Protein AF-0000000066237682 (afdb_homodimer)

Organism: Staphylococcus epidermidis (strain ATCC 12228 / FDA PCI 1200) (NCBI:txid176280)

pLDDT: mean 92.74, std 10.35, range [29.67, 98.88]

Foldseek 3Di:
DEEEEEEQAAQLVQAPPDPGRQQQDDFPRGRLLVLQLVQVVVQPPHQAYEYEYAPVCQVVVCVSCVVVVNNDPRYYYDHADPADLRRLVVVLVVVVVVDDADQQYKYWYAYSQQSPFHPVQVVVQSVVCNVQFKAWEWAQDPDFDFDDPVVPDTPDTDDRRPDIDTHDTIMGRSVVLVVLQVVDDPVRCVVCRDSVVSCVVVVGDYHYDYTDPSSDGDSYPVNSVSVNVVVVVVVVVD/DEEEEEEQAAQQVQAPPDPGRQQQDDFPRGRLLVLQLVQVVVQPPHQAYEYEYAPVCQVVVCVSCVVVVNNDPRYYYDHADPADLRRLVVVLVVVVVVDDADQQYKYWYAYSQQSPFHPVQVVVQSVVCNVQFKEWEWAQDPDFDFDDPVVPDTPDTDDRRPDIDTHDTIMGRSVVLVVLQVPDDPVRCVVCRDSVVSCVVVVGDYHYDYTDPSSDGDSYPVNSVSVNVVVVVVVVVD

Secondary structure (DSSP, 8-state):
-EEEEEE-----GGG-S-SS-GGGSEETTEEHHHHHHHHHHHSTT-SEEEEEE-GGGHHHHHHHHHHTT---TTEEEEE--SSHHHHHHHHHHHHHTTS---TT-EEEEEETT-TT--HHHHHHHHHHHHHHSEEEEEEE--SPEEE-SSSSB--B---GGGEEEEEEEEEEEHHHHHHHHHTS-HHHHHH--SHHHHHHHTT---EEEE--TT-----SHHHHHHHHHHHHHHHH--/-EEEEEE-----GGG-S-SS-GGGSEETTEEHHHHHHHHHHHSTT-SEEEEEE-GGGHHHHHHHHHHTT---TTEEEEE--SSHHHHHHHHHHHHHTTS---TT-EEEEEETT-TT--HHHHHHHHHHHHHHSEEEEEEE--SPEEE-SSSSB--B---GGGEEEEEEEEEEEHHHHHHHHHTS-HHHHHH--SHHHHHHHTT---EEEE--TT-----SHHHHHHHHHHHHHHHH--

Radius of gyration: 24.63 Å; Cα contacts (8 Å, |Δi|>4): 953; chains: 2; bounding box: 45×71×56 Å

Solvent-accessible surface area (backbone atoms only — not comparable to full-atom values): 25093 Å² total; per-residue (Å²): 94,36,34,36,37,35,46,45,58,62,69,33,74,69,53,45,96,56,92,59,36,49,40,62,38,71,50,91,87,36,36,27,31,57,47,24,51,51,48,53,64,68,47,73,75,51,65,35,37,35,35,24,22,44,68,91,44,46,65,60,50,53,49,49,29,50,76,69,72,55,68,46,89,44,52,44,79,44,59,33,46,96,45,67,53,44,23,52,50,42,52,52,51,59,51,50,74,79,39,85,84,49,81,73,24,32,35,41,31,32,56,23,35,30,47,53,62,50,68,66,49,53,52,50,34,55,55,43,12,74,74,57,40,19,23,39,20,26,40,74,44,84,48,53,42,34,30,23,90,75,78,44,41,63,69,43,67,64,64,45,94,33,30,26,34,45,52,61,44,38,20,28,18,46,52,61,50,51,54,56,57,68,69,48,51,72,72,50,54,72,70,48,61,45,69,66,54,50,40,49,74,71,72,43,69,31,34,58,39,75,55,54,88,75,41,46,70,48,57,34,64,65,36,46,47,38,48,48,39,50,59,54,51,56,54,68,74,99,95,36,34,34,36,36,47,44,58,62,71,33,76,67,53,47,96,55,93,59,38,49,40,65,37,72,50,91,86,36,36,29,33,56,47,27,51,51,48,54,64,68,48,74,76,53,65,35,38,36,36,22,22,45,68,92,44,46,65,58,51,54,49,50,29,48,74,68,71,55,68,46,90,44,53,43,81,45,59,35,47,94,46,68,52,45,24,52,51,42,51,51,50,59,50,49,74,79,39,85,83,50,82,73,22,33,37,40,31,32,55,24,36,30,48,54,62,52,69,66,49,52,51,51,35,55,54,44,12,73,75,57,40,18,24,38,21,24,39,74,45,84,48,52,42,33,30,24,89,75,78,44,40,64,70,44,68,64,64,45,94,31,31,26,34,45,54,61,44,38,22,29,18,44,51,62,49,50,53,55,58,69,70,48,52,72,72,50,53,70,69,48,61,44,70,68,53,50,41,49,75,69,71,43,69,32,35,57,40,76,55,54,87,73,39,45,69,48,56,34,63,66,37,47,47,38,48,47,41,51,59,53,51,55,55,68,75,100

InterPro domains:
  IPR018294 4-diphosphocytidyl-2C-methyl-D-erythritol synthase, conserved site [PS01295] (107-114)
  IPR029044 Nucleotide-diphospho-sugar transferases [G3DSA:3.90.550.10] (1-237)
  IPR029044 Nucleotide-diphospho-sugar transferases [SSF53448] (1-231)
  IPR034683 Cytidylyltransferase IspD/TarI [PF01128] (6-232)
  IPR034683 Cytidylyltransferase IspD/TarI [cd02516] (2-227)
  IPR034709 Ribitol-5-phosphate cytidylyltransferase [MF_02068] (1-234)
  IPR050088 IspD/TarI cytidylyltransferase, baterial-type [PTHR32125] (3-232)

Sequence (476 aa):
MIYAGILAGGIGSRMGNVPLPKQFLSLQGKPIIIHTVEKFLMYKDFDEIIIATPQKWINYMLDLLNNYQLDDKKIKVIQGGDDRNHSIMNIIESIEQHKKLNDEDIIVTHDAVRPFLTNRIIRENVEYASQYGAVDTVVNAVDTIISSNDAQFISGIPIRSEMYQGQTPQTFKIKELKDSYLSLTQSQKEILTDACKILVELGKPVKLVKGELFNIKITTPYDLKVANSIITGAVDNDMIYAGILAGGIGSRMGNVPLPKQFLSLQGKPIIIHTVEKFLMYKDFDEIIIATPQKWINYMLDLLNNYQLDDKKIKVIQGGDDRNHSIMNIIESIEQHKKLNDEDIIVTHDAVRPFLTNRIIRENVEYASQYGAVDTVVNAVDTIISSNDAQFISGIPIRSEMYQGQTPQTFKIKELKDSYLSLTQSQKEILTDACKILVELGKPVKLVKGELFNIKITTPYDLKVANSIITGAVDND

Structure (mmCIF, N/CA/C/O backbone):
data_AF-0000000066237682-model_v1
#
loop_
_entity.id
_entity.type
_entity.pdbx_description
1 polymer 'Ribitol-5-phosphate cytidylyltransferase'
#
loop_
_atom_site.group_PDB
_atom_site.id
_atom_site.type_symbol
_atom_site.label_atom_id
_atom_site.label_alt_id
_atom_site.label_comp_id
_atom_site.label_asym_id
_atom_site.label_entity_id
_atom_site.label_seq_id
_atom_site.pdbx_PDB_ins_code
_atom_site.Cartn_x
_atom_site.Cartn_y
_atom_site.Cartn_z
_atom_site.occupancy
_atom_site.B_iso_or_equiv
_atom_site.auth_seq_id
_atom_site.auth_comp_id
_atom_site.auth_asym_id
_atom_site.auth_atom_id
_atom_site.pdbx_PDB_model_num
ATOM 1 N N . MET A 1 1 ? -1.84 -33.531 -7.637 1 96.94 1 MET A N 1
ATOM 2 C CA . MET A 1 1 ? -0.542 -32.969 -7.977 1 96.94 1 MET A CA 1
ATOM 3 C C . MET A 1 1 ? -0.529 -31.469 -7.727 1 96.94 1 MET A C 1
ATOM 5 O O . MET A 1 1 ? -1.586 -30.844 -7.633 1 96.94 1 MET A O 1
ATOM 9 N N . ILE A 1 2 ? 0.63 -30.984 -7.473 1 98.31 2 ILE A N 1
ATOM 10 C CA . ILE A 1 2 ? 0.796 -29.578 -7.18 1 98.31 2 ILE A CA 1
ATOM 11 C C . ILE A 1 2 ? 1.669 -28.922 -8.25 1 98.31 2 ILE A C 1
ATOM 13 O O . ILE A 1 2 ? 2.807 -29.344 -8.469 1 98.31 2 ILE A O 1
ATOM 17 N N . TYR A 1 3 ? 1.1 -27.922 -8.914 1 98.62 3 TYR A N 1
ATOM 18 C CA . TYR A 1 3 ? 1.795 -27.203 -9.977 1 98.62 3 TYR A CA 1
ATOM 19 C C . TYR A 1 3 ? 2.059 -25.75 -9.57 1 98.62 3 TYR A C 1
ATOM 21 O O . TYR A 1 3 ? 1.354 -25.203 -8.727 1 98.62 3 TYR A O 1
ATOM 29 N N . ALA A 1 4 ? 3.064 -25.203 -10.141 1 98.62 4 ALA A N 1
ATOM 30 C CA . ALA A 1 4 ? 3.328 -23.766 -10.023 1 98.62 4 ALA A CA 1
ATOM 31 C C . ALA A 1 4 ? 3.217 -23.078 -11.375 1 98.62 4 ALA A C 1
ATOM 33 O O . ALA A 1 4 ? 3.646 -23.609 -12.398 1 98.62 4 ALA A O 1
ATOM 34 N N . GLY A 1 5 ? 2.525 -22 -11.398 1 98.62 5 GLY A N 1
ATOM 35 C CA . GLY A 1 5 ? 2.492 -21.109 -12.547 1 98.62 5 GLY A CA 1
ATOM 36 C C . GLY A 1 5 ? 3.1 -19.75 -12.266 1 98.62 5 GLY A C 1
ATOM 37 O O . GLY A 1 5 ? 2.492 -18.922 -11.578 1 98.62 5 GLY A O 1
ATOM 38 N N . ILE A 1 6 ? 4.27 -19.484 -12.797 1 98.62 6 ILE A N 1
ATOM 39 C CA . ILE A 1 6 ? 4.93 -18.188 -12.664 1 98.62 6 ILE A CA 1
ATOM 40 C C . ILE A 1 6 ? 4.578 -17.297 -13.859 1 98.62 6 ILE A C 1
ATOM 42 O O . ILE A 1 6 ? 4.895 -17.641 -15 1 98.62 6 ILE A O 1
ATOM 46 N N . LEU A 1 7 ? 3.934 -16.219 -13.555 1 97.75 7 LEU A N 1
ATOM 47 C CA . LEU A 1 7 ? 3.426 -15.32 -14.594 1 97.75 7 LEU A CA 1
ATOM 48 C C . LEU A 1 7 ? 4.441 -14.227 -14.914 1 97.75 7 LEU A C 1
ATOM 50 O O . LEU A 1 7 ? 4.617 -13.297 -14.133 1 97.75 7 LEU A O 1
ATOM 54 N N . ALA A 1 8 ? 5.039 -14.289 -16.078 1 96.31 8 ALA A N 1
ATOM 55 C CA . ALA A 1 8 ? 6.102 -13.383 -16.516 1 96.31 8 ALA A CA 1
ATOM 56 C C . ALA A 1 8 ? 5.738 -12.695 -17.828 1 96.31 8 ALA A C 1
ATOM 58 O O . ALA A 1 8 ? 6.57 -12.586 -18.719 1 96.31 8 ALA A O 1
ATOM 59 N N . GLY A 1 9 ? 4.516 -12.305 -17.875 1 87.56 9 GLY A N 1
ATOM 60 C CA . GLY A 1 9 ? 4.027 -11.75 -19.125 1 87.56 9 GLY A CA 1
ATOM 61 C C . GLY A 1 9 ? 4.184 -10.242 -19.219 1 87.56 9 GLY A C 1
ATOM 62 O O . GLY A 1 9 ? 3.939 -9.648 -20.266 1 87.56 9 GLY A O 1
ATOM 63 N N . GLY A 1 10 ? 4.602 -9.625 -18.156 1 75 10 GLY A N 1
ATOM 64 C CA . GLY A 1 10 ? 4.621 -8.172 -18.109 1 75 10 GLY A CA 1
ATOM 65 C C . GLY A 1 10 ? 5.699 -7.566 -18.984 1 75 10 GLY A C 1
ATOM 66 O O . GLY A 1 10 ? 6.812 -8.086 -19.062 1 75 10 GLY A O 1
ATOM 67 N N . ILE A 1 11 ? 5.258 -6.551 -19.766 1 69.69 11 ILE A N 1
ATOM 68 C CA . ILE A 1 11 ? 6.195 -5.914 -20.688 1 69.69 11 ILE A CA 1
ATOM 69 C C . ILE A 1 11 ? 6.898 -4.754 -19.984 1 69.69 11 ILE A C 1
ATOM 71 O O . ILE A 1 11 ? 7.906 -4.242 -20.469 1 69.69 11 ILE A O 1
ATOM 75 N N . GLY A 1 12 ? 6.453 -4.375 -18.766 1 68.94 12 GLY A N 1
ATOM 76 C CA . GLY A 1 12 ? 7.137 -3.404 -17.922 1 68.94 12 GLY A CA 1
ATOM 77 C C . GLY A 1 12 ? 6.898 -1.971 -18.344 1 68.94 12 GLY A C 1
ATOM 78 O O . GLY A 1 12 ? 7.824 -1.157 -18.359 1 68.94 12 GLY A O 1
ATOM 79 N N . SER A 1 13 ? 5.652 -1.661 -18.75 1 68.56 13 SER A N 1
ATOM 80 C CA . SER A 1 13 ? 5.359 -0.33 -19.281 1 68.56 13 SER A CA 1
ATOM 81 C C . SER A 1 13 ? 5.59 0.741 -18.219 1 68.56 13 SER A C 1
ATOM 83 O O . SER A 1 13 ? 6.043 1.845 -18.531 1 68.56 13 SER A O 1
ATOM 85 N N . ARG A 1 14 ? 5.535 0.581 -16.953 1 68.06 14 ARG A N 1
ATOM 86 C CA . ARG A 1 14 ? 5.668 1.547 -15.875 1 68.06 14 ARG A CA 1
ATOM 87 C C . ARG A 1 14 ? 7.133 1.769 -15.516 1 68.06 14 ARG A C 1
ATOM 89 O O . ARG A 1 14 ? 7.457 2.672 -14.742 1 68.06 14 ARG A O 1
ATOM 96 N N . MET A 1 15 ? 8.023 0.979 -15.945 1 74.62 15 MET A N 1
ATOM 97 C CA . MET A 1 15 ? 9.453 1.09 -15.664 1 74.62 15 MET A CA 1
ATOM 98 C C . MET A 1 15 ? 10.109 2.125 -16.562 1 74.62 15 MET A C 1
ATOM 100 O O . MET A 1 15 ? 11.281 2.459 -16.391 1 74.62 15 MET A O 1
ATOM 104 N N . GLY A 1 16 ? 9.25 2.73 -17.391 1 65.25 16 GLY A N 1
ATOM 105 C CA . GLY A 1 16 ? 9.82 3.643 -18.375 1 65.25 16 GLY A CA 1
ATOM 106 C C . GLY A 1 16 ? 10.359 2.938 -19.594 1 65.25 16 GLY A C 1
ATOM 107 O O . GLY A 1 16 ? 9.859 1.88 -19.984 1 65.25 16 GLY A O 1
ATOM 108 N N . ASN A 1 17 ? 11.148 3.637 -20.266 1 64.25 17 ASN A N 1
ATOM 109 C CA . ASN A 1 17 ? 11.695 3.137 -21.516 1 64.25 17 ASN A CA 1
ATOM 110 C C . ASN A 1 17 ? 12.836 2.152 -21.281 1 64.25 17 ASN A C 1
ATOM 112 O O . ASN A 1 17 ? 14.008 2.535 -21.297 1 64.25 17 ASN A O 1
ATOM 116 N N . VAL A 1 18 ? 12.453 0.995 -20.828 1 65.94 18 VAL A N 1
ATOM 117 C CA . VAL A 1 18 ? 13.484 -0.011 -20.609 1 65.94 18 VAL A CA 1
ATOM 118 C C . VAL A 1 18 ? 13.453 -1.034 -21.734 1 65.94 18 VAL A C 1
ATOM 120 O O . VAL A 1 18 ? 12.383 -1.4 -22.234 1 65.94 18 VAL A O 1
ATOM 123 N N . PRO A 1 19 ? 14.555 -1.331 -22.172 1 70.94 19 PRO A N 1
ATOM 124 C CA . PRO A 1 19 ? 14.664 -2.299 -23.266 1 70.94 19 PRO A CA 1
ATOM 125 C C . PRO A 1 19 ? 14.266 -3.713 -22.844 1 70.94 19 PRO A C 1
ATOM 127 O O . PRO A 1 19 ? 13.891 -4.531 -23.688 1 70.94 19 PRO A O 1
ATOM 130 N N . LEU A 1 20 ? 14.375 -4.051 -21.688 1 83.81 20 LEU A N 1
ATOM 131 C CA . LEU A 1 20 ? 14.148 -5.391 -21.141 1 83.81 20 LEU A CA 1
ATOM 132 C C . LEU A 1 20 ? 12.914 -5.414 -20.25 1 83.81 20 LEU A C 1
ATOM 134 O O . LEU A 1 20 ? 12.688 -4.488 -19.469 1 83.81 20 LEU A O 1
ATOM 138 N N . PRO A 1 21 ? 12.062 -6.445 -20.5 1 89.56 21 PRO A N 1
ATOM 139 C CA . PRO A 1 21 ? 10.945 -6.594 -19.562 1 89.56 21 PRO A CA 1
ATOM 140 C C . PRO A 1 21 ? 11.383 -6.562 -18.109 1 89.56 21 PRO A C 1
ATOM 142 O O . PRO A 1 21 ? 12.492 -6.996 -17.781 1 89.56 21 PRO A O 1
ATOM 145 N N . LYS A 1 22 ? 10.531 -6.164 -17.219 1 91.06 22 LYS A N 1
ATOM 146 C CA . LYS A 1 22 ? 10.875 -5.883 -15.836 1 91.06 22 LYS A CA 1
ATOM 147 C C . LYS A 1 22 ? 11.312 -7.156 -15.109 1 91.06 22 LYS A C 1
ATOM 149 O O . LYS A 1 22 ? 12.148 -7.105 -14.211 1 91.06 22 LYS A O 1
ATOM 154 N N . GLN A 1 23 ? 10.773 -8.297 -15.492 1 94.81 23 GLN A N 1
ATOM 155 C CA . GLN A 1 23 ? 11.094 -9.539 -14.797 1 94.81 23 GLN A CA 1
ATOM 156 C C . GLN A 1 23 ? 12.547 -9.938 -15.023 1 94.81 23 GLN A C 1
ATOM 158 O O . GLN A 1 23 ? 13.094 -10.766 -14.289 1 94.81 23 GLN A O 1
ATOM 163 N N . PHE A 1 24 ? 13.188 -9.297 -16.016 1 95 24 PHE A N 1
ATOM 164 C CA . PHE A 1 24 ? 14.562 -9.648 -16.359 1 95 24 PHE A CA 1
ATOM 165 C C . PHE A 1 24 ? 15.539 -8.609 -15.82 1 95 24 PHE A C 1
ATOM 167 O O . PHE A 1 24 ? 16.75 -8.758 -15.969 1 95 24 PHE A O 1
ATOM 174 N N . LEU A 1 25 ? 15.016 -7.605 -15.18 1 93.12 25 LEU A N 1
ATOM 175 C CA . LEU A 1 25 ? 15.883 -6.598 -14.578 1 93.12 25 LEU A CA 1
ATOM 176 C C . LEU A 1 25 ? 16.672 -7.188 -13.414 1 93.12 25 LEU A C 1
ATOM 178 O O . LEU A 1 25 ? 16.25 -8.172 -12.797 1 93.12 25 LEU A O 1
ATOM 182 N N . SER A 1 26 ? 17.75 -6.492 -13.172 1 93.94 26 SER A N 1
ATOM 183 C CA . SER A 1 26 ? 18.688 -7.008 -12.18 1 93.94 26 SER A CA 1
ATOM 184 C C . SER A 1 26 ? 18.312 -6.551 -10.773 1 93.94 26 SER A C 1
ATOM 186 O O . SER A 1 26 ? 17.969 -5.387 -10.562 1 93.94 26 SER A O 1
ATOM 188 N N . LEU A 1 27 ? 18.312 -7.484 -9.898 1 94.44 27 LEU A N 1
ATOM 189 C CA . LEU A 1 27 ? 18.234 -7.285 -8.461 1 94.44 27 LEU A CA 1
ATOM 190 C C . LEU A 1 27 ? 19.406 -7.941 -7.75 1 94.44 27 LEU A C 1
ATOM 192 O O . LEU A 1 27 ? 19.453 -9.164 -7.621 1 94.44 27 LEU A O 1
ATOM 196 N N . GLN A 1 28 ? 20.297 -7.141 -7.266 1 92.75 28 GLN A N 1
ATOM 197 C CA . GLN A 1 28 ? 21.547 -7.598 -6.656 1 92.75 28 GLN A CA 1
ATOM 198 C C . GLN A 1 28 ? 22.328 -8.492 -7.613 1 92.75 28 GLN A C 1
ATOM 200 O O . GLN A 1 28 ? 22.766 -9.578 -7.23 1 92.75 28 GLN A O 1
ATOM 205 N N . GLY A 1 29 ? 22.344 -8.164 -8.805 1 93.38 29 GLY A N 1
ATOM 206 C CA . GLY A 1 29 ? 23.188 -8.836 -9.789 1 93.38 29 GLY A CA 1
ATOM 207 C C . GLY A 1 29 ? 22.5 -10.047 -10.406 1 93.38 29 GLY A C 1
ATOM 208 O O . GLY A 1 29 ? 23.094 -10.742 -11.242 1 93.38 29 GLY A O 1
ATOM 209 N N . LYS A 1 30 ? 21.359 -10.336 -10.062 1 96.56 30 LYS A N 1
ATOM 210 C CA . LYS A 1 30 ? 20.594 -11.484 -10.555 1 96.56 30 LYS A CA 1
ATOM 211 C C . LYS A 1 30 ? 19.219 -11.055 -11.023 1 96.56 30 LYS A C 1
ATOM 213 O O . LYS A 1 30 ? 18.547 -10.242 -10.375 1 96.56 30 LYS A O 1
ATOM 218 N N . PRO A 1 31 ? 18.797 -11.547 -12.211 1 97 31 PRO A N 1
ATOM 219 C CA . PRO A 1 31 ? 17.484 -11.148 -12.688 1 97 31 PRO A CA 1
ATOM 220 C C . PRO A 1 31 ? 16.375 -11.438 -11.672 1 97 31 PRO A C 1
ATOM 222 O O . PRO A 1 31 ? 16.406 -12.469 -11 1 97 31 PRO A O 1
ATOM 225 N N . ILE A 1 32 ? 15.375 -10.578 -11.609 1 97.12 32 ILE A N 1
ATOM 226 C CA . ILE A 1 32 ? 14.281 -10.656 -10.641 1 97.12 32 ILE A CA 1
ATOM 227 C C . ILE A 1 32 ? 13.609 -12.023 -10.742 1 97.12 32 ILE A C 1
ATOM 229 O O . ILE A 1 32 ? 13.367 -12.68 -9.719 1 97.12 32 ILE A O 1
ATOM 233 N N . ILE A 1 33 ? 13.383 -12.516 -11.945 1 97.88 33 ILE A N 1
ATOM 234 C CA . ILE A 1 33 ? 12.625 -13.742 -12.148 1 97.88 33 ILE A CA 1
ATOM 235 C C . ILE A 1 33 ? 13.422 -14.938 -11.633 1 97.88 33 ILE A C 1
ATOM 237 O O . ILE A 1 33 ? 12.852 -15.922 -11.18 1 97.88 33 ILE A O 1
ATOM 241 N N . ILE A 1 34 ? 14.727 -14.844 -11.633 1 98.06 34 ILE A N 1
ATOM 242 C CA . ILE A 1 34 ? 15.562 -15.938 -11.148 1 98.06 34 ILE A CA 1
ATOM 243 C C . ILE A 1 34 ? 15.43 -16.047 -9.633 1 98.06 34 ILE A C 1
ATOM 245 O O . ILE A 1 34 ? 15.336 -17.156 -9.086 1 98.06 34 ILE A O 1
ATOM 249 N N . HIS A 1 35 ? 15.375 -14.883 -8.953 1 97.88 35 HIS A N 1
ATOM 250 C CA . HIS A 1 35 ? 15.102 -14.906 -7.523 1 97.88 35 HIS A CA 1
ATOM 251 C C . HIS A 1 35 ? 13.781 -15.617 -7.223 1 97.88 35 HIS A C 1
ATOM 253 O O . HIS A 1 35 ? 13.703 -16.406 -6.277 1 97.88 35 HIS A O 1
ATOM 259 N N . THR A 1 36 ? 12.82 -15.344 -8.055 1 98.19 36 THR A N 1
ATOM 260 C CA . THR A 1 36 ? 11.492 -15.922 -7.863 1 98.19 36 THR A CA 1
ATOM 261 C C . THR A 1 36 ? 11.516 -17.422 -8.094 1 98.19 36 THR A C 1
ATOM 263 O O . THR A 1 36 ? 11.016 -18.188 -7.27 1 98.19 36 THR A O 1
ATOM 266 N N . VAL A 1 37 ? 12.125 -17.844 -9.172 1 98.06 37 VAL A N 1
ATOM 267 C CA . VAL A 1 37 ? 12.195 -19.266 -9.523 1 98.06 37 VAL A CA 1
ATOM 268 C C . VAL A 1 37 ? 12.914 -20.031 -8.414 1 98.06 37 VAL A C 1
ATOM 270 O O . VAL A 1 37 ? 12.492 -21.125 -8.039 1 98.06 37 VAL A O 1
ATOM 273 N N . GLU A 1 38 ? 13.93 -19.438 -7.883 1 96.88 38 GLU A N 1
ATOM 274 C CA . GLU A 1 38 ? 14.688 -20.078 -6.816 1 96.88 38 GLU A CA 1
ATOM 275 C C . GLU A 1 38 ? 13.82 -20.344 -5.59 1 96.88 38 GLU A C 1
ATOM 277 O O . GLU A 1 38 ? 13.953 -21.375 -4.934 1 96.88 38 GLU A O 1
ATOM 282 N N . LYS A 1 39 ? 12.961 -19.406 -5.27 1 96.5 39 LYS A N 1
ATOM 283 C CA . LYS A 1 39 ? 12.055 -19.594 -4.141 1 96.5 39 LYS A CA 1
ATOM 284 C C . LYS A 1 39 ? 11.125 -20.781 -4.371 1 96.5 39 LYS A C 1
ATOM 286 O O . LYS A 1 39 ? 10.844 -21.547 -3.445 1 96.5 39 LYS A O 1
ATOM 291 N N . PHE A 1 40 ? 10.664 -20.938 -5.582 1 97.19 40 PHE A N 1
ATOM 292 C CA . PHE A 1 40 ? 9.758 -22.031 -5.898 1 97.19 40 PHE A CA 1
ATOM 293 C C . PHE A 1 40 ? 10.484 -23.359 -5.863 1 97.19 40 PHE A C 1
ATOM 295 O O . PHE A 1 40 ? 9.914 -24.375 -5.445 1 97.19 40 PHE A O 1
ATOM 302 N N . LEU A 1 41 ? 11.703 -23.359 -6.254 1 95.69 41 LEU A N 1
ATOM 303 C CA . LEU A 1 41 ? 12.477 -24.594 -6.266 1 95.69 41 LEU A CA 1
ATOM 304 C C . LEU A 1 41 ? 12.781 -25.062 -4.848 1 95.69 41 LEU A C 1
ATOM 306 O O . LEU A 1 41 ? 13.047 -26.25 -4.621 1 95.69 41 LEU A O 1
ATOM 310 N N . MET A 1 42 ? 12.711 -24.141 -3.938 1 93.38 42 MET A N 1
ATOM 311 C CA . MET A 1 42 ? 12.961 -24.484 -2.543 1 93.38 42 MET A CA 1
ATOM 312 C C . MET A 1 42 ? 11.797 -25.297 -1.97 1 93.38 42 MET A C 1
ATOM 314 O O . MET A 1 42 ? 11.977 -26.047 -1.01 1 93.38 42 MET A O 1
ATOM 318 N N . TYR A 1 43 ? 10.664 -25.078 -2.473 1 94 43 TYR A N 1
ATOM 319 C CA . TYR A 1 43 ? 9.523 -25.906 -2.115 1 94 43 TYR A CA 1
ATOM 320 C C . TYR A 1 43 ? 9.508 -27.203 -2.934 1 94 43 TYR A C 1
ATOM 322 O O . TYR A 1 43 ? 8.992 -27.219 -4.051 1 94 43 TYR A O 1
ATOM 330 N N . LYS A 1 44 ? 9.805 -28.297 -2.396 1 93.12 44 LYS A N 1
ATOM 331 C CA . LYS A 1 44 ? 10.156 -29.516 -3.119 1 93.12 44 LYS A CA 1
ATOM 332 C C . LYS A 1 44 ? 8.906 -30.25 -3.592 1 93.12 44 LYS A C 1
ATOM 334 O O . LYS A 1 44 ? 8.984 -31.125 -4.453 1 93.12 44 LYS A O 1
ATOM 339 N N . ASP A 1 45 ? 7.793 -29.875 -3.17 1 96.19 45 ASP A N 1
ATOM 340 C CA . ASP A 1 45 ? 6.59 -30.672 -3.391 1 96.19 45 ASP A CA 1
ATOM 341 C C . ASP A 1 45 ? 5.938 -30.328 -4.727 1 96.19 45 ASP A C 1
ATOM 343 O O . ASP A 1 45 ? 4.965 -30.953 -5.137 1 96.19 45 ASP A O 1
ATOM 347 N N . PHE A 1 46 ? 6.488 -29.375 -5.484 1 97.69 46 PHE A N 1
ATOM 348 C CA . PHE A 1 46 ? 5.938 -29.094 -6.805 1 97.69 46 PHE A CA 1
ATOM 349 C C . PHE A 1 46 ? 6.258 -30.219 -7.781 1 97.69 46 PHE A C 1
ATOM 351 O O . PHE A 1 46 ? 7.402 -30.672 -7.863 1 97.69 46 PHE A O 1
ATOM 358 N N . ASP A 1 47 ? 5.266 -30.641 -8.492 1 97.25 47 ASP A N 1
ATOM 359 C CA . ASP A 1 47 ? 5.469 -31.609 -9.562 1 97.25 47 ASP A CA 1
ATOM 360 C C . ASP A 1 47 ? 6.051 -30.938 -10.805 1 97.25 47 ASP A C 1
ATOM 362 O O . ASP A 1 47 ? 6.891 -31.516 -11.5 1 97.25 47 ASP A O 1
ATOM 366 N N . GLU A 1 48 ? 5.559 -29.797 -11.109 1 97.62 48 GLU A N 1
ATOM 367 C CA . GLU A 1 48 ? 6.023 -28.984 -12.234 1 97.62 48 GLU A CA 1
ATOM 368 C C . GLU A 1 48 ? 5.957 -27.5 -11.914 1 97.62 48 GLU A C 1
ATOM 370 O O . GLU A 1 48 ? 5.078 -27.062 -11.172 1 97.62 48 GLU A O 1
ATOM 375 N N . ILE A 1 49 ? 6.918 -26.797 -12.422 1 98.44 49 ILE A N 1
ATOM 376 C CA . ILE A 1 49 ? 6.953 -25.328 -12.383 1 98.44 49 ILE A CA 1
ATOM 377 C C . ILE A 1 49 ? 6.91 -24.781 -13.805 1 98.44 49 ILE A C 1
ATOM 379 O O . ILE A 1 49 ? 7.824 -25.016 -14.602 1 98.44 49 ILE A O 1
ATOM 383 N N . ILE A 1 50 ? 5.855 -24.078 -14.109 1 98.62 50 ILE A N 1
ATOM 384 C CA . ILE A 1 50 ? 5.652 -23.594 -15.469 1 98.62 50 ILE A CA 1
ATOM 385 C C . ILE A 1 50 ? 5.754 -22.078 -15.492 1 98.62 50 ILE A C 1
ATOM 387 O O . ILE A 1 50 ? 5.031 -21.391 -14.766 1 98.62 50 ILE A O 1
ATOM 391 N N . ILE A 1 51 ? 6.637 -21.547 -16.312 1 98.56 51 ILE A N 1
ATOM 392 C CA . ILE A 1 51 ? 6.84 -20.109 -16.484 1 98.56 51 ILE A CA 1
ATOM 393 C C . ILE A 1 51 ? 6.188 -19.656 -17.781 1 98.56 51 ILE A C 1
ATOM 395 O O . ILE A 1 51 ? 6.488 -20.172 -18.859 1 98.56 51 ILE A O 1
ATOM 399 N N . ALA A 1 52 ? 5.266 -18.719 -17.688 1 98.31 52 ALA A N 1
ATOM 400 C CA . ALA A 1 52 ? 4.621 -18.156 -18.859 1 98.31 52 ALA A CA 1
ATOM 401 C C . ALA A 1 52 ? 5.242 -16.812 -19.234 1 98.31 52 ALA A C 1
ATOM 403 O O . ALA A 1 52 ? 5.176 -15.852 -18.453 1 98.31 52 ALA A O 1
ATOM 404 N N . THR A 1 53 ? 5.844 -16.719 -20.359 1 97 53 THR A N 1
ATOM 405 C CA . THR A 1 53 ? 6.469 -15.492 -20.844 1 97 53 THR A CA 1
ATOM 406 C C . THR A 1 53 ? 6.055 -15.211 -22.297 1 97 53 THR A C 1
ATOM 408 O O . THR A 1 53 ? 5.527 -16.094 -22.969 1 97 53 THR A O 1
ATOM 411 N N . PRO A 1 54 ? 6.172 -13.961 -22.672 1 94.94 54 PRO A N 1
ATOM 412 C CA . PRO A 1 54 ? 5.906 -13.719 -24.094 1 94.94 54 PRO A CA 1
ATOM 413 C C . PRO A 1 54 ? 6.773 -14.586 -25.016 1 94.94 54 PRO A C 1
ATOM 415 O O . PRO A 1 54 ? 7.922 -14.891 -24.672 1 94.94 54 PRO A O 1
ATOM 418 N N . GLN A 1 55 ? 6.18 -14.836 -26.125 1 95.06 55 GLN A N 1
ATOM 419 C CA . GLN A 1 55 ? 6.816 -15.75 -27.062 1 95.06 55 GLN A CA 1
ATOM 420 C C . GLN A 1 55 ? 8.234 -15.297 -27.406 1 95.06 55 GLN A C 1
ATOM 422 O O . GLN A 1 55 ? 9.156 -16.109 -27.453 1 95.06 55 GLN A O 1
ATOM 427 N N . LYS A 1 56 ? 8.445 -14.031 -27.609 1 93.75 56 LYS A N 1
ATOM 428 C CA . LYS A 1 56 ? 9.719 -13.484 -28.062 1 93.75 56 LYS A CA 1
ATOM 429 C C . LYS A 1 56 ? 10.797 -13.641 -27 1 93.75 56 LYS A C 1
ATOM 431 O O . LYS A 1 56 ? 11.992 -13.523 -27.297 1 93.75 56 LYS A O 1
ATOM 436 N N . TRP A 1 57 ? 10.406 -14.023 -25.797 1 95.19 57 TRP A N 1
ATOM 437 C CA . TRP A 1 57 ? 11.375 -14.055 -24.703 1 95.19 57 TRP A CA 1
ATOM 438 C C . TRP A 1 57 ? 11.586 -15.477 -24.203 1 95.19 57 TRP A C 1
ATOM 440 O O . TRP A 1 57 ? 12.312 -15.695 -23.234 1 95.19 57 TRP A O 1
ATOM 450 N N . ILE A 1 58 ? 10.984 -16.484 -24.812 1 97.12 58 ILE A N 1
ATOM 451 C CA . ILE A 1 58 ? 11.047 -17.875 -24.344 1 97.12 58 ILE A CA 1
ATOM 452 C C . ILE A 1 58 ? 12.5 -18.359 -24.375 1 97.12 58 ILE A C 1
ATOM 454 O O . ILE A 1 58 ? 13 -18.891 -23.375 1 97.12 58 ILE A O 1
ATOM 458 N N . ASN A 1 59 ? 13.195 -18.078 -25.469 1 97.12 59 ASN A N 1
ATOM 459 C CA . ASN A 1 59 ? 14.578 -18.531 -25.578 1 97.12 59 ASN A CA 1
ATOM 460 C C . ASN A 1 59 ? 15.477 -17.828 -24.578 1 97.12 59 ASN A C 1
ATOM 462 O O . ASN A 1 59 ? 16.359 -18.453 -23.984 1 97.12 59 ASN A O 1
ATOM 466 N N . TYR A 1 60 ? 15.227 -16.547 -24.484 1 96.31 60 TYR A N 1
ATOM 467 C CA . TYR A 1 60 ? 15.992 -15.789 -23.5 1 96.31 60 TYR A CA 1
ATOM 468 C C . TYR A 1 60 ? 15.805 -16.375 -22.094 1 96.31 60 TYR A C 1
ATOM 470 O O . TYR A 1 60 ? 16.766 -16.531 -21.344 1 96.31 60 TYR A O 1
ATOM 478 N N . MET A 1 61 ? 14.594 -16.734 -21.75 1 97.12 61 MET A N 1
ATOM 479 C CA . MET A 1 61 ? 14.266 -17.297 -20.453 1 97.12 61 MET A CA 1
ATOM 480 C C . MET A 1 61 ? 14.953 -18.641 -20.25 1 97.12 61 MET A C 1
ATOM 482 O O . MET A 1 61 ? 15.5 -18.922 -19.188 1 97.12 61 MET A O 1
ATOM 486 N N . LEU A 1 62 ? 14.938 -19.484 -21.25 1 97.44 62 LEU A N 1
ATOM 487 C CA . LEU A 1 62 ? 15.594 -20.781 -21.203 1 97.44 62 LEU A CA 1
ATOM 488 C C . LEU A 1 62 ? 17.094 -20.625 -20.984 1 97.44 62 LEU A C 1
ATOM 490 O O . LEU A 1 62 ? 17.688 -21.344 -20.172 1 97.44 62 LEU A O 1
ATOM 494 N N . ASP A 1 63 ? 17.672 -19.656 -21.672 1 97.38 63 ASP A N 1
ATOM 495 C CA . ASP A 1 63 ? 19.094 -19.375 -21.516 1 97.38 63 ASP A CA 1
ATOM 496 C C . ASP A 1 63 ? 19.406 -18.922 -20.094 1 97.38 63 ASP A C 1
ATOM 498 O O . ASP A 1 63 ? 20.422 -19.312 -19.516 1 97.38 63 ASP A O 1
ATOM 502 N N . LEU A 1 64 ? 18.562 -18.094 -19.594 1 96.69 64 LEU A N 1
ATOM 503 C CA . LEU A 1 64 ? 18.75 -17.594 -18.234 1 96.69 64 LEU A CA 1
ATOM 504 C C . LEU A 1 64 ? 18.734 -18.734 -17.234 1 96.69 64 LEU A C 1
ATOM 506 O O . LEU A 1 64 ? 19.578 -18.797 -16.344 1 96.69 64 LEU A O 1
ATOM 510 N N . LEU A 1 65 ? 17.75 -19.656 -17.391 1 97.69 65 LEU A N 1
ATOM 511 C CA . LEU A 1 65 ? 17.656 -20.797 -16.5 1 97.69 65 LEU A CA 1
ATOM 512 C C . LEU A 1 65 ? 18.922 -21.656 -16.562 1 97.69 65 LEU A C 1
ATOM 514 O O . LEU A 1 65 ? 19.438 -22.094 -15.539 1 97.69 65 LEU A O 1
ATOM 518 N N . ASN A 1 66 ? 19.406 -21.828 -17.734 1 97.38 66 ASN A N 1
ATOM 519 C CA . ASN A 1 66 ? 20.625 -22.594 -17.922 1 97.38 66 ASN A CA 1
ATOM 520 C C . ASN A 1 66 ? 21.828 -21.906 -17.297 1 97.38 66 ASN A C 1
ATOM 522 O O . ASN A 1 66 ? 22.609 -22.547 -16.594 1 97.38 66 ASN A O 1
ATOM 526 N N . ASN A 1 67 ? 21.953 -20.609 -17.516 1 97.25 67 ASN A N 1
ATOM 527 C CA . ASN A 1 67 ? 23.078 -19.844 -17.016 1 97.25 67 ASN A CA 1
ATOM 528 C C . ASN A 1 67 ? 23.141 -19.875 -15.484 1 97.25 67 ASN A C 1
ATOM 530 O O . ASN A 1 67 ? 24.234 -19.844 -14.906 1 97.25 67 ASN A O 1
ATOM 534 N N . TYR A 1 68 ? 22.016 -19.953 -14.906 1 97.19 68 TYR A N 1
ATOM 535 C CA . TYR A 1 68 ? 22 -19.938 -13.445 1 97.19 68 TYR A CA 1
ATOM 536 C C . TYR A 1 68 ? 21.828 -21.344 -12.898 1 97.19 68 TYR A C 1
ATOM 538 O O . TYR A 1 68 ? 21.531 -21.531 -11.719 1 97.19 68 TYR A O 1
ATOM 546 N N . GLN A 1 69 ? 21.906 -22.344 -13.742 1 96.38 69 GLN A N 1
ATOM 547 C CA . GLN A 1 69 ? 21.891 -23.75 -13.383 1 96.38 69 GLN A CA 1
ATOM 548 C C . GLN A 1 69 ? 20.547 -24.156 -12.773 1 96.38 69 GLN A C 1
ATOM 550 O O . GLN A 1 69 ? 20.516 -24.859 -11.758 1 96.38 69 GLN A O 1
ATOM 555 N N . LEU A 1 70 ? 19.5 -23.562 -13.367 1 94.69 70 LEU A N 1
ATOM 556 C CA . LEU A 1 70 ? 18.141 -23.859 -12.922 1 94.69 70 LEU A CA 1
ATOM 557 C C . LEU A 1 70 ? 17.359 -24.594 -14 1 94.69 70 LEU A C 1
ATOM 559 O O . LEU A 1 70 ? 16.125 -24.547 -14.023 1 94.69 70 LEU A O 1
ATOM 563 N N . ASP A 1 71 ? 18.062 -25.203 -14.789 1 87.38 71 ASP A N 1
ATOM 564 C CA . ASP A 1 71 ? 17.422 -25.922 -15.883 1 87.38 71 ASP A CA 1
ATOM 565 C C . ASP A 1 71 ? 16.922 -27.297 -15.43 1 87.38 71 ASP A C 1
ATOM 567 O O . ASP A 1 71 ? 17.203 -28.312 -16.078 1 87.38 71 ASP A O 1
ATOM 571 N N . ASP A 1 72 ? 16.234 -27.312 -14.391 1 86.25 72 ASP A N 1
ATOM 572 C CA . ASP A 1 72 ? 15.609 -28.516 -13.82 1 86.25 72 ASP A CA 1
ATOM 573 C C . ASP A 1 72 ? 14.508 -29.047 -14.727 1 86.25 72 ASP A C 1
ATOM 575 O O . ASP A 1 72 ? 13.797 -28.266 -15.375 1 86.25 72 ASP A O 1
ATOM 579 N N . LYS A 1 73 ? 14.32 -30.375 -14.773 1 89.88 73 LYS A N 1
ATOM 580 C CA . LYS A 1 73 ? 13.312 -31.016 -15.609 1 89.88 73 LYS A CA 1
ATOM 581 C C . LYS A 1 73 ? 11.906 -30.609 -15.188 1 89.88 73 LYS A C 1
ATOM 583 O O . LYS A 1 73 ? 10.961 -30.703 -15.977 1 89.88 73 LYS A O 1
ATOM 588 N N . LYS A 1 74 ? 11.805 -30.172 -13.977 1 94.06 74 LYS A N 1
ATOM 589 C CA . LYS A 1 74 ? 10.492 -29.781 -13.461 1 94.06 74 LYS A CA 1
ATOM 590 C C . LYS A 1 74 ? 10.07 -28.422 -13.992 1 94.06 74 LYS A C 1
ATOM 592 O O . LYS A 1 74 ? 8.898 -28.047 -13.898 1 94.06 74 LYS A O 1
ATOM 597 N N . ILE A 1 75 ? 10.992 -27.656 -14.586 1 97.56 75 ILE A N 1
ATOM 598 C CA . ILE A 1 75 ? 10.688 -26.297 -15.031 1 97.56 75 ILE A CA 1
ATOM 599 C C . ILE A 1 75 ? 10.375 -26.297 -16.531 1 97.56 75 ILE A C 1
ATOM 601 O O . ILE A 1 75 ? 11.141 -26.859 -17.328 1 97.56 75 ILE A O 1
ATOM 605 N N . LYS A 1 76 ? 9.266 -25.797 -16.859 1 97.56 76 LYS A N 1
ATOM 606 C CA . LYS A 1 76 ? 8.859 -25.594 -18.25 1 97.56 76 LYS A CA 1
ATOM 607 C C . LYS A 1 76 ? 8.602 -24.125 -18.547 1 97.56 76 LYS A C 1
ATOM 609 O O . LYS A 1 76 ? 8.117 -23.391 -17.672 1 97.56 76 LYS A O 1
ATOM 614 N N . VAL A 1 77 ? 8.977 -23.672 -19.766 1 98.12 77 VAL A N 1
ATOM 615 C CA . VAL A 1 77 ? 8.703 -22.312 -20.219 1 98.12 77 VAL A CA 1
ATOM 616 C C . VAL A 1 77 ? 7.734 -22.344 -21.391 1 98.12 77 VAL A C 1
ATOM 618 O O . VAL A 1 77 ? 7.973 -23.031 -22.391 1 98.12 77 VAL A O 1
ATOM 621 N N . ILE A 1 78 ? 6.68 -21.641 -21.219 1 98.12 78 ILE A N 1
ATOM 622 C CA . ILE A 1 78 ? 5.68 -21.656 -22.281 1 98.12 78 ILE A CA 1
ATOM 623 C C . ILE A 1 78 ? 5.301 -20.219 -22.641 1 98.12 78 ILE A C 1
ATOM 625 O O . ILE A 1 78 ? 5.727 -19.266 -21.984 1 98.12 78 ILE A O 1
ATOM 629 N N . GLN A 1 79 ? 4.504 -20.094 -23.734 1 97.44 79 GLN A N 1
ATOM 630 C CA . GLN A 1 79 ? 3.977 -18.797 -24.141 1 97.44 79 GLN A CA 1
ATOM 631 C C . GLN A 1 79 ? 2.797 -18.391 -23.266 1 97.44 79 GLN A C 1
ATOM 633 O O . GLN A 1 79 ? 1.86 -19.172 -23.062 1 97.44 79 GLN A O 1
ATOM 638 N N . GLY A 1 80 ? 2.922 -17.156 -22.688 1 95.88 80 GLY A N 1
ATOM 639 C CA . GLY A 1 80 ? 1.794 -16.609 -21.953 1 95.88 80 GLY A CA 1
ATOM 640 C C . GLY A 1 80 ? 0.666 -16.141 -22.859 1 95.88 80 GLY A C 1
ATOM 641 O O . GLY A 1 80 ? 0.745 -16.297 -24.078 1 95.88 80 GLY A O 1
ATOM 642 N N . GLY A 1 81 ? -0.442 -15.727 -22.203 1 93.38 81 GLY A N 1
ATOM 643 C CA . GLY A 1 81 ? -1.58 -15.195 -22.938 1 93.38 81 GLY A CA 1
ATOM 644 C C . GLY A 1 81 ? -1.58 -13.68 -23.031 1 93.38 81 GLY A C 1
ATOM 645 O O . GLY A 1 81 ? -0.56 -13.039 -22.781 1 93.38 81 GLY A O 1
ATOM 646 N N . ASP A 1 82 ? -2.727 -13.133 -23.469 1 88.88 82 ASP A N 1
ATOM 647 C CA . ASP A 1 82 ? -2.877 -11.703 -23.703 1 88.88 82 ASP A CA 1
ATOM 648 C C . ASP A 1 82 ? -2.967 -10.938 -22.375 1 88.88 82 ASP A C 1
ATOM 650 O O . ASP A 1 82 ? -2.66 -9.75 -22.312 1 88.88 82 ASP A O 1
ATOM 654 N N . ASP A 1 83 ? -3.443 -11.641 -21.406 1 90.19 83 ASP A N 1
ATOM 655 C CA . ASP A 1 83 ? -3.525 -11.062 -20.078 1 90.19 83 ASP A CA 1
ATOM 656 C C . ASP A 1 83 ? -3.236 -12.109 -19 1 90.19 83 ASP A C 1
ATOM 658 O O . ASP A 1 83 ? -2.861 -13.242 -19.312 1 90.19 83 ASP A O 1
ATOM 662 N N . ARG A 1 84 ? -3.334 -11.703 -17.812 1 92.12 84 ARG A N 1
ATOM 663 C CA . ARG A 1 84 ? -2.961 -12.547 -16.688 1 92.12 84 ARG A CA 1
ATOM 664 C C . ARG A 1 84 ? -3.793 -13.82 -16.656 1 92.12 84 ARG A C 1
ATOM 666 O O . ARG A 1 84 ? -3.25 -14.922 -16.516 1 92.12 84 ARG A O 1
ATOM 673 N N . ASN A 1 85 ? -5.125 -13.75 -16.75 1 94.81 85 ASN A N 1
ATOM 674 C CA . ASN A 1 85 ? -5.996 -14.922 -16.703 1 94.81 85 ASN A CA 1
ATOM 675 C C . ASN A 1 85 ? -5.766 -15.844 -17.891 1 94.81 85 ASN A C 1
ATOM 677 O O . ASN A 1 85 ? -5.762 -17.062 -17.75 1 94.81 85 ASN A O 1
ATOM 681 N N . HIS A 1 86 ? -5.555 -15.234 -19.016 1 94.56 86 HIS A N 1
ATOM 682 C CA . HIS A 1 86 ? -5.246 -16.047 -20.188 1 94.56 86 HIS A CA 1
ATOM 683 C C . HIS A 1 86 ? -3.941 -16.812 -20 1 94.56 86 HIS A C 1
ATOM 685 O O . HIS A 1 86 ? -3.809 -17.953 -20.469 1 94.56 86 HIS A O 1
ATOM 691 N N . SER A 1 87 ? -2.986 -16.172 -19.422 1 96.69 87 SER A N 1
ATOM 692 C CA . SER A 1 87 ? -1.726 -16.844 -19.141 1 96.69 87 SER A CA 1
ATOM 693 C C . SER A 1 87 ? -1.938 -18.047 -18.219 1 96.69 87 SER A C 1
ATOM 695 O O . SER A 1 87 ? -1.345 -19.109 -18.422 1 96.69 87 SER A O 1
ATOM 697 N N . ILE A 1 88 ? -2.768 -17.891 -17.219 1 97.94 88 ILE A N 1
ATOM 698 C CA . ILE A 1 88 ? -3.07 -18.984 -16.297 1 97.94 88 ILE A CA 1
ATOM 699 C C . ILE A 1 88 ? -3.742 -20.125 -17.062 1 97.94 88 ILE A C 1
ATOM 701 O O . ILE A 1 88 ? -3.406 -21.297 -16.875 1 97.94 88 ILE A O 1
ATOM 705 N N . MET A 1 89 ? -4.66 -19.812 -17.969 1 97.38 89 MET A N 1
ATOM 706 C CA . MET A 1 89 ? -5.336 -20.828 -18.766 1 97.38 89 MET A CA 1
ATOM 707 C C . MET A 1 89 ? -4.348 -21.562 -19.672 1 97.38 89 MET A C 1
ATOM 709 O O . MET A 1 89 ? -4.449 -22.766 -19.859 1 97.38 89 MET A O 1
ATOM 713 N N . ASN A 1 90 ? -3.406 -20.781 -20.234 1 97.75 90 ASN A N 1
ATOM 714 C CA . ASN A 1 90 ? -2.377 -21.422 -21.062 1 97.75 90 ASN A CA 1
ATOM 715 C C . ASN A 1 90 ? -1.561 -22.422 -20.25 1 97.75 90 ASN A C 1
ATOM 717 O O . ASN A 1 90 ? -1.196 -23.484 -20.766 1 97.75 90 ASN A O 1
ATOM 721 N N . ILE A 1 91 ? -1.245 -22.047 -19.062 1 98.56 91 ILE A N 1
ATOM 722 C CA . ILE A 1 91 ? -0.502 -22.953 -18.188 1 98.56 91 ILE A CA 1
ATOM 723 C C . ILE A 1 91 ? -1.317 -24.219 -17.938 1 98.56 91 ILE A C 1
ATOM 725 O O . ILE A 1 91 ? -0.798 -25.328 -18.031 1 98.56 91 ILE A O 1
ATOM 729 N N . ILE A 1 92 ? -2.596 -24.062 -17.609 1 98.44 92 ILE A N 1
ATOM 730 C CA . ILE A 1 92 ? -3.479 -25.188 -17.344 1 98.44 92 ILE A CA 1
ATOM 731 C C . ILE A 1 92 ? -3.566 -26.078 -18.594 1 98.44 92 ILE A C 1
ATOM 733 O O . ILE A 1 92 ? -3.498 -27.312 -18.484 1 98.44 92 ILE A O 1
ATOM 737 N N . GLU A 1 93 ? -3.701 -25.469 -19.703 1 97.94 93 GLU A N 1
ATOM 738 C CA . GLU A 1 93 ? -3.742 -26.219 -20.953 1 97.94 93 GLU A CA 1
ATOM 739 C C . GLU A 1 93 ? -2.465 -27.031 -21.141 1 97.94 93 GLU A C 1
ATOM 741 O O . GLU A 1 93 ? -2.512 -28.172 -21.609 1 97.94 93 GLU A O 1
ATOM 746 N N . SER A 1 94 ? -1.36 -26.406 -20.891 1 97.75 94 SER A N 1
ATOM 747 C CA . SER A 1 94 ? -0.082 -27.094 -21.016 1 97.75 94 SER A CA 1
ATOM 748 C C . SER A 1 94 ? -0.017 -28.328 -20.109 1 97.75 94 SER A C 1
ATOM 750 O O . SER A 1 94 ? 0.557 -29.344 -20.484 1 97.75 94 SER A O 1
ATOM 752 N N . ILE A 1 95 ? -0.565 -28.219 -18.922 1 97.69 95 ILE A N 1
ATOM 753 C CA . ILE A 1 95 ? -0.622 -29.344 -17.984 1 97.69 95 ILE A CA 1
ATOM 754 C C . ILE A 1 95 ? -1.489 -30.453 -18.562 1 97.69 95 ILE A C 1
ATOM 756 O O . ILE A 1 95 ? -1.106 -31.625 -18.531 1 97.69 95 ILE A O 1
ATOM 760 N N . GLU A 1 96 ? -2.562 -30.062 -19.125 1 97.38 96 GLU A N 1
ATOM 761 C CA . GLU A 1 96 ? -3.555 -31.016 -19.625 1 97.38 96 GLU A CA 1
ATOM 762 C C . GLU A 1 96 ? -3.023 -31.781 -20.828 1 97.38 96 GLU A C 1
ATOM 764 O O . GLU A 1 96 ? -3.553 -32.844 -21.172 1 97.38 96 GLU A O 1
ATOM 769 N N . GLN A 1 97 ? -2.092 -31.219 -21.484 1 95.75 97 GLN A N 1
ATOM 770 C CA . GLN A 1 97 ? -1.511 -31.891 -22.656 1 95.75 97 GLN A CA 1
ATOM 771 C C . GLN A 1 97 ? -0.847 -33.188 -22.266 1 95.75 97 GLN A C 1
ATOM 773 O O . GLN A 1 97 ? -0.75 -34.125 -23.078 1 95.75 97 GLN A O 1
ATOM 778 N N . HIS A 1 98 ? -0.435 -33.375 -21.016 1 92 98 HIS A N 1
ATOM 779 C CA . HIS A 1 98 ? 0.33 -34.562 -20.672 1 92 98 HIS A CA 1
ATOM 780 C C . HIS A 1 98 ? -0.256 -35.25 -19.453 1 92 98 HIS A C 1
ATOM 782 O O . HIS A 1 98 ? 0.229 -36.312 -19.062 1 92 98 HIS A O 1
ATOM 788 N N . LYS A 1 99 ? -1.237 -34.656 -18.906 1 93.56 99 LYS A N 1
ATOM 789 C CA . LYS A 1 99 ? -1.865 -35.25 -17.734 1 93.56 99 LYS A CA 1
ATOM 790 C C . LYS A 1 99 ? -3.365 -35 -17.703 1 93.56 99 LYS A C 1
ATOM 792 O O . LYS A 1 99 ? -3.805 -33.875 -18.062 1 93.56 99 LYS A O 1
ATOM 797 N N . LYS A 1 100 ? -4.098 -36 -17.297 1 95.88 100 LYS A N 1
ATOM 798 C CA . LYS A 1 100 ? -5.52 -35.781 -17.031 1 95.88 100 LYS A CA 1
ATOM 799 C C . LYS A 1 100 ? -5.727 -35.125 -15.656 1 95.88 100 LYS A C 1
ATOM 801 O O . LYS A 1 100 ? -5.293 -35.688 -14.641 1 95.88 100 LYS A O 1
ATOM 806 N N . LEU A 1 101 ? -6.395 -34.062 -15.648 1 96.06 101 LEU A N 1
ATOM 807 C CA . LEU A 1 101 ? -6.609 -33.344 -14.414 1 96.06 101 LEU A CA 1
ATOM 808 C C . LEU A 1 101 ? -7.617 -34.031 -13.523 1 96.06 101 LEU A C 1
ATOM 810 O O . LEU A 1 101 ? -8.547 -34.688 -14.023 1 96.06 101 LEU A O 1
ATOM 814 N N . ASN A 1 102 ? -7.469 -33.938 -12.281 1 95.88 102 ASN A N 1
ATOM 815 C CA . ASN A 1 102 ? -8.469 -34.375 -11.297 1 95.88 102 ASN A CA 1
ATOM 816 C C . ASN A 1 102 ? -8.836 -33.219 -10.359 1 95.88 102 ASN A C 1
ATOM 818 O O . ASN A 1 102 ? -8.242 -32.125 -10.422 1 95.88 102 ASN A O 1
ATOM 822 N N . ASP A 1 103 ? -9.781 -33.5 -9.422 1 97.19 103 ASP A N 1
ATOM 823 C CA . ASP A 1 103 ? -10.359 -32.469 -8.594 1 97.19 103 ASP A CA 1
ATOM 824 C C . ASP A 1 103 ? -9.367 -31.984 -7.531 1 97.19 103 ASP A C 1
ATOM 826 O O . ASP A 1 103 ? -9.531 -30.906 -6.965 1 97.19 103 ASP A O 1
ATOM 830 N N . GLU A 1 104 ? -8.344 -32.75 -7.336 1 97.88 104 GLU A N 1
ATOM 831 C CA . GLU A 1 104 ? -7.426 -32.438 -6.242 1 97.88 104 GLU A CA 1
ATOM 832 C C . GLU A 1 104 ? -6.184 -31.703 -6.746 1 97.88 104 GLU A C 1
ATOM 834 O O . GLU A 1 104 ? -5.355 -31.266 -5.949 1 97.88 104 GLU A O 1
ATOM 839 N N . ASP A 1 105 ? -6.059 -31.594 -8.078 1 98.62 105 ASP A N 1
ATOM 840 C CA . ASP A 1 105 ? -4.898 -30.906 -8.633 1 98.62 105 ASP A CA 1
ATOM 841 C C . ASP A 1 105 ? -4.914 -29.422 -8.281 1 98.62 105 ASP A C 1
ATOM 843 O O . ASP A 1 105 ? -5.957 -28.766 -8.375 1 98.62 105 ASP A O 1
ATOM 847 N N . ILE A 1 106 ? -3.727 -28.922 -7.887 1 98.69 106 ILE A N 1
ATOM 848 C CA . ILE A 1 106 ? -3.604 -27.547 -7.395 1 98.69 106 ILE A CA 1
ATOM 849 C C . ILE A 1 106 ? -2.596 -26.781 -8.25 1 98.69 106 ILE A C 1
ATOM 851 O O . ILE A 1 106 ? -1.588 -27.344 -8.688 1 98.69 106 ILE A O 1
ATOM 855 N N . ILE A 1 107 ? -2.904 -25.516 -8.477 1 98.88 107 ILE A N 1
ATOM 856 C CA . ILE A 1 107 ? -1.951 -24.641 -9.148 1 98.88 107 ILE A CA 1
ATOM 857 C C . ILE A 1 107 ? -1.692 -23.406 -8.281 1 98.88 107 ILE A C 1
ATOM 859 O O . ILE A 1 107 ? -2.631 -22.719 -7.867 1 98.88 107 ILE A O 1
ATOM 863 N N . VAL A 1 108 ? -0.446 -23.141 -7.957 1 98.88 108 VAL A N 1
ATOM 864 C CA . VAL A 1 108 ? 0.02 -21.938 -7.281 1 98.88 108 VAL A CA 1
ATOM 865 C C . VAL A 1 108 ? 0.485 -20.922 -8.312 1 98.88 108 VAL A C 1
ATOM 867 O O . VAL A 1 108 ? 1.515 -21.109 -8.961 1 98.88 108 VAL A O 1
ATOM 870 N N . THR A 1 109 ? -0.271 -19.812 -8.484 1 98.81 109 THR A N 1
ATOM 871 C CA . THR A 1 109 ? 0.091 -18.781 -9.453 1 98.81 109 THR A CA 1
ATOM 872 C C . THR A 1 109 ? 0.792 -17.609 -8.766 1 98.81 109 THR A C 1
ATOM 874 O O . THR A 1 109 ? 0.41 -17.219 -7.668 1 98.81 109 THR A O 1
ATOM 877 N N . HIS A 1 110 ? 1.789 -17.094 -9.359 1 98.56 110 HIS A N 1
ATOM 878 C CA . HIS A 1 110 ? 2.609 -16.078 -8.711 1 98.56 110 HIS A CA 1
ATOM 879 C C . HIS A 1 110 ? 3.217 -15.125 -9.727 1 98.56 110 HIS A C 1
ATOM 881 O O . HIS A 1 110 ? 3.561 -15.531 -10.836 1 98.56 110 HIS A O 1
ATOM 887 N N . ASP A 1 111 ? 3.258 -13.891 -9.359 1 97.19 111 ASP A N 1
ATOM 888 C CA . ASP A 1 111 ? 3.906 -12.875 -10.188 1 97.19 111 ASP A CA 1
ATOM 889 C C . ASP A 1 111 ? 5.418 -13.094 -10.242 1 97.19 111 ASP A C 1
ATOM 891 O O . ASP A 1 111 ? 6.07 -13.195 -9.203 1 97.19 111 ASP A O 1
ATOM 895 N N . ALA A 1 112 ? 5.961 -13.039 -11.398 1 97.81 112 ALA A N 1
ATOM 896 C CA . ALA A 1 112 ? 7.395 -13.25 -11.594 1 97.81 112 ALA A CA 1
ATOM 897 C C . ALA A 1 112 ? 8.203 -12.148 -10.914 1 97.81 112 ALA A C 1
ATOM 899 O O . ALA A 1 112 ? 9.383 -12.344 -10.594 1 97.81 112 ALA A O 1
ATOM 900 N N . VAL A 1 113 ? 7.578 -11.023 -10.68 1 96.88 113 VAL A N 1
ATOM 901 C CA . VAL A 1 113 ? 8.305 -9.859 -10.188 1 96.88 113 VAL A CA 1
ATOM 902 C C . VAL A 1 113 ? 8.031 -9.672 -8.695 1 96.88 113 VAL A C 1
ATOM 904 O O . VAL A 1 113 ? 8.047 -8.547 -8.188 1 96.88 113 VAL A O 1
ATOM 907 N N . ARG A 1 114 ? 7.711 -10.664 -7.965 1 97.44 114 ARG A N 1
ATOM 908 C CA . ARG A 1 114 ? 7.68 -10.742 -6.504 1 97.44 114 ARG A CA 1
ATOM 909 C C . ARG A 1 114 ? 8.719 -11.727 -5.988 1 97.44 114 ARG A C 1
ATOM 911 O O . ARG A 1 114 ? 8.383 -12.844 -5.59 1 97.44 114 ARG A O 1
ATOM 918 N N . PRO A 1 115 ? 9.914 -11.328 -5.875 1 97.69 115 PRO A N 1
ATOM 919 C CA . PRO A 1 115 ? 11.023 -12.258 -5.641 1 97.69 115 PRO A CA 1
ATOM 920 C C . PRO A 1 115 ? 11.18 -12.617 -4.168 1 97.69 115 PRO A C 1
ATOM 922 O O . PRO A 1 115 ? 12.062 -13.406 -3.812 1 97.69 115 PRO A O 1
ATOM 925 N N . PHE A 1 116 ? 10.289 -12.195 -3.256 1 96.75 116 PHE A N 1
ATOM 926 C CA . PHE A 1 116 ? 10.547 -12.367 -1.83 1 96.75 116 PHE A CA 1
ATOM 927 C C . PHE A 1 116 ? 9.531 -13.312 -1.206 1 96.75 116 PHE A C 1
ATOM 929 O O . PHE A 1 116 ? 9.164 -13.156 -0.039 1 96.75 116 PHE A O 1
ATOM 936 N N . LEU A 1 117 ? 9.109 -14.188 -1.979 1 96.88 117 LEU A N 1
ATOM 937 C CA . LEU A 1 117 ? 8.156 -15.188 -1.508 1 96.88 117 LEU A CA 1
ATOM 938 C C . LEU A 1 117 ? 8.805 -16.125 -0.497 1 96.88 117 LEU A C 1
ATOM 940 O O . LEU A 1 117 ? 9.953 -16.531 -0.676 1 96.88 117 LEU A O 1
ATOM 944 N N . THR A 1 118 ? 8.062 -16.5 0.564 1 96.5 118 THR A N 1
ATOM 945 C CA . THR A 1 118 ? 8.602 -17.422 1.559 1 96.5 118 THR A CA 1
ATOM 946 C C . THR A 1 118 ? 7.973 -18.797 1.41 1 96.5 118 THR A C 1
ATOM 948 O O . THR A 1 118 ? 6.875 -18.938 0.865 1 96.5 118 THR A O 1
ATOM 951 N N . ASN A 1 119 ? 8.68 -19.75 1.98 1 96.75 119 ASN A N 1
ATOM 952 C CA . ASN A 1 119 ? 8.172 -21.125 1.972 1 96.75 119 ASN A CA 1
ATOM 953 C C . ASN A 1 119 ? 6.879 -21.25 2.764 1 96.75 119 ASN A C 1
ATOM 955 O O . ASN A 1 119 ? 5.988 -22.016 2.389 1 96.75 119 ASN A O 1
ATOM 959 N N . ARG A 1 120 ? 6.816 -20.516 3.82 1 97.75 120 ARG A N 1
ATOM 960 C CA . ARG A 1 120 ? 5.613 -20.547 4.645 1 97.75 120 ARG A CA 1
ATOM 961 C C . ARG A 1 120 ? 4.379 -20.188 3.83 1 97.75 120 ARG A C 1
ATOM 963 O O . ARG A 1 120 ? 3.354 -20.859 3.896 1 97.75 120 ARG A O 1
ATOM 970 N N . ILE A 1 121 ? 4.496 -19.141 3.053 1 98.5 121 ILE A N 1
ATOM 971 C CA . ILE A 1 121 ? 3.365 -18.656 2.27 1 98.5 121 ILE A CA 1
ATOM 972 C C . ILE A 1 121 ? 2.945 -19.719 1.253 1 98.5 121 ILE A C 1
ATOM 974 O O . ILE A 1 121 ? 1.754 -19.984 1.089 1 98.5 121 ILE A O 1
ATOM 978 N N . ILE A 1 122 ? 3.904 -20.391 0.603 1 98.62 122 ILE A N 1
ATOM 979 C CA . ILE A 1 122 ? 3.605 -21.422 -0.388 1 98.62 122 ILE A CA 1
ATOM 980 C C . ILE A 1 122 ? 2.895 -22.594 0.284 1 98.62 122 ILE A C 1
ATOM 982 O O . ILE A 1 122 ? 1.852 -23.047 -0.19 1 98.62 122 ILE A O 1
ATOM 986 N N . ARG A 1 123 ? 3.414 -23.016 1.38 1 98.38 123 ARG A N 1
ATOM 987 C CA . ARG A 1 123 ? 2.865 -24.156 2.094 1 98.38 123 ARG A CA 1
ATOM 988 C C . ARG A 1 123 ? 1.422 -23.906 2.516 1 98.38 123 ARG A C 1
ATOM 990 O O . ARG A 1 123 ? 0.554 -24.766 2.326 1 98.38 123 ARG A O 1
ATOM 997 N N . GLU A 1 124 ? 1.179 -22.75 3.074 1 98.75 124 GLU A N 1
ATOM 998 C CA . GLU A 1 124 ? -0.168 -22.422 3.527 1 98.75 124 GLU A CA 1
ATOM 999 C C . GLU A 1 124 ? -1.132 -22.297 2.352 1 98.75 124 GLU A C 1
ATOM 1001 O O . GLU A 1 124 ? -2.301 -22.672 2.457 1 98.75 124 GLU A O 1
ATOM 1006 N N . ASN A 1 125 ? -0.627 -21.734 1.273 1 98.88 125 ASN A N 1
ATOM 1007 C CA . ASN A 1 125 ? -1.451 -21.672 0.072 1 98.88 125 ASN A CA 1
ATOM 1008 C C . ASN A 1 125 ? -1.899 -23.047 -0.387 1 98.88 125 ASN A C 1
ATOM 1010 O O . ASN A 1 125 ? -3.082 -23.266 -0.655 1 98.88 125 ASN A O 1
ATOM 1014 N N . VAL A 1 126 ? -0.961 -23.969 -0.482 1 98.75 126 VAL A N 1
ATOM 1015 C CA . VAL A 1 126 ? -1.26 -25.328 -0.941 1 98.75 126 VAL A CA 1
ATOM 1016 C C . VAL A 1 126 ? -2.227 -26 0.03 1 98.75 126 VAL A C 1
ATOM 1018 O O . VAL A 1 126 ? -3.227 -26.594 -0.387 1 98.75 126 VAL A O 1
ATOM 1021 N N . GLU A 1 127 ? -1.906 -25.859 1.299 1 98.62 127 GLU A N 1
ATOM 1022 C CA . GLU A 1 127 ? -2.73 -26.484 2.334 1 98.62 127 GLU A CA 1
ATOM 1023 C C . GLU A 1 127 ? -4.168 -25.984 2.266 1 98.62 127 GLU A C 1
ATOM 1025 O O . GLU A 1 127 ? -5.109 -26.766 2.205 1 98.62 127 GLU A O 1
ATOM 1030 N N . TYR A 1 128 ? -4.359 -24.688 2.217 1 98.75 128 TYR A N 1
ATOM 1031 C CA . TYR A 1 128 ? -5.699 -24.109 2.293 1 98.75 128 TYR A CA 1
ATOM 1032 C C . TYR A 1 128 ? -6.438 -24.266 0.969 1 98.75 128 TYR A C 1
ATOM 1034 O O . TYR A 1 128 ? -7.66 -24.406 0.947 1 98.75 128 TYR A O 1
ATOM 1042 N N . ALA A 1 129 ? -5.707 -24.25 -0.116 1 98.56 129 ALA A N 1
ATOM 1043 C CA . ALA A 1 129 ? -6.363 -24.531 -1.391 1 98.56 129 ALA A CA 1
ATOM 1044 C C . ALA A 1 129 ? -6.922 -25.953 -1.424 1 98.56 129 ALA A C 1
ATOM 1046 O O . ALA A 1 129 ? -7.984 -26.188 -1.997 1 98.56 129 ALA A O 1
ATOM 1047 N N . SER A 1 130 ? -6.137 -26.859 -0.885 1 98.19 130 SER A N 1
ATOM 1048 C CA . SER A 1 130 ? -6.605 -28.25 -0.809 1 98.19 130 SER A CA 1
ATOM 1049 C C . SER A 1 130 ? -7.898 -28.344 -0.006 1 98.19 130 SER A C 1
ATOM 1051 O O . SER A 1 130 ? -8.781 -29.141 -0.334 1 98.19 130 SER A O 1
ATOM 1053 N N . GLN A 1 131 ? -8.031 -27.516 0.964 1 98.12 131 GLN A N 1
ATOM 1054 C CA . GLN A 1 131 ? -9.164 -27.594 1.881 1 98.12 131 GLN A CA 1
ATOM 1055 C C . GLN A 1 131 ? -10.344 -26.766 1.36 1 98.12 131 GLN A C 1
ATOM 1057 O O . GLN A 1 131 ? -11.492 -27.188 1.455 1 98.12 131 GLN A O 1
ATOM 1062 N N . TYR A 1 132 ? -10.078 -25.562 0.718 1 97.81 132 TYR A N 1
ATOM 1063 C CA . TYR A 1 132 ? -11.156 -24.609 0.478 1 97.81 132 TYR A CA 1
ATOM 1064 C C . TYR A 1 132 ? -11.312 -24.344 -1.012 1 97.81 132 TYR A C 1
ATOM 1066 O O . TYR A 1 132 ? -12.281 -23.688 -1.429 1 97.81 132 TYR A O 1
ATOM 1074 N N . GLY A 1 133 ? -10.359 -24.75 -1.809 1 98.12 133 GLY A N 1
ATOM 1075 C CA . GLY A 1 133 ? -10.5 -24.641 -3.252 1 98.12 133 GLY A CA 1
ATOM 1076 C C . GLY A 1 133 ? -9.742 -23.469 -3.84 1 98.12 133 GLY A C 1
ATOM 1077 O O . GLY A 1 133 ? -9.273 -23.531 -4.98 1 98.12 133 GLY A O 1
ATOM 1078 N N . ALA A 1 134 ? -9.672 -22.375 -3.045 1 98.75 134 ALA A N 1
ATOM 1079 C CA . ALA A 1 134 ? -9 -21.172 -3.537 1 98.75 134 ALA A CA 1
ATOM 1080 C C . ALA A 1 134 ? -8.414 -20.359 -2.387 1 98.75 134 ALA A C 1
ATOM 1082 O O . ALA A 1 134 ? -8.992 -20.312 -1.297 1 98.75 134 ALA A O 1
ATOM 1083 N N . VAL A 1 135 ? -7.293 -19.75 -2.693 1 98.81 135 VAL A N 1
ATOM 1084 C CA . VAL A 1 135 ? -6.566 -18.969 -1.687 1 98.81 135 VAL A CA 1
ATOM 1085 C C . VAL A 1 135 ? -6.012 -17.703 -2.311 1 98.81 135 VAL A C 1
ATOM 1087 O O . VAL A 1 135 ? -5.566 -17.703 -3.461 1 98.81 135 VAL A O 1
ATOM 1090 N N . ASP A 1 136 ? -6.086 -16.625 -1.574 1 98.75 136 ASP A N 1
ATOM 1091 C CA . ASP A 1 136 ? -5.453 -15.359 -1.927 1 98.75 136 ASP A CA 1
ATOM 1092 C C . ASP A 1 136 ? -4.484 -14.906 -0.834 1 98.75 136 ASP A C 1
ATOM 1094 O O . ASP A 1 136 ? -4.852 -14.852 0.343 1 98.75 136 ASP A O 1
ATOM 1098 N N . THR A 1 137 ? -3.275 -14.625 -1.232 1 98.75 137 THR A N 1
ATOM 1099 C CA . THR A 1 137 ? -2.297 -14.07 -0.3 1 98.75 137 THR A CA 1
ATOM 1100 C C . THR A 1 137 ? -2.492 -12.57 -0.136 1 98.75 137 THR A C 1
ATOM 1102 O O . THR A 1 137 ? -2.596 -11.836 -1.125 1 98.75 137 THR A O 1
ATOM 1105 N N . VAL A 1 138 ? -2.539 -12.117 1.135 1 98.44 138 VAL A N 1
ATOM 1106 C CA . VAL A 1 138 ? -2.82 -10.703 1.369 1 98.44 138 VAL A CA 1
ATOM 1107 C C . VAL A 1 138 ? -1.994 -10.195 2.551 1 98.44 138 VAL A C 1
ATOM 1109 O O . VAL A 1 138 ? -1.463 -10.992 3.328 1 98.44 138 VAL A O 1
ATOM 1112 N N . VAL A 1 139 ? -1.837 -8.906 2.643 1 96.38 139 VAL A N 1
ATOM 1113 C CA . VAL A 1 139 ? -1.418 -8.234 3.869 1 96.38 139 VAL A CA 1
ATOM 1114 C C . VAL A 1 139 ? -2.473 -7.211 4.285 1 96.38 139 VAL A C 1
ATOM 1116 O O . VAL A 1 139 ? -3.25 -6.742 3.451 1 96.38 139 VAL A O 1
ATOM 1119 N N . ASN A 1 140 ? -2.498 -6.898 5.547 1 94.56 140 ASN A N 1
ATOM 1120 C CA . ASN A 1 140 ? -3.402 -5.859 6.023 1 94.56 140 ASN A CA 1
ATOM 1121 C C . ASN A 1 140 ? -3.102 -4.512 5.375 1 94.56 14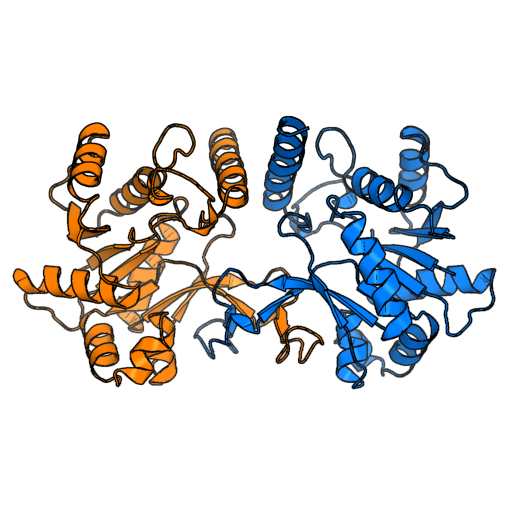0 ASN A C 1
ATOM 1123 O O . ASN A 1 140 ? -1.941 -4.188 5.117 1 94.56 140 ASN A O 1
ATOM 1127 N N . ALA A 1 141 ? -4.172 -3.781 5.078 1 90.69 141 ALA A N 1
ATOM 1128 C CA . ALA A 1 141 ? -3.941 -2.393 4.684 1 90.69 141 A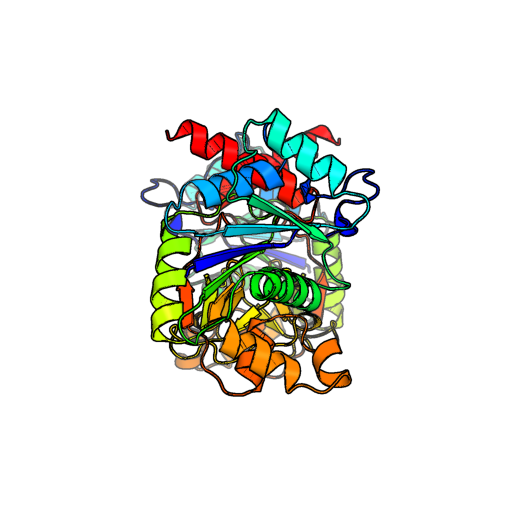LA A CA 1
ATOM 1129 C C . ALA A 1 141 ? -3.273 -1.609 5.812 1 90.69 141 ALA A C 1
ATOM 1131 O O . ALA A 1 141 ? -3.713 -1.669 6.961 1 90.69 141 ALA A O 1
ATOM 1132 N N . VAL A 1 142 ? -2.219 -0.936 5.488 1 83.25 142 VAL A N 1
ATOM 1133 C CA . VAL A 1 142 ? -1.504 -0.167 6.504 1 83.25 142 VAL A CA 1
ATOM 1134 C C . VAL A 1 142 ? -2.004 1.275 6.504 1 83.25 142 VAL A C 1
ATOM 1136 O O . VAL A 1 142 ? -2.258 1.849 7.566 1 83.25 142 VAL A O 1
ATOM 1139 N N . ASP A 1 143 ? -2.182 1.827 5.34 1 88.38 143 ASP A N 1
ATOM 1140 C CA . ASP A 1 143 ? -2.723 3.174 5.195 1 88.38 143 ASP A CA 1
ATOM 1141 C C . ASP A 1 143 ? -4.25 3.154 5.184 1 88.38 143 ASP A C 1
ATOM 1143 O O . ASP A 1 143 ? -4.859 2.127 4.883 1 88.38 143 ASP A O 1
ATOM 1147 N N . THR A 1 144 ? -4.801 4.246 5.582 1 91.88 144 THR A N 1
ATOM 1148 C CA . THR A 1 144 ? -6.242 4.398 5.422 1 91.88 144 THR A CA 1
ATOM 1149 C C . THR A 1 144 ? -6.641 4.234 3.957 1 91.88 144 THR A C 1
ATOM 1151 O O . THR A 1 144 ? -6.027 4.832 3.07 1 91.88 144 THR A O 1
ATOM 1154 N N . ILE A 1 145 ? -7.602 3.303 3.713 1 95.44 145 ILE A N 1
ATOM 1155 C CA . ILE A 1 145 ? -8.125 3.125 2.363 1 95.44 145 ILE A CA 1
ATOM 1156 C C . ILE A 1 145 ? -9.258 4.117 2.117 1 95.44 145 ILE A C 1
ATOM 1158 O O . ILE A 1 145 ? -10.117 4.32 2.982 1 95.44 145 ILE A O 1
ATOM 1162 N N . ILE A 1 146 ? -9.172 4.801 1.003 1 96.88 146 ILE A N 1
ATOM 1163 C CA . ILE A 1 146 ? -10.148 5.816 0.613 1 96.88 146 ILE A CA 1
ATOM 1164 C C . ILE A 1 146 ? -10.781 5.438 -0.721 1 96.88 146 ILE A C 1
ATOM 1166 O O . ILE A 1 146 ? -10.102 4.949 -1.626 1 96.88 146 ILE A O 1
ATOM 1170 N N . SER A 1 147 ? -12.062 5.602 -0.814 1 97.19 147 SER A N 1
ATOM 1171 C CA . SER A 1 147 ? -12.734 5.406 -2.098 1 97.19 147 SER A CA 1
ATOM 1172 C C . SER A 1 147 ? -13.188 6.734 -2.691 1 97.19 147 SER A C 1
ATOM 1174 O O . 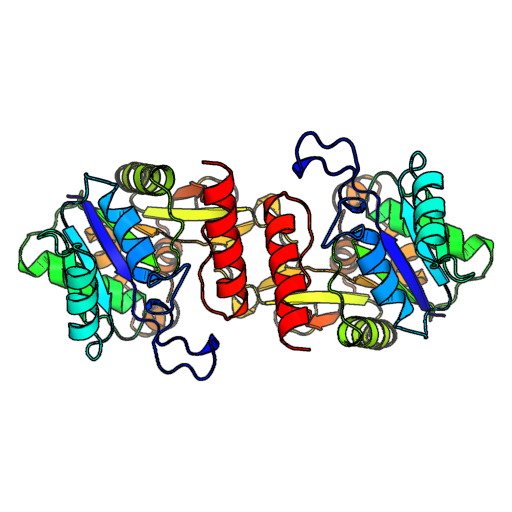SER A 1 147 ? -13.586 7.645 -1.958 1 97.19 147 SER A O 1
ATOM 1176 N N . SER A 1 148 ? -13.078 6.887 -3.959 1 98.19 148 SER A N 1
ATOM 1177 C CA . SER A 1 148 ? -13.602 8.016 -4.719 1 98.19 148 SER A CA 1
ATOM 1178 C C . SER A 1 148 ? -14.227 7.555 -6.031 1 98.19 148 SER A C 1
ATOM 1180 O O . SER A 1 148 ? -13.586 6.871 -6.828 1 98.19 148 SER A O 1
ATOM 1182 N N . ASN A 1 149 ? -15.461 7.98 -6.273 1 95.44 149 ASN A N 1
ATOM 1183 C CA . ASN A 1 149 ? -16.172 7.582 -7.488 1 95.44 149 ASN A CA 1
ATOM 1184 C C . ASN A 1 149 ? -15.852 8.523 -8.648 1 95.44 149 ASN A C 1
ATOM 1186 O O . ASN A 1 149 ? -16.156 8.211 -9.805 1 95.44 149 ASN A O 1
ATOM 1190 N N . ASP A 1 150 ? -15.211 9.68 -8.414 1 96.44 150 ASP A N 1
ATOM 1191 C CA . ASP A 1 150 ? -14.977 10.648 -9.477 1 96.44 150 ASP A CA 1
ATOM 1192 C C . ASP A 1 150 ? -13.523 11.109 -9.492 1 96.44 150 ASP A C 1
ATOM 1194 O O . ASP A 1 150 ? -13.172 12.047 -10.211 1 96.44 150 ASP A O 1
ATOM 1198 N N . ALA A 1 151 ? -12.711 10.547 -8.594 1 95.94 151 ALA A N 1
ATOM 1199 C CA . ALA A 1 151 ? -11.289 10.852 -8.484 1 95.94 151 ALA A CA 1
ATOM 1200 C C . ALA A 1 151 ? -11.07 12.289 -8.023 1 95.94 151 ALA A C 1
ATOM 1202 O O . ALA A 1 151 ? -9.984 12.844 -8.195 1 95.94 151 ALA A O 1
ATOM 1203 N N . GLN A 1 152 ? -12.133 12.953 -7.5 1 97.88 152 GLN A N 1
ATOM 1204 C CA . GLN A 1 152 ? -12.023 14.352 -7.094 1 97.88 152 GLN A CA 1
ATOM 1205 C C . GLN A 1 152 ? -12.305 14.516 -5.602 1 97.88 152 GLN A C 1
ATOM 1207 O O . GLN A 1 152 ? -11.625 15.273 -4.918 1 97.88 152 GLN A O 1
ATOM 1212 N N . PHE A 1 153 ? -13.344 13.828 -5.152 1 98.56 153 PHE A N 1
ATOM 1213 C CA . PHE A 1 153 ? -13.766 13.93 -3.76 1 98.56 153 PHE A CA 1
ATOM 1214 C C . PHE A 1 153 ? -13.883 12.555 -3.125 1 98.56 153 PHE A C 1
ATOM 1216 O O . PHE A 1 153 ? -14.141 11.562 -3.818 1 98.56 153 PHE A O 1
ATOM 1223 N N . ILE A 1 154 ? -13.664 12.484 -1.784 1 98 154 ILE A N 1
ATOM 1224 C CA . ILE A 1 154 ? -13.852 11.234 -1.059 1 98 154 ILE A CA 1
ATOM 1225 C C . ILE A 1 154 ? -15.312 10.812 -1.123 1 98 154 ILE A C 1
ATOM 1227 O O . ILE A 1 154 ? -16.219 11.609 -0.836 1 98 154 ILE A O 1
ATOM 1231 N N . SER A 1 155 ? -15.523 9.531 -1.544 1 97.12 155 SER A N 1
ATOM 1232 C CA . SER A 1 155 ? -16.875 8.961 -1.507 1 97.12 155 SER A CA 1
ATOM 1233 C C . SER A 1 155 ? -17.078 8.109 -0.257 1 97.12 155 SER A C 1
ATOM 1235 O O . SER A 1 155 ? -18.203 7.926 0.193 1 97.12 155 SER A O 1
ATOM 1237 N N . GLY A 1 156 ? -15.977 7.582 0.254 1 94.56 156 GLY A N 1
ATOM 1238 C CA . GLY A 1 156 ? -16.078 6.766 1.452 1 94.56 156 GLY A CA 1
ATOM 1239 C C . GLY A 1 156 ? -14.727 6.387 2.029 1 94.56 156 GLY A C 1
ATOM 1240 O O . GLY A 1 156 ? -13.703 6.473 1.343 1 94.56 156 GLY A O 1
ATOM 1241 N N . ILE A 1 157 ? -14.773 6.039 3.293 1 94.62 157 ILE A N 1
ATOM 1242 C CA . ILE A 1 157 ? -13.609 5.523 4.004 1 94.62 157 ILE A CA 1
ATOM 1243 C C . ILE A 1 157 ? -13.953 4.188 4.66 1 94.62 157 ILE A C 1
ATOM 1245 O O . ILE A 1 157 ? -14.508 4.156 5.762 1 94.62 157 ILE A O 1
ATOM 1249 N N . PRO A 1 158 ? -13.609 3.104 3.957 1 93.12 158 PRO A N 1
ATOM 1250 C CA . PRO A 1 158 ? -13.906 1.79 4.531 1 93.12 158 PRO A CA 1
ATOM 1251 C C . PRO A 1 158 ? -13.18 1.537 5.848 1 93.12 158 PRO A C 1
ATOM 1253 O O . PRO A 1 158 ? -12.234 2.256 6.18 1 93.12 158 PRO A O 1
ATOM 1256 N N . ILE A 1 159 ? -13.672 0.54 6.547 1 90.81 159 ILE A N 1
ATOM 1257 C CA . ILE A 1 159 ? -13.031 0.136 7.797 1 90.81 159 ILE A CA 1
ATOM 1258 C C . ILE A 1 159 ? -11.672 -0.498 7.5 1 90.81 159 ILE A C 1
ATOM 1260 O O . ILE A 1 159 ? -11.602 -1.56 6.879 1 90.81 159 ILE A O 1
ATOM 1264 N N . ARG A 1 160 ? -10.727 0.098 7.988 1 90 160 ARG A N 1
ATOM 1265 C CA . ARG A 1 160 ? -9.367 -0.282 7.629 1 90 160 ARG A CA 1
ATOM 1266 C C . ARG A 1 160 ? -9.086 -1.731 8.008 1 90 160 ARG A C 1
ATOM 1268 O O . ARG A 1 160 ? -8.43 -2.461 7.258 1 90 160 ARG A O 1
ATOM 1275 N N . SER A 1 161 ? -9.547 -2.199 9.172 1 92 161 SER A N 1
ATOM 1276 C CA . SER A 1 161 ? -9.25 -3.535 9.672 1 92 161 SER A CA 1
ATOM 1277 C C . SER A 1 161 ? -9.875 -4.609 8.797 1 92 161 SER A C 1
ATOM 1279 O O . SER A 1 161 ? -9.547 -5.793 8.922 1 92 161 SER A O 1
ATOM 1281 N N . GLU A 1 162 ? -10.719 -4.191 7.879 1 96.44 162 GLU A N 1
ATOM 1282 C CA . GLU A 1 162 ? -11.375 -5.133 6.977 1 96.44 162 GLU A CA 1
ATOM 1283 C C . GLU A 1 162 ? -10.781 -5.062 5.574 1 96.44 162 GLU A C 1
ATOM 1285 O O . GLU A 1 162 ? -11.25 -5.738 4.656 1 96.44 162 GLU A O 1
ATOM 1290 N N . MET A 1 163 ? -9.828 -4.191 5.41 1 96.56 163 MET A N 1
ATOM 1291 C CA . MET A 1 163 ? -9.234 -3.963 4.098 1 96.56 163 MET A CA 1
ATOM 1292 C C . MET A 1 163 ? -7.855 -4.605 4.004 1 96.56 163 MET A C 1
ATOM 1294 O O . MET A 1 163 ? -7.062 -4.52 4.941 1 96.56 163 MET A O 1
ATOM 1298 N N . TYR A 1 164 ? -7.613 -5.211 2.877 1 97.44 164 TYR A N 1
ATOM 1299 C CA . TYR A 1 164 ? -6.359 -5.91 2.605 1 97.44 164 TYR A CA 1
ATOM 1300 C C . TYR A 1 164 ? -5.801 -5.516 1.244 1 97.44 164 TYR A C 1
ATOM 1302 O O . TYR A 1 164 ? -6.535 -5.031 0.38 1 97.44 164 TYR A O 1
ATOM 1310 N N . GLN A 1 165 ? -4.547 -5.656 1.181 1 96.25 165 GLN A N 1
ATOM 1311 C CA . GLN A 1 165 ? -3.861 -5.547 -0.103 1 96.25 165 GLN A CA 1
ATOM 1312 C C . GLN A 1 165 ? -3.488 -6.926 -0.644 1 96.25 165 GLN A C 1
ATOM 1314 O O . GLN A 1 165 ? -2.809 -7.699 0.031 1 96.25 165 GLN A O 1
ATOM 1319 N N . GLY A 1 166 ? -3.932 -7.125 -1.834 1 96.75 166 GLY A N 1
ATOM 1320 C CA . GLY A 1 166 ? -3.668 -8.414 -2.451 1 96.75 166 GLY A CA 1
ATOM 1321 C C . GLY A 1 166 ? -2.232 -8.57 -2.914 1 96.75 166 GLY A C 1
ATOM 1322 O O . GLY A 1 166 ? -1.634 -7.629 -3.434 1 96.75 166 GLY A O 1
ATOM 1323 N N . GLN A 1 167 ? -1.724 -9.695 -2.676 1 97.25 167 GLN A N 1
ATOM 1324 C CA . GLN A 1 167 ? -0.433 -10.125 -3.207 1 97.25 167 GLN A CA 1
ATOM 1325 C C . GLN A 1 167 ? -0.573 -11.406 -4.027 1 97.25 167 GLN A C 1
ATOM 1327 O O . GLN A 1 167 ? -1.631 -11.664 -4.605 1 97.25 167 GLN A O 1
ATOM 1332 N N . THR A 1 168 ? 0.39 -12.016 -4.359 1 98 168 THR A N 1
ATOM 1333 C CA . THR A 1 168 ? 0.491 -13.391 -4.836 1 98 168 THR A CA 1
ATOM 1334 C C . THR A 1 168 ? 1.494 -14.18 -4 1 98 168 THR A C 1
ATOM 1336 O O . THR A 1 168 ? 2.369 -13.602 -3.357 1 98 168 THR A O 1
ATOM 1339 N N . PRO A 1 169 ? 1.239 -15.5 -3.953 1 98.56 169 PRO A N 1
ATOM 1340 C CA . PRO A 1 169 ? 0.501 -16.391 -4.855 1 98.56 169 PRO A CA 1
ATOM 1341 C C . PRO A 1 169 ? -1.007 -16.344 -4.621 1 98.56 169 PRO A C 1
ATOM 1343 O O . PRO A 1 169 ? -1.456 -15.953 -3.541 1 98.56 169 PRO A O 1
ATOM 1346 N N . GLN A 1 170 ? -1.665 -16.562 -5.664 1 98.75 170 GLN A N 1
ATOM 1347 C CA . GLN A 1 170 ? -3.039 -17.062 -5.652 1 98.75 170 GLN A CA 1
ATOM 1348 C C . GLN A 1 170 ? -3.1 -18.531 -6.035 1 98.75 170 GLN A C 1
ATOM 1350 O O . GLN A 1 170 ? -2.475 -18.953 -7.012 1 98.75 170 GLN A O 1
ATOM 1355 N N . THR A 1 171 ? -3.82 -19.266 -5.289 1 98.88 171 THR A N 1
ATOM 1356 C CA . THR A 1 171 ? -3.777 -20.719 -5.457 1 98.88 171 THR A CA 1
ATOM 1357 C C . THR A 1 171 ? -5.184 -21.281 -5.625 1 98.88 171 THR A C 1
ATOM 1359 O O . THR A 1 171 ? -6.125 -20.828 -4.973 1 98.88 171 THR A O 1
ATOM 1362 N N . PHE A 1 172 ? -5.238 -22.344 -6.508 1 98.88 172 PHE A N 1
ATOM 1363 C CA . PHE A 1 172 ? -6.562 -22.844 -6.871 1 98.88 172 PHE A CA 1
ATOM 1364 C C . PHE A 1 172 ? -6.531 -24.344 -7.105 1 98.88 172 PHE A C 1
ATOM 1366 O O . PHE A 1 172 ? -5.531 -24.891 -7.582 1 98.88 172 PHE A O 1
ATOM 1373 N N . LYS A 1 173 ? -7.648 -24.984 -6.77 1 98.81 173 LYS A N 1
ATOM 1374 C CA . LYS A 1 173 ? -7.922 -26.25 -7.469 1 98.81 173 LYS A CA 1
ATOM 1375 C C . LYS A 1 173 ? -8.133 -26 -8.961 1 98.81 173 LYS A C 1
ATOM 1377 O O . LYS A 1 173 ? -8.977 -25.203 -9.359 1 98.81 173 LYS A O 1
ATOM 1382 N N . ILE A 1 174 ? -7.379 -26.719 -9.758 1 98.69 174 ILE A N 1
ATOM 1383 C CA . ILE A 1 174 ? -7.234 -26.391 -11.172 1 98.69 174 ILE A CA 1
ATOM 1384 C C . ILE A 1 174 ? -8.594 -26.5 -11.867 1 98.69 174 ILE A C 1
ATOM 1386 O O . ILE A 1 174 ? -9.023 -25.578 -12.555 1 98.69 174 ILE A O 1
ATOM 1390 N N . LYS A 1 175 ? -9.25 -27.562 -11.672 1 98.06 175 LYS A N 1
ATOM 1391 C CA . LYS A 1 175 ? -10.516 -27.812 -12.367 1 98.06 175 LYS A CA 1
ATOM 1392 C C . LYS A 1 175 ? -11.555 -26.766 -11.984 1 98.06 175 LYS A C 1
ATOM 1394 O O . LYS A 1 175 ? -12.305 -26.281 -12.836 1 98.06 175 LYS A O 1
ATOM 1399 N N . GLU A 1 176 ? -11.578 -26.469 -10.695 1 97.19 176 GLU A N 1
ATOM 1400 C CA . GLU A 1 176 ? -12.531 -25.469 -10.234 1 97.19 176 GLU A CA 1
ATOM 1401 C C . GLU A 1 176 ? -12.281 -24.109 -10.891 1 97.19 176 GLU A C 1
ATOM 1403 O O . GLU A 1 176 ? -13.219 -23.438 -11.32 1 97.19 176 GLU A O 1
ATOM 1408 N N . LEU A 1 177 ? -11.055 -23.703 -10.977 1 98 177 LEU A N 1
ATOM 1409 C CA . LEU A 1 177 ? -10.719 -22.438 -11.617 1 98 177 LEU A CA 1
ATOM 1410 C C . LEU A 1 177 ? -11.07 -22.469 -13.102 1 98 177 LEU A C 1
ATOM 1412 O O . LEU A 1 177 ? -11.688 -21.531 -13.617 1 98 177 LEU A O 1
ATOM 1416 N N . LYS A 1 178 ? -10.664 -23.5 -13.75 1 97.44 178 LYS A N 1
ATOM 1417 C CA . LYS A 1 178 ? -10.914 -23.625 -15.18 1 97.44 178 LYS A CA 1
ATOM 1418 C C . LYS A 1 178 ? -12.406 -23.578 -15.492 1 97.44 178 LYS A C 1
ATOM 1420 O O . LYS A 1 178 ? -12.844 -22.828 -16.359 1 97.44 178 LYS A O 1
ATOM 1425 N N . ASP A 1 179 ? -13.148 -24.391 -14.75 1 96.81 179 ASP A N 1
ATOM 1426 C CA . ASP A 1 179 ? -14.594 -24.438 -14.945 1 96.81 179 ASP A CA 1
ATOM 1427 C C . ASP A 1 179 ? -15.227 -23.062 -14.688 1 96.81 179 ASP A C 1
ATOM 1429 O O . ASP A 1 179 ? -16.125 -22.641 -15.414 1 96.81 179 ASP A O 1
ATOM 1433 N N . SER A 1 180 ? -14.797 -22.422 -13.641 1 96.75 180 SER A N 1
ATOM 1434 C CA . SER A 1 180 ? -15.305 -21.094 -13.312 1 96.75 180 SER A CA 1
ATOM 1435 C C . SER A 1 180 ? -15 -20.094 -14.422 1 96.75 180 SER A C 1
ATOM 1437 O O . SER A 1 180 ? -15.875 -19.328 -14.828 1 96.75 180 SER A O 1
ATOM 1439 N N . TYR A 1 181 ? -13.805 -20.078 -14.93 1 96.31 181 TYR A N 1
ATOM 1440 C CA . TYR A 1 181 ? -13.391 -19.172 -15.992 1 96.31 181 TYR A CA 1
ATOM 1441 C C . TYR A 1 181 ? -14.195 -19.422 -17.266 1 96.31 181 TYR A C 1
ATOM 1443 O O . TYR A 1 181 ? -14.648 -18.469 -17.906 1 96.31 181 TYR A O 1
ATOM 1451 N N . LEU A 1 182 ? -14.359 -20.656 -17.578 1 95.19 182 LEU A N 1
ATOM 1452 C CA . LEU A 1 182 ? -15.047 -21.016 -18.812 1 95.19 182 LEU A CA 1
ATOM 1453 C C . LEU A 1 182 ? -16.531 -20.672 -18.734 1 95.19 182 LEU A C 1
ATOM 1455 O O . LEU A 1 182 ? -17.188 -20.547 -19.766 1 95.19 182 LEU A O 1
ATOM 1459 N N . SER A 1 183 ? -17.047 -20.578 -17.562 1 95.5 183 SER A N 1
ATOM 1460 C CA . SER A 1 183 ? -18.469 -20.281 -17.391 1 95.5 183 SER A CA 1
ATOM 1461 C C . SER A 1 183 ? -18.766 -18.812 -17.609 1 95.5 183 SER A C 1
ATOM 1463 O O . SER A 1 183 ? -19.922 -18.422 -17.75 1 95.5 183 SER A O 1
ATOM 1465 N N . LEU A 1 184 ? -17.781 -17.969 -17.656 1 93.38 184 LEU A N 1
ATOM 1466 C CA . LEU A 1 184 ? -17.953 -16.531 -17.828 1 93.38 184 LEU A CA 1
ATOM 1467 C C . LEU A 1 184 ? -18.203 -16.188 -19.297 1 93.38 184 LEU A C 1
ATOM 1469 O O . LEU A 1 184 ? -17.688 -16.859 -20.188 1 93.38 184 LEU A O 1
ATOM 1473 N N . THR A 1 185 ? -18.953 -15.133 -19.531 1 92.94 185 THR A N 1
ATOM 1474 C CA . THR A 1 185 ? -19.078 -14.562 -20.859 1 92.94 185 THR A CA 1
ATOM 1475 C C . THR A 1 185 ? -17.812 -13.797 -21.25 1 92.94 185 THR A C 1
ATOM 1477 O O . THR A 1 185 ? -17 -13.469 -20.375 1 92.94 185 THR A O 1
ATOM 1480 N N . GLN A 1 186 ? -17.688 -13.539 -22.469 1 90.69 186 GLN A N 1
ATOM 1481 C CA . GLN A 1 186 ? -16.516 -12.789 -22.938 1 90.69 186 GLN A CA 1
ATOM 1482 C C . GLN A 1 186 ? -16.453 -11.414 -22.266 1 90.69 186 GLN A C 1
ATOM 1484 O O . GLN A 1 186 ? -15.375 -10.961 -21.891 1 90.69 186 GLN A O 1
ATOM 1489 N N . SER A 1 187 ? -17.547 -10.75 -22.172 1 90.81 187 SER A N 1
ATOM 1490 C CA . SER A 1 187 ? -17.609 -9.438 -21.531 1 90.81 187 SER A CA 1
ATOM 1491 C C . SER A 1 187 ? -17.172 -9.516 -20.062 1 90.81 187 SER A C 1
ATOM 1493 O O . SER A 1 187 ? -16.469 -8.625 -19.578 1 90.81 187 SER A O 1
ATOM 1495 N N . GLN A 1 188 ? -17.547 -10.57 -19.391 1 89.25 188 GLN A N 1
ATOM 1496 C CA . GLN A 1 188 ? -17.141 -10.789 -18 1 89.25 188 GLN A CA 1
ATOM 1497 C C . GLN A 1 188 ? -15.633 -11.023 -17.891 1 89.25 188 GLN A C 1
ATOM 1499 O O . GLN A 1 188 ? -14.977 -10.492 -17 1 89.25 188 GLN A O 1
ATOM 1504 N N . LYS A 1 189 ? -15.125 -11.797 -18.797 1 89 189 LYS A N 1
ATOM 1505 C CA . LYS A 1 189 ? -13.695 -12.117 -18.797 1 89 189 LYS A CA 1
ATOM 1506 C C . LYS A 1 189 ? -12.852 -10.859 -19 1 89 189 LYS A C 1
ATOM 1508 O O . LYS A 1 189 ? -11.766 -10.742 -18.422 1 89 189 LYS A O 1
ATOM 1513 N N . GLU A 1 190 ? -13.336 -9.906 -19.703 1 84.62 190 GLU A N 1
ATOM 1514 C CA . GLU A 1 190 ? -12.633 -8.656 -19.984 1 84.62 190 GLU A CA 1
ATOM 1515 C C . GLU A 1 190 ? -12.586 -7.77 -18.75 1 84.62 190 GLU A C 1
ATOM 1517 O O . GLU A 1 190 ? -11.625 -7.016 -18.547 1 84.62 190 GLU A O 1
ATOM 1522 N N . ILE A 1 191 ? -13.562 -7.898 -17.953 1 81.38 191 ILE A N 1
ATOM 1523 C CA . ILE A 1 191 ? -13.68 -7.035 -16.781 1 81.38 191 ILE A CA 1
ATOM 1524 C C . ILE A 1 191 ? -13.008 -7.699 -15.578 1 81.38 191 ILE A C 1
ATOM 1526 O O . ILE A 1 191 ? -12.391 -7.02 -14.75 1 81.38 191 ILE A O 1
ATOM 1530 N N . LEU A 1 192 ? -13.062 -9.008 -15.492 1 83.12 192 LEU A N 1
ATOM 1531 C CA . LEU A 1 192 ? -12.547 -9.758 -14.359 1 83.12 192 LEU A CA 1
ATOM 1532 C C . LEU A 1 192 ? -11.117 -10.234 -14.625 1 83.12 192 LEU A C 1
ATOM 1534 O O . LEU A 1 192 ? -10.891 -11.422 -14.867 1 83.12 192 LEU A O 1
ATOM 1538 N N . THR A 1 193 ? -10.078 -9.367 -14.383 1 76.56 193 THR A N 1
ATOM 1539 C CA . THR A 1 193 ? -8.703 -9.688 -14.75 1 76.56 193 THR A CA 1
ATOM 1540 C C . THR A 1 193 ? -7.992 -10.398 -13.602 1 76.56 193 THR A C 1
ATOM 1542 O O . THR A 1 193 ? -6.914 -10.969 -13.789 1 76.56 193 THR A O 1
ATOM 1545 N N . ASP A 1 194 ? -8.562 -10.359 -12.477 1 86.31 194 ASP A N 1
ATOM 1546 C CA . ASP A 1 194 ? -8.008 -11.039 -11.305 1 86.31 194 ASP A CA 1
ATOM 1547 C C . ASP A 1 194 ? -8.68 -12.391 -11.078 1 86.31 194 ASP A C 1
ATOM 1549 O O . ASP A 1 194 ? -9.914 -12.477 -11.008 1 86.31 194 ASP A O 1
ATOM 1553 N N . ALA A 1 195 ? -7.906 -13.43 -10.969 1 93.75 195 ALA A N 1
ATOM 1554 C CA . ALA A 1 195 ? -8.422 -14.797 -10.906 1 93.75 195 ALA A CA 1
ATOM 1555 C C . ALA A 1 195 ? -9.273 -15 -9.656 1 93.75 195 ALA A C 1
ATOM 1557 O O . ALA A 1 195 ? -10.312 -15.664 -9.711 1 93.75 195 ALA A O 1
ATOM 1558 N N . CYS A 1 196 ? -8.891 -14.453 -8.539 1 95.88 196 CYS A N 1
ATOM 1559 C CA . CYS A 1 196 ? -9.695 -14.562 -7.324 1 95.88 196 CYS A CA 1
ATOM 1560 C C . CYS A 1 196 ? -11.047 -13.891 -7.504 1 95.88 196 CYS A C 1
ATOM 1562 O O . CYS A 1 196 ? -12.055 -14.367 -6.965 1 95.88 196 CYS A O 1
ATOM 1564 N N . LYS A 1 197 ? -11.031 -12.805 -8.234 1 93.75 197 LYS A N 1
ATOM 1565 C CA . LYS A 1 197 ? -12.273 -12.07 -8.453 1 93.75 197 LYS A CA 1
ATOM 1566 C C . LYS A 1 197 ? -13.289 -12.93 -9.203 1 93.75 197 LYS A C 1
ATOM 1568 O O . LYS A 1 197 ? -14.492 -12.812 -8.977 1 93.75 197 LYS A O 1
ATOM 1573 N N . ILE A 1 198 ? -12.805 -13.781 -10.117 1 94.19 198 ILE A N 1
ATOM 1574 C CA . ILE A 1 198 ? -13.664 -14.703 -10.859 1 94.19 198 ILE A CA 1
ATOM 1575 C C . ILE A 1 198 ? -14.453 -15.562 -9.875 1 94.19 198 ILE A C 1
ATOM 1577 O O . ILE A 1 198 ? -15.688 -15.641 -9.969 1 94.19 198 ILE A O 1
ATOM 1581 N N . LEU A 1 199 ? -13.758 -16.156 -8.961 1 96.38 199 LEU A N 1
ATOM 1582 C CA . LEU A 1 199 ? -14.391 -17.047 -8 1 96.38 199 LEU A CA 1
ATOM 1583 C C . LEU A 1 199 ? -15.312 -16.297 -7.062 1 96.38 199 LEU A C 1
ATOM 1585 O O . LEU A 1 199 ? -16.422 -16.75 -6.77 1 96.38 199 LEU A O 1
ATOM 1589 N N . VAL A 1 200 ? -14.867 -15.133 -6.621 1 95.19 200 VAL A N 1
ATOM 1590 C CA . VAL A 1 200 ? -15.664 -14.312 -5.719 1 95.19 200 VAL A CA 1
ATOM 1591 C C . VAL A 1 200 ? -16.984 -13.938 -6.391 1 95.19 200 VAL A C 1
ATOM 1593 O O . VAL A 1 200 ? -18.047 -14.008 -5.773 1 95.19 200 VAL A O 1
ATOM 1596 N N . GLU A 1 201 ? -16.953 -13.578 -7.645 1 91.88 201 GLU A N 1
ATOM 1597 C CA . GLU A 1 201 ? -18.141 -13.18 -8.391 1 91.88 201 GLU A CA 1
ATOM 1598 C C . GLU A 1 201 ? -19.109 -14.344 -8.57 1 91.88 201 GLU A C 1
ATOM 1600 O O . GLU A 1 201 ? -20.312 -14.148 -8.695 1 91.88 201 GLU A O 1
ATOM 1605 N N . LEU A 1 202 ? -18.609 -15.5 -8.555 1 93.88 202 LEU A N 1
ATOM 1606 C CA . LEU A 1 202 ? -19.422 -16.703 -8.719 1 93.88 202 LEU A CA 1
ATOM 1607 C C . LEU A 1 202 ? -19.875 -17.25 -7.371 1 93.88 202 LEU A C 1
ATOM 1609 O O . LEU A 1 202 ? -20.469 -18.328 -7.301 1 93.88 202 LEU A O 1
ATOM 1613 N N . GLY A 1 203 ? -19.547 -16.594 -6.297 1 94.62 203 GLY A N 1
ATOM 1614 C CA . GLY A 1 203 ? -20 -16.953 -4.969 1 94.62 203 GLY A CA 1
ATOM 1615 C C . GLY A 1 203 ? -19.188 -18.062 -4.34 1 94.62 203 GLY A C 1
ATOM 1616 O O . GLY A 1 203 ? -19.641 -18.719 -3.4 1 94.62 203 GLY A O 1
ATOM 1617 N N . LYS A 1 204 ? -18.062 -18.344 -4.867 1 96.31 204 LYS A N 1
ATOM 1618 C CA . LYS A 1 204 ? -17.188 -19.375 -4.309 1 96.31 204 LYS A CA 1
ATOM 1619 C C . LYS A 1 204 ? -16.25 -18.781 -3.26 1 96.31 204 LYS A C 1
ATOM 1621 O O . LYS A 1 204 ? -15.75 -17.656 -3.418 1 96.31 204 LYS A O 1
ATOM 1626 N N . PRO A 1 205 ? -15.984 -19.516 -2.225 1 97.5 205 PRO A N 1
ATOM 1627 C CA . PRO A 1 205 ? -15.109 -18.984 -1.168 1 97.5 205 PRO A CA 1
ATOM 1628 C C . PRO A 1 205 ? -13.648 -18.906 -1.594 1 97.5 205 PRO A C 1
ATOM 1630 O O . PRO A 1 205 ? -13.164 -19.781 -2.316 1 97.5 205 PRO A O 1
ATOM 1633 N N . VAL A 1 206 ? -12.992 -17.875 -1.22 1 98.75 206 VAL A N 1
ATOM 1634 C CA . VAL A 1 206 ? -11.555 -17.703 -1.382 1 98.75 206 VAL A CA 1
ATOM 1635 C C . VAL A 1 206 ? -10.906 -17.422 -0.026 1 98.75 206 VAL A C 1
ATOM 1637 O O . VAL A 1 206 ? -11.164 -16.375 0.587 1 98.75 206 VAL A O 1
ATOM 1640 N N . LYS A 1 207 ? -10.117 -18.328 0.456 1 98.88 207 LYS A N 1
ATOM 1641 C CA . LYS A 1 207 ? -9.445 -18.234 1.749 1 98.88 207 LYS A CA 1
ATOM 1642 C C . LYS A 1 207 ? -8.273 -17.266 1.693 1 98.88 207 LYS A C 1
ATOM 1644 O O . LYS A 1 207 ? -7.547 -17.203 0.695 1 98.88 207 LYS A O 1
ATOM 1649 N N . LEU A 1 208 ? -8.102 -16.484 2.766 1 98.81 208 LEU A N 1
ATOM 1650 C CA . LEU A 1 208 ? -6.973 -15.555 2.861 1 98.81 208 LEU A CA 1
ATOM 1651 C C . LEU A 1 208 ? -5.781 -16.219 3.541 1 98.81 208 LEU A C 1
ATOM 1653 O O . LEU A 1 208 ? -5.953 -16.969 4.516 1 98.81 208 LEU A O 1
ATOM 1657 N N . VAL A 1 209 ? -4.652 -16 3.029 1 98.81 209 VAL A N 1
ATOM 1658 C CA . VAL A 1 209 ? -3.389 -16.359 3.662 1 98.81 209 VAL A CA 1
ATOM 1659 C C . VAL A 1 209 ? -2.561 -15.102 3.91 1 98.81 209 VAL A C 1
ATOM 1661 O O . VAL A 1 209 ? -2.465 -14.234 3.039 1 98.81 209 VAL A O 1
ATOM 1664 N N . LYS A 1 210 ? -2.043 -15.008 5.105 1 98.25 210 LYS A N 1
ATOM 1665 C CA . LYS A 1 210 ? -1.221 -13.852 5.449 1 98.25 210 LYS A CA 1
ATOM 1666 C C . LYS A 1 210 ? 0.105 -13.875 4.691 1 98.25 210 LYS A C 1
ATOM 1668 O O . LYS A 1 210 ? 0.847 -14.852 4.762 1 98.25 210 LYS A O 1
ATOM 1673 N N . GLY A 1 211 ? 0.368 -12.828 3.871 1 97.75 211 GLY A N 1
ATOM 1674 C CA . GLY A 1 211 ? 1.658 -12.641 3.225 1 97.75 211 GLY A CA 1
ATOM 1675 C C . GLY A 1 211 ? 2.658 -11.898 4.09 1 97.75 211 GLY A C 1
ATOM 1676 O O . GLY A 1 211 ? 2.66 -12.047 5.312 1 97.75 211 GLY A O 1
ATOM 1677 N N . GLU A 1 212 ? 3.596 -11.281 3.385 1 94.94 212 GLU A N 1
ATOM 1678 C CA . GLU A 1 212 ? 4.602 -10.438 4.031 1 94.94 212 GLU A CA 1
ATOM 1679 C C . GLU A 1 212 ? 4.664 -9.055 3.385 1 94.94 212 GLU A C 1
ATOM 1681 O O . GLU A 1 212 ? 4.523 -8.93 2.166 1 94.94 212 GLU A O 1
ATOM 1686 N N . LEU A 1 213 ? 4.965 -8.078 4.219 1 90.19 213 LEU A N 1
ATOM 1687 C CA . LEU A 1 213 ? 5.07 -6.723 3.701 1 90.19 213 LEU A CA 1
ATOM 1688 C C . LEU A 1 213 ? 6.152 -6.629 2.633 1 90.19 213 LEU A C 1
ATOM 1690 O O . LEU A 1 213 ? 6.016 -5.875 1.667 1 90.19 213 LEU A O 1
ATOM 1694 N N . PHE A 1 214 ? 7.156 -7.434 2.781 1 91.94 214 PHE A N 1
ATOM 1695 C CA . PHE A 1 214 ? 8.289 -7.332 1.865 1 91.94 214 PHE A CA 1
ATOM 1696 C C . PHE A 1 214 ? 8.016 -8.117 0.587 1 91.94 214 PHE A C 1
ATOM 1698 O O . PHE A 1 214 ? 8.789 -8.047 -0.369 1 91.94 214 PHE A O 1
ATOM 1705 N N . ASN A 1 215 ? 6.934 -8.914 0.533 1 95.81 215 ASN A N 1
ATOM 1706 C CA . ASN A 1 215 ? 6.574 -9.625 -0.69 1 95.81 215 ASN A CA 1
ATOM 1707 C C . ASN A 1 215 ? 5.98 -8.68 -1.73 1 95.81 215 ASN A C 1
ATOM 1709 O O . ASN A 1 215 ? 4.887 -8.922 -2.244 1 95.81 215 ASN A O 1
ATOM 1713 N N . ILE A 1 216 ? 6.711 -7.598 -2.025 1 93.69 216 ILE A N 1
ATOM 1714 C CA . ILE A 1 216 ? 6.254 -6.516 -2.893 1 93.69 216 ILE A CA 1
ATOM 1715 C C . ILE A 1 216 ? 6.367 -6.945 -4.355 1 93.69 216 ILE A C 1
ATOM 1717 O O . ILE A 1 216 ? 7.156 -7.832 -4.688 1 93.69 216 ILE A O 1
ATOM 1721 N N . LYS A 1 217 ? 5.531 -6.391 -5.156 1 94.81 217 LYS A N 1
ATOM 1722 C CA . LYS A 1 217 ? 5.609 -6.531 -6.605 1 94.81 217 LYS A CA 1
ATOM 1723 C C . LYS A 1 217 ? 6.5 -5.453 -7.215 1 94.81 217 LYS A C 1
ATOM 1725 O O . LYS A 1 217 ? 6.27 -4.258 -7 1 94.81 217 LYS A O 1
ATOM 1730 N N . ILE A 1 218 ? 7.516 -5.738 -7.969 1 93.88 218 ILE A N 1
ATOM 1731 C CA . ILE A 1 218 ? 8.414 -4.762 -8.578 1 93.88 218 ILE A CA 1
ATOM 1732 C C . ILE A 1 218 ? 7.871 -4.332 -9.938 1 93.88 218 ILE A C 1
ATOM 1734 O O . ILE A 1 218 ? 8.016 -5.059 -10.922 1 93.88 218 ILE A O 1
ATOM 1738 N N . THR A 1 219 ? 7.328 -3.115 -9.977 1 89.25 219 THR A N 1
ATOM 1739 C CA . THR A 1 219 ? 6.711 -2.697 -11.227 1 89.25 219 THR A CA 1
ATOM 1740 C C . THR A 1 219 ? 7.18 -1.3 -11.625 1 89.25 219 THR A C 1
ATOM 1742 O O . THR A 1 219 ? 6.898 -0.834 -12.727 1 89.25 219 THR A O 1
ATOM 1745 N N . THR A 1 220 ? 7.867 -0.647 -10.648 1 86.88 220 THR A N 1
ATOM 1746 C CA . THR A 1 220 ? 8.406 0.686 -10.906 1 86.88 220 THR A CA 1
ATOM 1747 C C . THR A 1 220 ? 9.867 0.77 -10.484 1 86.88 220 THR A C 1
ATOM 1749 O O . THR A 1 220 ? 10.359 -0.088 -9.742 1 86.88 220 THR A O 1
ATOM 1752 N N . PRO A 1 221 ? 10.492 1.826 -11 1 84.62 221 PRO A N 1
ATOM 1753 C CA . PRO A 1 221 ? 11.859 2.031 -10.516 1 84.62 221 PRO A CA 1
ATOM 1754 C C . PRO A 1 221 ? 11.93 2.205 -9 1 84.62 221 PRO A C 1
ATOM 1756 O O . PRO A 1 221 ? 12.898 1.789 -8.367 1 84.62 221 PRO A O 1
ATOM 1759 N N . TYR A 1 222 ? 10.898 2.732 -8.453 1 84.06 222 TYR A N 1
ATOM 1760 C CA . TYR A 1 222 ? 10.805 2.859 -7.008 1 84.06 222 TYR A CA 1
ATOM 1761 C C . TYR A 1 222 ? 10.781 1.49 -6.34 1 84.06 222 TYR A C 1
ATOM 1763 O O . TYR A 1 222 ? 11.5 1.256 -5.363 1 84.06 222 TYR A O 1
ATOM 1771 N N . ASP A 1 223 ? 10 0.646 -6.844 1 90.12 223 ASP A N 1
ATOM 1772 C CA . ASP A 1 223 ? 9.922 -0.712 -6.312 1 90.12 223 ASP A CA 1
ATOM 1773 C C . ASP A 1 223 ? 11.281 -1.4 -6.355 1 90.12 223 ASP A C 1
ATOM 1775 O O . ASP A 1 223 ? 11.633 -2.15 -5.441 1 90.12 223 ASP A O 1
ATOM 1779 N N . LEU A 1 224 ? 11.914 -1.138 -7.473 1 90.69 224 LEU A N 1
ATOM 1780 C CA . LEU A 1 224 ? 13.219 -1.771 -7.645 1 90.69 224 LEU A CA 1
ATOM 1781 C C . LEU A 1 224 ? 14.203 -1.281 -6.586 1 90.69 224 LEU A C 1
ATOM 1783 O O . LEU A 1 224 ? 14.977 -2.07 -6.043 1 90.69 224 LEU A O 1
ATOM 1787 N N . LYS A 1 225 ? 14.195 -0.067 -6.289 1 87.19 225 LYS A N 1
ATOM 1788 C CA . LYS A 1 225 ? 15.039 0.496 -5.238 1 87.19 225 LYS A CA 1
ATOM 1789 C C . LYS A 1 225 ? 14.703 -0.112 -3.881 1 87.19 225 LYS A C 1
ATOM 1791 O O . LYS A 1 225 ? 15.602 -0.457 -3.111 1 87.19 225 LYS A O 1
ATOM 1796 N N . VAL A 1 226 ? 13.445 -0.201 -3.641 1 88.88 226 VAL A N 1
ATOM 1797 C CA . VAL A 1 226 ? 12.984 -0.792 -2.391 1 88.88 226 VAL A CA 1
ATOM 1798 C C . VAL A 1 226 ? 13.445 -2.244 -2.299 1 88.88 226 VAL A C 1
ATOM 1800 O O . VAL A 1 226 ? 13.969 -2.672 -1.266 1 88.88 226 VAL A O 1
ATOM 1803 N N . ALA A 1 227 ? 13.289 -2.924 -3.367 1 92.5 227 ALA A N 1
ATOM 1804 C CA . ALA A 1 227 ? 13.68 -4.328 -3.414 1 92.5 227 ALA A CA 1
ATOM 1805 C C . ALA A 1 227 ? 15.172 -4.496 -3.117 1 92.5 227 ALA A C 1
ATOM 1807 O O . ALA A 1 227 ? 15.57 -5.418 -2.402 1 92.5 227 ALA A O 1
ATOM 1808 N N . ASN A 1 228 ? 15.93 -3.635 -3.629 1 90.31 228 ASN A N 1
ATOM 1809 C CA . ASN A 1 228 ? 17.359 -3.678 -3.375 1 90.31 228 ASN A CA 1
ATOM 1810 C C . ASN A 1 228 ? 17.688 -3.467 -1.896 1 90.31 228 ASN A C 1
ATOM 1812 O O . ASN A 1 228 ? 18.609 -4.066 -1.365 1 90.31 228 ASN A O 1
ATOM 1816 N N . SER A 1 229 ? 16.922 -2.674 -1.265 1 85.5 229 SER A N 1
ATOM 1817 C CA . SER A 1 229 ? 17.109 -2.43 0.161 1 85.5 229 SER A CA 1
ATOM 1818 C C . SER A 1 229 ? 16.734 -3.656 0.987 1 85.5 229 SER A C 1
ATOM 1820 O O . SER A 1 229 ? 17.375 -3.951 1.995 1 85.5 229 SER A O 1
ATOM 1822 N N . ILE A 1 230 ? 15.719 -4.348 0.561 1 87.06 230 ILE A N 1
ATOM 1823 C CA . ILE A 1 230 ? 15.234 -5.527 1.269 1 87.06 230 ILE A CA 1
ATOM 1824 C C . ILE A 1 230 ? 16.266 -6.648 1.175 1 87.06 230 ILE A C 1
ATOM 1826 O O . ILE A 1 230 ? 16.609 -7.27 2.184 1 87.06 230 ILE A O 1
ATOM 1830 N N . ILE A 1 231 ? 16.703 -6.781 0.03 1 87.19 231 ILE A N 1
ATOM 1831 C CA . ILE A 1 231 ? 17.547 -7.938 -0.223 1 87.19 231 ILE A CA 1
ATOM 1832 C C . ILE A 1 231 ? 18.906 -7.734 0.441 1 87.19 231 ILE A C 1
ATOM 1834 O O . ILE A 1 231 ? 19.547 -8.695 0.87 1 87.19 231 ILE A O 1
ATOM 1838 N N . THR A 1 232 ? 19.391 -6.438 0.557 1 79.19 232 THR A N 1
ATOM 1839 C CA . THR A 1 232 ? 20.656 -6.141 1.213 1 79.19 232 THR A CA 1
ATOM 1840 C C . THR A 1 232 ? 20.516 -6.246 2.729 1 79.19 232 THR A C 1
ATOM 1842 O O . THR A 1 232 ? 21.453 -6.668 3.414 1 79.19 232 THR A O 1
ATOM 1845 N N . GLY A 1 233 ? 19.375 -5.777 3.303 1 63.38 233 GLY A N 1
ATOM 1846 C CA . GLY A 1 233 ? 19.141 -5.891 4.734 1 63.38 233 GLY A CA 1
ATOM 1847 C C . GLY A 1 233 ? 18.969 -7.324 5.203 1 63.38 233 GLY A C 1
ATOM 1848 O O . GLY A 1 233 ? 19.375 -7.668 6.32 1 63.38 233 GLY A O 1
ATOM 1849 N N . ALA A 1 234 ? 18.266 -8.18 4.457 1 52.53 234 ALA A N 1
ATOM 1850 C CA . ALA A 1 234 ? 18.125 -9.602 4.762 1 52.53 234 ALA A CA 1
ATOM 1851 C C . ALA A 1 234 ? 19.5 -10.281 4.832 1 52.53 234 ALA A C 1
ATOM 1853 O O . ALA A 1 234 ? 19.688 -11.219 5.613 1 52.53 234 ALA A O 1
ATOM 1854 N N . VAL A 1 235 ? 20.406 -9.875 4.008 1 43.56 235 VAL A N 1
ATOM 1855 C CA . VAL A 1 235 ? 21.781 -10.383 4.031 1 43.56 235 VAL A CA 1
ATOM 1856 C C . VAL A 1 235 ? 22.469 -9.961 5.328 1 43.56 235 VAL A C 1
ATOM 1858 O O . VAL A 1 235 ? 23.359 -10.664 5.82 1 43.56 235 VAL A O 1
ATOM 1861 N N . ASP A 1 236 ? 22.141 -8.797 5.836 1 40.41 236 ASP A N 1
ATOM 1862 C CA . ASP A 1 236 ? 22.812 -8.383 7.062 1 40.41 236 ASP A CA 1
ATOM 1863 C C . ASP A 1 236 ? 22.297 -9.164 8.266 1 40.41 236 ASP A C 1
ATOM 1865 O O . ASP A 1 236 ? 22.953 -9.203 9.312 1 40.41 236 ASP A O 1
ATOM 1869 N N . ASN A 1 237 ? 21.094 -9.609 8.273 1 36.41 237 ASN A N 1
ATOM 1870 C CA . ASN A 1 237 ? 20.656 -10.375 9.43 1 36.41 237 ASN A CA 1
ATOM 1871 C C . ASN A 1 237 ? 20.922 -11.867 9.258 1 36.41 237 ASN A C 1
ATOM 1873 O O . ASN A 1 237 ? 20.422 -12.688 10.039 1 36.41 237 ASN A O 1
ATOM 1877 N N . ASP A 1 238 ? 21.312 -12.391 8.148 1 29.91 238 ASP A N 1
ATOM 1878 C CA . ASP A 1 238 ? 21.828 -13.75 8.188 1 29.91 238 ASP A CA 1
ATOM 1879 C C . ASP A 1 238 ? 23.281 -13.773 8.656 1 29.91 238 ASP A C 1
ATOM 1881 O O . ASP A 1 238 ? 24.094 -12.93 8.242 1 29.91 238 ASP A O 1
ATOM 1885 N N . MET B 1 1 ? -4.98 33.031 7.422 1 96.94 1 MET B N 1
ATOM 1886 C CA . MET B 1 1 ? -3.639 32.594 7.777 1 96.94 1 MET B CA 1
ATOM 1887 C C . MET B 1 1 ? -3.484 31.094 7.531 1 96.94 1 MET B C 1
ATOM 1889 O O . MET B 1 1 ? -4.477 30.375 7.418 1 96.94 1 MET B O 1
ATOM 1893 N N . ILE B 1 2 ? -2.279 30.719 7.301 1 98.31 2 ILE B N 1
ATOM 1894 C CA . ILE B 1 2 ? -1.98 29.328 7.012 1 98.31 2 ILE B CA 1
ATOM 1895 C C . ILE B 1 2 ? -1.067 28.766 8.102 1 98.31 2 ILE B C 1
ATOM 1897 O O . ILE B 1 2 ? 0.025 29.281 8.336 1 98.31 2 ILE B O 1
ATOM 1901 N N . TYR B 1 3 ? -1.554 27.719 8.758 1 98.62 3 TYR B N 1
ATOM 1902 C CA . TYR B 1 3 ? -0.811 27.062 9.836 1 98.62 3 TYR B CA 1
ATOM 1903 C C . TYR B 1 3 ? -0.411 25.641 9.438 1 98.62 3 TYR B C 1
ATOM 1905 O O . TYR B 1 3 ? -1.05 25.031 8.578 1 98.62 3 TYR B O 1
ATOM 1913 N N . ALA B 1 4 ? 0.629 25.188 10.023 1 98.62 4 ALA B N 1
ATOM 1914 C CA . ALA B 1 4 ? 1.022 23.781 9.906 1 98.62 4 ALA B CA 1
ATOM 1915 C C . ALA B 1 4 ? 0.956 23.078 11.266 1 98.62 4 ALA B C 1
ATOM 1917 O O . ALA B 1 4 ? 1.321 23.656 12.289 1 98.62 4 ALA B O 1
ATOM 1918 N N . GLY B 1 5 ? 0.371 21.953 11.281 1 98.62 5 GLY B N 1
ATOM 1919 C CA . GLY B 1 5 ? 0.403 21.062 12.43 1 98.62 5 GLY B CA 1
ATOM 1920 C C . GLY B 1 5 ? 1.135 19.766 12.156 1 98.62 5 GLY B C 1
ATOM 1921 O O . GLY B 1 5 ? 0.613 18.891 11.461 1 98.62 5 GLY B O 1
ATOM 1922 N N . ILE B 1 6 ? 2.311 19.594 12.711 1 98.62 6 ILE B N 1
ATOM 1923 C CA . ILE B 1 6 ? 3.084 18.375 12.586 1 98.62 6 ILE B CA 1
ATOM 1924 C C . ILE B 1 6 ? 2.795 17.453 13.781 1 98.62 6 ILE B C 1
ATOM 1926 O O . ILE B 1 6 ? 3.061 17.828 14.922 1 98.62 6 ILE B O 1
ATOM 1930 N N . LEU B 1 7 ? 2.26 16.312 13.461 1 97.75 7 LEU B N 1
ATOM 1931 C CA . LEU B 1 7 ? 1.822 15.383 14.492 1 97.75 7 LEU B CA 1
ATOM 1932 C C . LEU B 1 7 ? 2.93 14.391 14.836 1 97.75 7 LEU B C 1
ATOM 1934 O O . LEU B 1 7 ? 3.207 13.477 14.055 1 97.75 7 LEU B O 1
ATOM 1938 N N . ALA B 1 8 ? 3.498 14.5 16 1 96.38 8 ALA B N 1
ATOM 1939 C CA . ALA B 1 8 ? 4.633 13.703 16.453 1 96.38 8 ALA B CA 1
ATOM 1940 C C . ALA B 1 8 ? 4.316 12.992 17.766 1 96.38 8 ALA B C 1
ATOM 1942 O O . ALA B 1 8 ? 5.145 12.953 18.688 1 96.38 8 ALA B O 1
ATOM 1943 N N . GLY B 1 9 ? 3.139 12.492 17.812 1 87.69 9 GLY B N 1
ATOM 1944 C CA . GLY B 1 9 ? 2.686 11.898 19.062 1 87.69 9 GLY B CA 1
ATOM 1945 C C . GLY B 1 9 ? 2.986 10.414 19.156 1 87.69 9 GLY B C 1
ATOM 1946 O O . GLY B 1 9 ? 2.785 9.805 20.203 1 87.69 9 GLY B O 1
ATOM 1947 N N . GLY B 1 10 ? 3.471 9.828 18.094 1 75 10 GLY B N 1
ATOM 1948 C CA . GLY B 1 10 ? 3.627 8.383 18.062 1 75 10 GLY B CA 1
ATOM 1949 C C . GLY B 1 10 ? 4.738 7.883 18.953 1 75 10 GLY B C 1
ATOM 1950 O O . GLY B 1 10 ? 5.797 8.508 19.047 1 75 10 GLY B O 1
ATOM 1951 N N . ILE B 1 11 ? 4.383 6.82 19.719 1 69.75 11 ILE B N 1
ATOM 1952 C CA . ILE B 1 11 ? 5.363 6.27 20.656 1 69.75 11 ILE B CA 1
ATOM 1953 C C . ILE B 1 11 ? 6.176 5.18 19.969 1 69.75 11 ILE B C 1
ATOM 1955 O O . ILE B 1 11 ? 7.223 4.766 20.469 1 69.75 11 ILE B O 1
ATOM 1959 N N . GLY B 1 12 ? 5.781 4.75 18.75 1 68.81 12 GLY B N 1
ATOM 1960 C CA . GLY B 1 12 ? 6.562 3.848 17.922 1 68.81 12 GLY B CA 1
ATOM 1961 C C . GLY B 1 12 ? 6.449 2.396 18.344 1 68.81 12 GLY B C 1
ATOM 1962 O O . GLY B 1 12 ? 7.441 1.669 18.359 1 68.81 12 GLY B O 1
ATOM 1963 N N . SER B 1 13 ? 5.23 1.975 18.719 1 68.5 13 SER B N 1
ATOM 1964 C CA . SER B 1 13 ? 5.051 0.622 19.234 1 68.5 13 SER B CA 1
ATOM 1965 C C . SER B 1 13 ? 5.395 -0.423 18.188 1 68.5 13 SER B C 1
ATOM 1967 O O . SER B 1 13 ? 5.938 -1.481 18.5 1 68.5 13 SER B O 1
ATOM 1969 N N . ARG B 1 14 ? 5.348 -0.27 16.938 1 68.06 14 ARG B N 1
ATOM 1970 C CA . ARG B 1 14 ? 5.586 -1.219 15.852 1 68.06 14 ARG B CA 1
ATOM 1971 C C . ARG B 1 14 ? 7.07 -1.306 15.523 1 68.06 14 ARG B C 1
ATOM 1973 O O . ARG B 1 14 ? 7.492 -2.176 14.758 1 68.06 14 ARG B O 1
ATOM 1980 N N . MET B 1 15 ? 7.879 -0.439 15.961 1 74.12 15 MET B N 1
ATOM 1981 C CA . MET B 1 15 ? 9.312 -0.42 15.703 1 74.12 15 MET B CA 1
ATOM 1982 C C . MET B 1 15 ? 10.047 -1.396 16.625 1 74.12 15 MET B C 1
ATOM 1984 O O . MET B 1 15 ? 11.234 -1.646 16.438 1 74.12 15 MET B O 1
ATOM 1988 N N . GLY B 1 16 ? 9.227 -2.072 17.438 1 64.94 16 GLY B N 1
ATOM 1989 C CA . GLY B 1 16 ? 9.859 -2.928 18.438 1 64.94 16 GLY B CA 1
ATOM 1990 C C . GLY B 1 16 ? 10.344 -2.17 19.656 1 64.94 16 GLY B C 1
ATOM 1991 O O . GLY B 1 16 ? 9.758 -1.149 20.031 1 64.94 16 GLY B O 1
ATOM 1992 N N . ASN B 1 17 ? 11.172 -2.795 20.344 1 63.94 17 ASN B N 1
ATOM 1993 C CA . ASN B 1 17 ? 11.68 -2.246 21.594 1 63.94 17 ASN B CA 1
ATOM 1994 C C . ASN B 1 17 ? 12.727 -1.165 21.359 1 63.94 17 ASN B C 1
ATOM 1996 O O . ASN B 1 17 ? 13.922 -1.443 21.375 1 63.94 17 ASN B O 1
ATOM 2000 N N . VAL B 1 18 ? 12.242 -0.05 20.891 1 65.75 18 VAL B N 1
ATOM 2001 C CA . VAL B 1 18 ? 13.188 1.046 20.688 1 65.75 18 VAL B CA 1
ATOM 2002 C C . VAL B 1 18 ? 13.047 2.068 21.812 1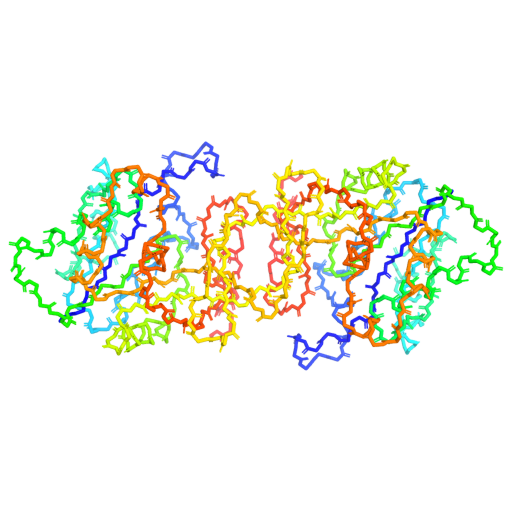 65.75 18 VAL B C 1
ATOM 2004 O O . VAL B 1 18 ? 11.938 2.332 22.281 1 65.75 18 VAL B O 1
ATOM 2007 N N . PRO B 1 19 ? 14.102 2.475 22.25 1 70.56 19 PRO B N 1
ATOM 2008 C CA . PRO B 1 19 ? 14.109 3.453 23.344 1 70.56 19 PRO B CA 1
ATOM 2009 C C . PRO B 1 19 ? 13.586 4.82 22.906 1 70.56 19 PRO B C 1
ATOM 2011 O O . PRO B 1 19 ? 13.117 5.602 23.75 1 70.56 19 PRO B O 1
ATOM 2014 N N . LEU B 1 20 ? 13.68 5.172 21.766 1 83.75 20 LEU B N 1
ATOM 2015 C CA . LEU B 1 20 ? 13.336 6.48 21.219 1 83.75 20 LEU B CA 1
ATOM 2016 C C . LEU B 1 20 ? 12.117 6.387 20.312 1 83.75 20 LEU B C 1
ATOM 2018 O O . LEU B 1 20 ? 11.984 5.441 19.531 1 83.75 20 LEU B O 1
ATOM 2022 N N . PRO B 1 21 ? 11.164 7.34 20.547 1 89.5 21 PRO B N 1
ATOM 2023 C CA . PRO B 1 21 ? 10.047 7.387 19.594 1 89.5 21 PRO B CA 1
ATOM 2024 C C . PRO B 1 21 ? 10.508 7.395 18.141 1 89.5 21 PRO B C 1
ATOM 2026 O O . PRO B 1 21 ? 11.578 7.922 17.828 1 89.5 21 PRO B O 1
ATOM 2029 N N . LYS B 1 22 ? 9.703 6.914 17.25 1 91.06 22 LYS B N 1
ATOM 2030 C CA . LYS B 1 22 ? 10.102 6.668 15.867 1 91.06 22 LYS B CA 1
ATOM 2031 C C . LYS B 1 22 ? 10.422 7.973 15.148 1 91.06 22 LYS B C 1
ATOM 2033 O O . LYS B 1 22 ? 11.273 8 14.258 1 91.06 22 LYS B O 1
ATOM 2038 N N . GLN B 1 23 ? 9.781 9.062 15.523 1 94.81 23 GLN B N 1
ATOM 2039 C CA . GLN B 1 23 ? 9.992 10.328 14.828 1 94.81 23 GLN B CA 1
ATOM 2040 C C . GLN B 1 23 ? 11.406 10.859 15.078 1 94.81 23 GLN B C 1
ATOM 2042 O O . GLN B 1 23 ? 11.875 11.734 14.352 1 94.81 23 GLN B O 1
ATOM 2047 N N . PHE B 1 24 ? 12.094 10.281 16.094 1 95 24 PHE B N 1
ATOM 2048 C CA . PHE B 1 24 ? 13.422 10.758 16.453 1 95 24 PHE B CA 1
ATOM 2049 C C . PHE B 1 24 ? 14.492 9.812 15.914 1 95 24 PHE B C 1
ATOM 2051 O O . PHE B 1 24 ? 15.688 10.07 16.078 1 95 24 PHE B O 1
ATOM 2058 N N . LEU B 1 25 ? 14.07 8.766 15.273 1 93.12 25 LEU B N 1
ATOM 2059 C CA . LEU B 1 25 ? 15.031 7.844 14.68 1 93.12 25 LEU B CA 1
ATOM 2060 C C . LEU B 1 25 ? 15.781 8.508 13.531 1 93.12 25 LEU B C 1
ATOM 2062 O O . LEU B 1 25 ? 15.273 9.445 12.906 1 93.12 25 LEU B O 1
ATOM 2066 N N . SER B 1 26 ? 16.906 7.914 13.297 1 93.94 26 SER B N 1
ATOM 2067 C CA . SER B 1 26 ? 17.812 8.516 12.32 1 93.94 26 SER B CA 1
ATOM 2068 C C . SER B 1 26 ? 17.5 8.023 10.906 1 93.94 26 SER B C 1
ATOM 2070 O O . SER B 1 26 ? 17.281 6.832 10.695 1 93.94 26 SER B O 1
ATOM 2072 N N . LEU B 1 27 ? 17.438 8.945 10.039 1 94.5 27 LEU B N 1
ATOM 2073 C CA . LEU B 1 27 ? 17.391 8.734 8.594 1 94.5 27 LEU B CA 1
ATOM 2074 C C . LEU B 1 27 ? 18.516 9.5 7.898 1 94.5 27 LEU B C 1
ATOM 2076 O O . LEU B 1 27 ? 18.453 10.719 7.77 1 94.5 27 LEU B O 1
ATOM 2080 N N . GLN B 1 28 ? 19.484 8.781 7.434 1 92.81 28 GLN B N 1
ATOM 2081 C CA . GLN B 1 28 ? 20.688 9.352 6.844 1 92.81 28 GLN B CA 1
ATOM 2082 C C . GLN B 1 28 ? 21.359 10.32 7.812 1 92.81 28 GLN B C 1
ATOM 2084 O O . GLN B 1 28 ? 21.719 11.438 7.438 1 92.81 28 GLN B O 1
ATOM 2089 N N . GLY B 1 29 ? 21.422 9.984 9.008 1 93.44 29 GLY B N 1
ATOM 2090 C CA . GLY B 1 29 ? 22.156 10.727 10.016 1 93.44 29 GLY B CA 1
ATOM 2091 C C . GLY B 1 29 ? 21.375 11.875 10.617 1 93.44 29 GLY B C 1
ATOM 2092 O O . GLY B 1 29 ? 21.875 12.609 11.461 1 93.44 29 GLY B O 1
ATOM 2093 N N . LYS B 1 30 ? 20.219 12.062 10.242 1 96.56 30 LYS B N 1
ATOM 2094 C CA . LYS B 1 30 ? 19.344 13.133 10.719 1 96.56 30 LYS B CA 1
ATOM 2095 C C . LYS B 1 30 ? 18 12.578 11.172 1 96.56 30 LYS B C 1
ATOM 2097 O O . LYS B 1 30 ? 17.422 11.711 10.516 1 96.56 30 LYS B O 1
ATOM 2102 N N . PRO B 1 31 ? 17.531 13.031 12.352 1 97 31 PRO B N 1
ATOM 2103 C CA . PRO B 1 31 ? 16.234 12.516 12.812 1 97 31 PRO B CA 1
ATOM 2104 C C . PRO B 1 31 ? 15.125 12.703 11.781 1 97 31 PRO B C 1
ATOM 2106 O O . PRO B 1 31 ? 15.07 13.734 11.109 1 97 31 PRO B O 1
ATOM 2109 N N . ILE B 1 32 ? 14.203 11.758 11.703 1 97.12 32 ILE B N 1
ATOM 2110 C CA . ILE B 1 32 ? 13.125 11.734 10.719 1 97.12 32 ILE B CA 1
ATOM 2111 C C . ILE B 1 32 ? 12.32 13.031 10.805 1 97.12 32 ILE B C 1
ATOM 2113 O O . ILE B 1 32 ? 12.039 13.664 9.781 1 97.12 32 ILE B O 1
ATOM 2117 N N . ILE B 1 33 ? 12.031 13.492 12.016 1 97.88 33 ILE B N 1
ATOM 2118 C CA . ILE B 1 33 ? 11.156 14.648 12.195 1 97.88 33 ILE B CA 1
ATOM 2119 C C . ILE B 1 33 ? 11.859 15.906 11.695 1 97.88 33 ILE B C 1
ATOM 2121 O O . ILE B 1 33 ? 11.203 16.844 11.227 1 97.88 33 ILE B O 1
ATOM 2125 N N . ILE B 1 34 ? 13.164 15.945 11.711 1 98.06 34 ILE B N 1
ATOM 2126 C CA . ILE B 1 34 ? 13.906 17.109 11.234 1 98.06 34 ILE B CA 1
ATOM 2127 C C . ILE B 1 34 ? 13.781 17.203 9.719 1 98.06 34 ILE B C 1
ATOM 2129 O O . ILE B 1 34 ? 13.602 18.297 9.172 1 98.06 34 ILE B O 1
ATOM 2133 N N . HIS B 1 35 ? 13.844 16.031 9.047 1 97.88 35 HIS B N 1
ATOM 2134 C CA . HIS B 1 35 ? 13.586 16.031 7.609 1 97.88 35 HIS B CA 1
ATOM 2135 C C . HIS B 1 35 ? 12.219 16.625 7.289 1 97.88 35 HIS B C 1
ATOM 2137 O O . HIS B 1 35 ? 12.078 17.391 6.34 1 97.88 35 HIS B O 1
ATOM 2143 N N . THR B 1 36 ? 11.266 16.266 8.102 1 98.12 36 THR B N 1
ATOM 2144 C CA . THR B 1 36 ? 9.898 16.719 7.898 1 98.12 36 THR B CA 1
ATOM 2145 C C . THR B 1 36 ? 9.781 18.234 8.125 1 98.12 36 THR B C 1
ATOM 2147 O O . THR B 1 36 ? 9.227 18.953 7.293 1 98.12 36 THR B O 1
ATOM 2150 N N . VAL B 1 37 ? 10.344 18.703 9.211 1 98.06 37 VAL B N 1
ATOM 2151 C CA . VAL B 1 37 ? 10.281 20.109 9.555 1 98.06 37 VAL B CA 1
ATOM 2152 C C . VAL B 1 37 ? 10.945 20.953 8.461 1 98.06 37 VAL B C 1
ATOM 2154 O O . VAL B 1 37 ? 10.43 22 8.078 1 98.06 37 VAL B O 1
ATOM 2157 N N . GLU B 1 38 ? 12.016 20.453 7.945 1 96.88 38 GLU B N 1
ATOM 2158 C CA . GLU B 1 38 ? 12.734 21.156 6.891 1 96.88 38 GLU B CA 1
ATOM 2159 C C . GLU B 1 38 ? 11.859 21.344 5.652 1 96.88 38 GLU B C 1
ATOM 2161 O O . GLU B 1 38 ? 11.906 22.375 4.996 1 96.88 38 GLU B O 1
ATOM 2166 N N . LYS B 1 39 ? 11.094 20.312 5.316 1 96.44 39 LYS B N 1
ATOM 2167 C CA . LYS B 1 39 ? 10.195 20.422 4.172 1 96.44 39 LYS B CA 1
ATOM 2168 C C . LYS B 1 39 ? 9.156 21.516 4.387 1 96.44 39 LYS B C 1
ATOM 2170 O O . LYS B 1 39 ? 8.82 22.25 3.457 1 96.44 39 LYS B O 1
ATOM 2175 N N . PHE B 1 40 ? 8.672 21.641 5.59 1 97.19 40 PHE B N 1
ATOM 2176 C CA . PHE B 1 40 ? 7.656 22.641 5.895 1 97.19 40 PHE B CA 1
ATOM 2177 C C . PHE B 1 40 ? 8.258 24.047 5.875 1 97.19 40 PHE B C 1
ATOM 2179 O O . PHE B 1 40 ? 7.602 25 5.453 1 97.19 40 PHE B O 1
ATOM 2186 N N . LEU B 1 41 ? 9.461 24.156 6.273 1 95.69 41 LEU B N 1
ATOM 2187 C CA . LEU B 1 41 ? 10.125 25.453 6.301 1 95.69 41 LEU B CA 1
ATOM 2188 C C . LEU B 1 41 ? 10.406 25.953 4.883 1 95.69 41 LEU B C 1
ATOM 2190 O O . LEU B 1 41 ? 10.562 27.156 4.66 1 95.69 41 LEU B O 1
ATOM 2194 N N . MET B 1 42 ? 10.445 25.016 3.979 1 93.44 42 MET B N 1
ATOM 2195 C CA . MET B 1 42 ? 10.68 25.391 2.586 1 93.44 42 MET B CA 1
ATOM 2196 C C . MET B 1 42 ? 9.453 26.078 1.994 1 93.44 42 MET B C 1
ATOM 2198 O O . MET B 1 42 ? 9.578 26.859 1.042 1 93.44 42 MET B O 1
ATOM 2202 N N . TYR B 1 43 ? 8.344 25.766 2.477 1 94 43 TYR B N 1
ATOM 2203 C CA . TYR B 1 43 ? 7.133 26.484 2.102 1 94 43 TYR B CA 1
ATOM 2204 C C . TYR B 1 43 ? 6.988 27.766 2.914 1 94 43 TYR B C 1
ATOM 2206 O O . TYR B 1 43 ? 6.457 27.75 4.027 1 94 43 TYR B O 1
ATOM 2214 N N . LYS B 1 44 ? 7.176 28.875 2.369 1 93.12 44 LYS B N 1
ATOM 2215 C CA . LYS B 1 44 ? 7.398 30.125 3.092 1 93.12 44 LYS B CA 1
ATOM 2216 C C . LYS B 1 44 ? 6.082 30.75 3.547 1 93.12 44 LYS B C 1
ATOM 2218 O O . LYS B 1 44 ? 6.066 31.625 4.406 1 93.12 44 LYS B O 1
ATOM 2223 N N . ASP B 1 45 ? 5.012 30.266 3.123 1 96.19 45 ASP B N 1
ATOM 2224 C CA . ASP B 1 45 ? 3.738 30.953 3.326 1 96.19 45 ASP B CA 1
ATOM 2225 C C . ASP B 1 45 ? 3.102 30.547 4.652 1 96.19 45 ASP B C 1
ATOM 2227 O O . ASP B 1 45 ? 2.068 31.094 5.043 1 96.19 45 ASP B O 1
ATOM 2231 N N . PHE B 1 46 ? 3.73 29.656 5.414 1 97.69 46 PHE B N 1
ATOM 2232 C CA . PHE B 1 46 ? 3.191 29.312 6.727 1 97.69 46 PHE B CA 1
ATOM 2233 C C . PHE B 1 46 ? 3.391 30.469 7.707 1 97.69 46 PHE B C 1
ATOM 2235 O O . PHE B 1 46 ? 4.488 31.031 7.805 1 97.69 46 PHE B O 1
ATOM 2242 N N . ASP B 1 47 ? 2.344 30.812 8.406 1 97.25 47 ASP B N 1
ATOM 2243 C CA . ASP B 1 47 ? 2.443 31.781 9.477 1 97.25 47 ASP B CA 1
ATOM 2244 C C . ASP B 1 47 ? 3.062 31.172 10.734 1 97.25 47 ASP B C 1
ATOM 2246 O O . ASP B 1 47 ? 3.836 31.828 11.438 1 97.25 47 ASP B O 1
ATOM 2250 N N . GLU B 1 48 ? 2.68 29.984 11.031 1 97.62 48 GLU B N 1
ATOM 2251 C CA . GLU B 1 48 ? 3.197 29.234 12.164 1 97.62 48 GLU B CA 1
ATOM 2252 C C . GLU B 1 48 ? 3.273 27.734 11.844 1 97.62 48 GLU B C 1
ATOM 2254 O O . GLU B 1 48 ? 2.447 27.219 11.086 1 97.62 48 GLU B O 1
ATOM 2259 N N . ILE B 1 49 ? 4.285 27.125 12.367 1 98.44 49 ILE B N 1
ATOM 2260 C CA . ILE B 1 49 ? 4.453 25.672 12.328 1 98.44 49 ILE B CA 1
ATOM 2261 C C . ILE B 1 49 ? 4.441 25.125 13.75 1 98.44 49 ILE B C 1
ATOM 2263 O O . ILE B 1 49 ? 5.316 25.438 14.555 1 98.44 49 ILE B O 1
ATOM 2267 N N . ILE B 1 50 ? 3.451 24.328 14.039 1 98.62 50 ILE B N 1
ATOM 2268 C CA . ILE B 1 50 ? 3.273 23.828 15.398 1 98.62 50 ILE B CA 1
ATOM 2269 C C . ILE B 1 50 ? 3.514 22.328 15.43 1 98.62 50 ILE B C 1
ATOM 2271 O O . ILE B 1 50 ? 2.873 21.578 14.688 1 98.62 50 ILE B O 1
ATOM 2275 N N . ILE B 1 51 ? 4.43 21.875 16.266 1 98.56 51 ILE B N 1
ATOM 2276 C CA . ILE B 1 51 ? 4.758 20.453 16.438 1 98.56 51 ILE B CA 1
ATOM 2277 C C . ILE B 1 51 ? 4.133 19.938 17.734 1 98.56 51 ILE B C 1
ATOM 2279 O O . ILE B 1 51 ? 4.367 20.5 18.812 1 98.56 51 ILE B O 1
ATOM 2283 N N . ALA B 1 52 ? 3.301 18.953 17.609 1 98.25 52 ALA B N 1
ATOM 2284 C CA . ALA B 1 52 ? 2.693 18.312 18.781 1 98.25 52 ALA B CA 1
ATOM 2285 C C . ALA B 1 52 ? 3.428 17.031 19.156 1 98.25 52 ALA B C 1
ATOM 2287 O O . ALA B 1 52 ? 3.461 16.078 18.375 1 98.25 52 ALA B O 1
ATOM 2288 N N . THR B 1 53 ? 4.016 16.984 20.297 1 97.06 53 THR B N 1
ATOM 2289 C CA . THR B 1 53 ? 4.738 15.828 20.797 1 97.06 53 THR B CA 1
ATOM 2290 C C . THR B 1 53 ? 4.328 15.523 22.234 1 97.06 53 THR B C 1
ATOM 2292 O O . THR B 1 53 ? 3.705 16.359 22.906 1 97.06 53 THR B O 1
ATOM 2295 N N . PRO B 1 54 ? 4.57 14.289 22.641 1 94.88 54 PRO B N 1
ATOM 2296 C CA . PRO B 1 54 ? 4.305 14.031 24.047 1 94.88 54 PRO B CA 1
ATOM 2297 C C . PRO B 1 54 ? 5.074 14.969 24.969 1 94.88 54 PRO B C 1
ATOM 2299 O O . PRO B 1 54 ? 6.191 15.375 24.656 1 94.88 54 PRO B O 1
ATOM 2302 N N . GLN B 1 55 ? 4.438 15.18 26.078 1 95 55 GLN B N 1
ATOM 2303 C CA . GLN B 1 55 ? 4.973 16.141 27.031 1 95 55 GLN B CA 1
ATOM 2304 C C . GLN B 1 55 ? 6.422 15.828 27.391 1 95 55 GLN B C 1
ATOM 2306 O O . GLN B 1 55 ? 7.266 16.719 27.438 1 95 55 GLN B O 1
ATOM 2311 N N . LYS B 1 56 ? 6.75 14.578 27.594 1 93.75 56 LYS B N 1
ATOM 2312 C CA . LYS B 1 56 ? 8.062 14.148 28.078 1 93.75 56 LYS B CA 1
ATOM 2313 C C . LYS B 1 56 ? 9.141 14.406 27.031 1 93.75 56 LYS B C 1
ATOM 2315 O O . LYS B 1 56 ? 10.336 14.398 27.344 1 93.75 56 LYS B O 1
ATOM 2320 N N . TRP B 1 57 ? 8.727 14.734 25.812 1 95.12 57 TRP B N 1
ATOM 2321 C CA . TRP B 1 57 ? 9.703 14.852 24.734 1 95.12 57 TRP B CA 1
ATOM 2322 C C . TRP B 1 57 ? 9.805 16.281 24.25 1 95.12 57 TRP B C 1
ATOM 2324 O O . TRP B 1 57 ? 10.523 16.578 23.281 1 95.12 57 TRP B O 1
ATOM 2334 N N . ILE B 1 58 ? 9.094 17.25 24.828 1 97.06 58 ILE B N 1
ATOM 2335 C CA . ILE B 1 58 ? 9.039 18.625 24.359 1 97.06 58 ILE B CA 1
ATOM 2336 C C . ILE B 1 58 ? 10.438 19.25 24.406 1 97.06 58 ILE B C 1
ATOM 2338 O O . ILE B 1 58 ? 10.898 19.828 23.422 1 97.06 58 ILE B O 1
ATOM 2342 N N . ASN B 1 59 ? 11.148 19.031 25.516 1 97.12 59 ASN B N 1
ATOM 2343 C CA . ASN B 1 59 ? 12.477 19.609 25.656 1 97.12 59 ASN B CA 1
ATOM 2344 C C . ASN B 1 59 ? 13.453 18.984 24.656 1 97.12 59 ASN B C 1
ATOM 2346 O O . ASN B 1 59 ? 14.289 19.688 24.078 1 97.12 59 ASN B O 1
ATOM 2350 N N . TYR B 1 60 ? 13.312 17.688 24.562 1 96.31 60 TYR B N 1
ATOM 2351 C CA . TYR B 1 60 ? 14.164 17.016 23.594 1 96.31 60 TYR B CA 1
ATOM 2352 C C . TYR B 1 60 ? 13.945 17.578 22.188 1 96.31 60 TYR B C 1
ATOM 2354 O O . TYR B 1 60 ? 14.898 17.812 21.453 1 96.31 60 TYR B O 1
ATOM 2362 N N . MET B 1 61 ? 12.711 17.812 21.828 1 97.12 61 MET B N 1
ATOM 2363 C CA . MET B 1 61 ? 12.352 18.359 20.516 1 97.12 61 MET B CA 1
ATOM 2364 C C . MET B 1 61 ? 12.922 19.766 20.328 1 97.12 61 MET B C 1
ATOM 2366 O O . MET B 1 61 ? 13.453 20.094 19.266 1 97.12 61 MET B O 1
ATOM 2370 N N . LEU B 1 62 ? 12.797 20.594 21.328 1 97.38 62 LEU B N 1
ATOM 2371 C CA . LEU B 1 62 ? 13.336 21.953 21.281 1 97.38 62 LEU B CA 1
ATOM 2372 C C . LEU B 1 62 ? 14.852 21.938 21.094 1 97.38 62 LEU B C 1
ATOM 2374 O O . LEU B 1 62 ? 15.383 22.703 20.281 1 97.38 62 LEU B O 1
ATOM 2378 N N . ASP B 1 63 ? 15.508 21.016 21.781 1 97.38 63 ASP B N 1
ATOM 2379 C CA . ASP B 1 63 ? 16.953 20.859 21.641 1 97.38 63 ASP B CA 1
ATOM 2380 C C . ASP B 1 63 ? 17.328 20.438 20.234 1 97.38 63 ASP B C 1
ATOM 2382 O O . ASP B 1 63 ? 18.312 20.922 19.672 1 97.38 63 ASP B O 1
ATOM 2386 N N . LEU B 1 64 ? 16.578 19.531 19.734 1 96.62 64 LEU B N 1
ATOM 2387 C CA . LEU B 1 64 ? 16.828 19.047 18.375 1 96.62 64 LEU B CA 1
ATOM 2388 C C . LEU B 1 64 ? 16.719 20.188 17.375 1 96.62 64 LEU B C 1
ATOM 2390 O O . LEU B 1 64 ? 17.562 20.328 16.484 1 96.62 64 LEU B O 1
ATOM 2394 N N . LEU B 1 65 ? 15.648 21 17.5 1 97.75 65 LEU B N 1
ATOM 2395 C CA . LEU B 1 65 ? 15.461 22.141 16.609 1 97.75 65 LEU B CA 1
ATOM 2396 C C . LEU B 1 65 ? 16.641 23.109 16.703 1 97.75 65 LEU B C 1
ATOM 2398 O O . LEU B 1 65 ? 17.125 23.594 15.672 1 97.75 65 LEU B O 1
ATOM 2402 N N . ASN B 1 66 ? 17.094 23.328 17.875 1 97.31 66 ASN B N 1
ATOM 2403 C CA . ASN B 1 66 ? 18.234 24.203 18.078 1 97.31 66 ASN B CA 1
ATOM 2404 C C . ASN B 1 66 ? 19.5 23.625 17.453 1 97.31 66 ASN B C 1
ATOM 2406 O O . ASN B 1 66 ? 20.234 24.328 16.766 1 97.31 66 ASN B O 1
ATOM 2410 N N . ASN B 1 67 ? 19.75 22.359 17.672 1 97.19 67 ASN B N 1
ATOM 2411 C CA . ASN B 1 67 ? 20.938 21.688 17.188 1 97.19 67 ASN B CA 1
ATOM 2412 C C . ASN B 1 67 ? 21.031 21.734 15.672 1 97.19 67 ASN B C 1
ATOM 2414 O O . ASN B 1 67 ? 22.125 21.797 15.109 1 97.19 67 ASN B O 1
ATOM 2418 N N . TYR B 1 68 ? 19.922 21.703 15.078 1 97.12 68 TYR B N 1
ATOM 2419 C CA . TYR B 1 68 ? 19.906 21.703 13.625 1 97.12 68 TYR B CA 1
ATOM 2420 C C . TYR B 1 68 ? 19.641 23.094 13.07 1 97.12 68 TYR B C 1
ATOM 2422 O O . TYR B 1 68 ? 19.328 23.25 11.883 1 97.12 68 TYR B O 1
ATOM 2430 N N . GLN B 1 69 ? 19.578 24.078 13.914 1 96.31 69 GLN B N 1
ATOM 2431 C CA . GLN B 1 69 ? 19.438 25.5 13.562 1 96.31 69 GLN B CA 1
ATOM 2432 C C . GLN B 1 69 ? 18.078 25.766 12.93 1 96.31 69 GLN B C 1
ATOM 2434 O O . GLN B 1 69 ? 18 26.469 11.914 1 96.31 69 GLN B O 1
ATOM 2439 N N . LEU B 1 70 ? 17.094 25.078 13.508 1 94.62 70 LEU B N 1
ATOM 2440 C CA . LEU B 1 70 ? 15.719 25.234 13.039 1 94.62 70 LEU B CA 1
ATOM 2441 C C . LEU B 1 70 ? 14.852 25.906 14.102 1 94.62 70 LEU B C 1
ATOM 2443 O O . LEU B 1 70 ? 13.633 25.75 14.102 1 94.62 70 LEU B O 1
ATOM 2447 N N . ASP B 1 71 ? 15.484 26.578 14.898 1 87.25 71 ASP B N 1
ATOM 2448 C CA . ASP B 1 71 ? 14.758 27.234 15.977 1 87.25 71 ASP B CA 1
ATOM 2449 C C . ASP B 1 71 ? 14.156 28.547 15.508 1 87.25 71 ASP B C 1
ATOM 2451 O O . ASP B 1 71 ? 14.32 29.578 16.156 1 87.25 71 ASP B O 1
ATOM 2455 N N . ASP B 1 72 ? 13.477 28.5 14.453 1 86.25 72 ASP B N 1
ATOM 2456 C CA . ASP B 1 72 ? 12.758 29.641 13.867 1 86.25 72 ASP B CA 1
ATOM 2457 C C . ASP B 1 72 ? 11.594 30.062 14.758 1 86.25 72 ASP B C 1
ATOM 2459 O O . ASP B 1 72 ? 10.945 29.234 15.398 1 86.25 72 ASP B O 1
ATOM 2463 N N . LYS B 1 73 ? 11.297 31.375 14.797 1 89.88 73 LYS B N 1
ATOM 2464 C CA . LYS B 1 73 ? 10.227 31.922 15.617 1 89.88 73 LYS B CA 1
ATOM 2465 C C . LYS B 1 73 ? 8.859 31.391 15.18 1 89.88 73 LYS B C 1
ATOM 2467 O O . LYS B 1 73 ? 7.906 31.406 15.953 1 89.88 73 LYS B O 1
ATOM 2472 N N . LYS B 1 74 ? 8.805 30.938 13.977 1 94 74 LYS B N 1
ATOM 2473 C CA . LYS B 1 74 ? 7.539 30.422 13.453 1 94 74 LYS B CA 1
ATOM 2474 C C . LYS B 1 74 ? 7.242 29.031 13.977 1 94 74 LYS B C 1
ATOM 2476 O O . LYS B 1 74 ? 6.113 28.547 13.867 1 94 74 LYS B O 1
ATOM 2481 N N . ILE B 1 75 ? 8.219 28.359 14.57 1 97.56 75 ILE B N 1
ATOM 2482 C CA . ILE B 1 75 ? 8.047 26.984 15.016 1 97.56 75 ILE B CA 1
ATOM 2483 C C . ILE B 1 75 ? 7.711 26.953 16.5 1 97.56 75 ILE B C 1
ATOM 2485 O O . ILE B 1 75 ? 8.406 27.578 17.312 1 97.56 75 ILE B O 1
ATOM 2489 N N . LYS B 1 76 ? 6.652 26.344 16.828 1 97.56 76 LYS B N 1
ATOM 2490 C CA . LYS B 1 76 ? 6.242 26.125 18.219 1 97.56 76 LYS B CA 1
ATOM 2491 C C . LYS B 1 76 ? 6.109 24.625 18.516 1 97.56 76 LYS B C 1
ATOM 2493 O O . LYS B 1 76 ? 5.711 23.844 17.641 1 97.56 76 LYS B O 1
ATOM 2498 N N . VAL B 1 77 ? 6.516 24.219 19.75 1 98.12 77 VAL B N 1
ATOM 2499 C CA . VAL B 1 77 ? 6.359 22.844 20.188 1 98.12 77 VAL B CA 1
ATOM 2500 C C . VAL B 1 77 ? 5.375 22.781 21.359 1 98.12 77 VAL B C 1
ATOM 2502 O O . VAL B 1 77 ? 5.531 23.5 22.344 1 98.12 77 VAL B O 1
ATOM 2505 N N . ILE B 1 78 ? 4.383 21.984 21.172 1 98.12 78 ILE B N 1
ATOM 2506 C CA . ILE B 1 78 ? 3.373 21.906 22.219 1 98.12 78 ILE B CA 1
ATOM 2507 C C . ILE B 1 78 ? 3.123 20.438 22.578 1 98.12 78 ILE B C 1
ATOM 2509 O O . ILE B 1 78 ? 3.645 19.531 21.922 1 98.12 78 ILE B O 1
ATOM 2513 N N . GLN B 1 79 ? 2.316 20.25 23.656 1 97.38 79 GLN B N 1
ATOM 2514 C CA . GLN B 1 79 ? 1.902 18.906 24.047 1 97.38 79 GLN B CA 1
ATOM 2515 C C . GLN B 1 79 ? 0.781 18.391 23.156 1 97.38 79 GLN B C 1
ATOM 2517 O O . GLN B 1 79 ? -0.217 19.078 22.938 1 97.38 79 GLN B O 1
ATOM 2522 N N . GLY B 1 80 ? 1.036 17.188 22.578 1 95.81 80 GLY B N 1
ATOM 2523 C CA . GLY B 1 80 ? -0.025 16.531 21.828 1 95.81 80 GLY B CA 1
ATOM 2524 C C . GLY B 1 80 ? -1.122 15.969 22.719 1 95.81 80 GLY B C 1
ATOM 2525 O O . GLY B 1 80 ? -1.075 16.125 23.938 1 95.81 80 GLY B O 1
ATOM 2526 N N . GLY B 1 81 ? -2.18 15.438 22.047 1 93.38 81 GLY B N 1
ATOM 2527 C CA . GLY B 1 81 ? -3.279 14.812 22.766 1 93.38 81 GLY B CA 1
ATOM 2528 C C . GLY B 1 81 ? -3.145 13.305 22.859 1 93.38 81 GLY B C 1
ATOM 2529 O O . GLY B 1 81 ? -2.064 12.758 22.641 1 93.38 81 GLY B O 1
ATOM 2530 N N . ASP B 1 82 ? -4.242 12.656 23.281 1 88.88 82 ASP B N 1
ATOM 2531 C CA . ASP B 1 82 ? -4.266 11.211 23.516 1 88.88 82 ASP B CA 1
ATOM 2532 C C . ASP B 1 82 ? -4.266 10.445 22.203 1 88.88 82 ASP B C 1
ATOM 2534 O O . ASP B 1 82 ? -3.863 9.281 22.156 1 88.88 82 ASP B O 1
ATOM 2538 N N . ASP B 1 83 ? -4.789 11.102 21.219 1 90.12 83 ASP B N 1
ATOM 2539 C CA . ASP B 1 83 ? -4.801 10.516 19.891 1 90.12 83 ASP B CA 1
ATOM 2540 C C . ASP B 1 83 ? -4.59 11.586 18.812 1 90.12 83 ASP B C 1
ATOM 2542 O O . ASP B 1 83 ? -4.32 12.75 19.141 1 90.12 83 ASP B O 1
ATOM 2546 N N . ARG B 1 84 ? -4.633 11.164 17.625 1 92.12 84 ARG B N 1
ATOM 2547 C CA . ARG B 1 84 ? -4.32 12.039 16.5 1 92.12 84 ARG B CA 1
ATOM 2548 C C . ARG B 1 84 ? -5.258 13.242 16.469 1 92.12 84 ARG B C 1
ATOM 2550 O O . ARG B 1 84 ? -4.812 14.383 16.328 1 92.12 84 ARG B O 1
ATOM 2557 N N . ASN B 1 85 ? -6.59 13.047 16.531 1 94.88 85 ASN B N 1
ATOM 2558 C CA . ASN B 1 85 ? -7.559 14.133 16.469 1 94.88 85 ASN B CA 1
ATOM 2559 C C . ASN B 1 85 ? -7.43 15.07 17.656 1 94.88 85 ASN B C 1
ATOM 2561 O O . ASN B 1 85 ? -7.535 16.297 17.516 1 94.88 85 ASN B O 1
ATOM 2565 N N . HIS B 1 86 ? -7.184 14.5 18.781 1 94.62 86 HIS B N 1
ATOM 2566 C CA . HIS B 1 86 ? -6.969 15.336 19.969 1 94.62 86 HIS B CA 1
ATOM 2567 C C . HIS B 1 86 ? -5.734 16.219 19.797 1 94.62 86 HIS B C 1
ATOM 2569 O O . HIS B 1 86 ? -5.711 17.359 20.25 1 94.62 86 HIS B O 1
ATOM 2575 N N . SER B 1 87 ? -4.719 15.648 19.219 1 96.69 87 SER B N 1
ATOM 2576 C CA . SER B 1 87 ? -3.52 16.438 18.953 1 96.69 87 SER B CA 1
ATOM 2577 C C . SER B 1 87 ? -3.822 17.609 18.031 1 96.69 87 SER B C 1
ATOM 2579 O O . SER B 1 87 ? -3.33 18.719 18.25 1 96.69 87 SER B O 1
ATOM 2581 N N . ILE B 1 88 ? -4.617 17.391 17.031 1 97.94 88 ILE B N 1
ATOM 2582 C CA . ILE B 1 88 ? -5 18.453 16.109 1 97.94 88 ILE B CA 1
ATOM 2583 C C . ILE B 1 88 ? -5.785 19.516 16.859 1 97.94 88 ILE B C 1
ATOM 2585 O O . ILE B 1 88 ? -5.555 20.719 16.656 1 97.94 88 ILE B O 1
ATOM 2589 N N . MET B 1 89 ? -6.684 19.125 17.75 1 97.38 89 MET B N 1
ATOM 2590 C CA . MET B 1 89 ? -7.461 20.078 18.531 1 97.38 89 MET B CA 1
ATOM 2591 C C . MET B 1 89 ? -6.555 20.891 19.453 1 97.38 89 MET B C 1
ATOM 2593 O O . MET B 1 89 ? -6.77 22.094 19.641 1 97.38 89 MET B O 1
ATOM 2597 N N . ASN B 1 90 ? -5.562 20.219 20.031 1 97.75 90 ASN B N 1
ATOM 2598 C CA . ASN B 1 90 ? -4.609 20.938 20.859 1 97.75 90 ASN B CA 1
ATOM 2599 C C . ASN B 1 90 ? -3.875 22.016 20.062 1 97.75 90 ASN B C 1
ATOM 2601 O O . ASN B 1 90 ? -3.617 23.109 20.578 1 97.75 90 ASN B O 1
ATOM 2605 N N . ILE B 1 91 ? -3.51 21.672 18.891 1 98.56 91 ILE B N 1
ATOM 2606 C CA . ILE B 1 91 ? -2.84 22.625 18.016 1 98.56 91 ILE B CA 1
ATOM 2607 C C . ILE B 1 91 ? -3.764 23.812 17.75 1 98.56 91 ILE B C 1
ATOM 2609 O O . ILE B 1 91 ? -3.348 24.969 17.859 1 98.56 91 ILE B O 1
ATOM 2613 N N . ILE B 1 92 ? -5.012 23.547 17.422 1 98.44 92 ILE B N 1
ATOM 2614 C CA . ILE B 1 92 ? -5.988 24.594 17.141 1 98.44 92 ILE B CA 1
ATOM 2615 C C . ILE B 1 92 ? -6.176 25.469 18.375 1 98.44 92 ILE B C 1
ATOM 2617 O O . ILE B 1 92 ? -6.219 26.688 18.266 1 98.44 92 ILE B O 1
ATOM 2621 N N . GLU B 1 93 ? -6.266 24.859 19.469 1 97.94 93 GLU B N 1
ATOM 2622 C CA . GLU B 1 93 ? -6.398 25.594 20.719 1 97.94 93 GLU B CA 1
ATOM 2623 C C . GLU B 1 93 ? -5.203 26.516 20.938 1 97.94 93 GLU B C 1
ATOM 2625 O O . GLU B 1 93 ? -5.359 27.656 21.406 1 97.94 93 GLU B O 1
ATOM 2630 N N . SER B 1 94 ? -4.047 26 20.688 1 97.69 94 SER B N 1
ATOM 2631 C CA . SER B 1 94 ? -2.84 26.812 20.844 1 97.69 94 SER B CA 1
ATOM 2632 C C . SER B 1 94 ? -2.871 28.031 19.938 1 97.69 94 SER B C 1
ATOM 2634 O O . SER B 1 94 ? -2.4 29.109 20.312 1 97.69 94 SER B O 1
ATOM 2636 N N . ILE B 1 95 ? -3.389 27.875 18.734 1 97.69 95 ILE B N 1
ATOM 2637 C CA . ILE B 1 95 ? -3.535 28.984 17.797 1 97.69 95 ILE B CA 1
ATOM 2638 C C . ILE B 1 95 ? -4.508 30.016 18.359 1 97.69 95 ILE B C 1
ATOM 2640 O O . ILE B 1 95 ? -4.234 31.219 18.344 1 97.69 95 ILE B O 1
ATOM 2644 N N . GLU B 1 96 ? -5.543 29.531 18.922 1 97.31 96 GLU B N 1
ATOM 2645 C CA . GLU B 1 96 ? -6.625 30.391 19.406 1 97.31 96 GLU B CA 1
ATOM 2646 C C . GLU B 1 96 ? -6.188 31.203 20.609 1 97.31 96 GLU B C 1
ATOM 2648 O O . GLU B 1 96 ? -6.812 32.188 20.953 1 97.31 96 GLU B O 1
ATOM 2653 N N . GLN B 1 97 ? -5.227 30.734 21.281 1 95.75 97 GLN B N 1
ATOM 2654 C CA . GLN B 1 97 ? -4.727 31.438 22.453 1 95.75 97 GLN B CA 1
ATOM 2655 C C . GLN B 1 97 ? -4.18 32.812 22.078 1 95.75 97 GLN B C 1
ATOM 2657 O O . GLN B 1 97 ? -4.184 33.75 22.891 1 95.75 97 GLN B O 1
ATOM 2662 N N . HIS B 1 98 ? -3.764 33 20.844 1 92 98 HIS B N 1
ATOM 2663 C CA . HIS B 1 98 ? -3.102 34.281 20.516 1 92 98 HIS B CA 1
ATOM 2664 C C . HIS B 1 98 ? -3.736 34.938 19.281 1 92 98 HIS B C 1
ATOM 2666 O O . HIS B 1 98 ? -3.348 36.031 18.891 1 92 98 HIS B O 1
ATOM 2672 N N . LYS B 1 99 ? -4.656 34.25 18.734 1 93.5 99 LYS B N 1
ATOM 2673 C CA . LYS B 1 99 ? -5.32 34.781 17.547 1 93.5 99 LYS B CA 1
ATOM 2674 C C . LYS B 1 99 ? -6.785 34.344 17.5 1 93.5 99 LYS B C 1
ATOM 2676 O O . LYS B 1 99 ? -7.121 33.219 17.828 1 93.5 99 LYS B O 1
ATOM 2681 N N . LYS B 1 100 ? -7.605 35.281 17.062 1 95.88 100 LYS B N 1
ATOM 2682 C CA . LYS B 1 100 ? -8.992 34.938 16.766 1 95.88 100 LYS B CA 1
ATOM 2683 C C . LYS B 1 100 ? -9.109 34.281 15.398 1 95.88 100 LYS B C 1
ATOM 2685 O O . LYS B 1 100 ? -8.695 34.844 14.391 1 95.88 100 LYS B O 1
ATOM 2690 N N . LEU B 1 101 ? -9.688 33.156 15.383 1 96.06 101 LEU B N 1
ATOM 2691 C CA . LEU B 1 101 ? -9.812 32.406 14.141 1 96.06 101 LEU B CA 1
ATOM 2692 C C . LEU B 1 101 ? -10.859 33.031 13.227 1 96.06 101 LEU B C 1
ATOM 2694 O O . LEU B 1 101 ? -11.852 33.562 13.703 1 96.06 101 LEU B O 1
ATOM 2698 N N . ASN B 1 102 ? -10.672 32.938 12 1 95.81 102 ASN B N 1
ATOM 2699 C CA . ASN B 1 102 ? -11.68 33.281 11 1 95.81 102 ASN B CA 1
ATOM 2700 C C . ASN B 1 102 ? -11.938 32.094 10.062 1 95.81 102 ASN B C 1
ATOM 2702 O O . ASN B 1 102 ? -11.25 31.078 10.133 1 95.81 102 ASN B O 1
ATOM 2706 N N . ASP B 1 103 ? -12.883 32.312 9.102 1 97.12 103 ASP B N 1
ATOM 2707 C CA . ASP B 1 103 ? -13.359 31.203 8.266 1 97.12 103 ASP B CA 1
ATOM 2708 C C . ASP B 1 103 ? -12.312 30.828 7.219 1 97.12 103 ASP B C 1
ATOM 2710 O O . ASP B 1 103 ? -12.367 29.734 6.652 1 97.12 103 ASP B O 1
ATOM 2714 N N . GLU B 1 104 ? -11.359 31.672 7.031 1 97.81 104 GLU B N 1
ATOM 2715 C CA . GLU B 1 104 ? -10.398 31.469 5.949 1 97.81 104 GLU B CA 1
ATOM 2716 C C . GLU B 1 104 ? -9.109 30.844 6.473 1 97.81 104 GLU B C 1
ATOM 2718 O O . GLU B 1 104 ? -8.227 30.469 5.688 1 97.81 104 GLU B O 1
ATOM 2723 N N . ASP B 1 105 ? -9 30.734 7.809 1 98.62 105 ASP B N 1
ATOM 2724 C CA . ASP B 1 105 ? -7.789 30.141 8.383 1 98.62 105 ASP B CA 1
ATOM 2725 C C . ASP B 1 105 ? -7.664 28.672 8.023 1 98.62 105 ASP B C 1
ATOM 2727 O O . ASP B 1 105 ? -8.641 27.922 8.102 1 98.62 105 ASP B O 1
ATOM 2731 N N . ILE B 1 106 ? -6.426 28.266 7.656 1 98.69 106 ILE B N 1
ATOM 2732 C CA . ILE B 1 106 ? -6.176 26.922 7.168 1 98.69 106 ILE B CA 1
ATOM 2733 C C . ILE B 1 106 ? -5.117 26.25 8.039 1 98.69 106 ILE B C 1
ATOM 2735 O O . ILE B 1 106 ? -4.168 26.891 8.492 1 98.69 106 ILE B O 1
ATOM 2739 N N . ILE B 1 107 ? -5.32 24.969 8.258 1 98.88 107 ILE B N 1
ATOM 2740 C CA . ILE B 1 107 ? -4.301 24.172 8.945 1 98.88 107 ILE B CA 1
ATOM 2741 C C . ILE B 1 107 ? -3.92 22.969 8.094 1 98.88 107 ILE B C 1
ATOM 2743 O O . ILE B 1 107 ? -4.789 22.203 7.66 1 98.88 107 ILE B O 1
ATOM 2747 N N . VAL B 1 108 ? -2.648 22.828 7.785 1 98.88 108 VAL B N 1
ATOM 2748 C CA . VAL B 1 108 ? -2.064 21.656 7.117 1 98.88 108 VAL B CA 1
ATOM 2749 C C . VAL B 1 108 ? -1.526 20.688 8.164 1 98.88 108 VAL B C 1
ATOM 2751 O O . VAL B 1 108 ? -0.536 20.969 8.836 1 98.88 108 VAL B O 1
ATOM 2754 N N . THR B 1 109 ? -2.18 19.516 8.32 1 98.81 109 THR B N 1
ATOM 2755 C CA . THR B 1 109 ? -1.741 18.516 9.297 1 98.81 109 THR B CA 1
ATOM 2756 C C . THR B 1 109 ? -0.926 17.422 8.625 1 98.81 109 THR B C 1
ATOM 2758 O O . THR B 1 109 ? -1.252 16.984 7.52 1 98.81 109 THR B O 1
ATOM 2761 N N . HIS B 1 110 ? 0.11 17 9.242 1 98.56 110 HIS B N 1
ATOM 2762 C CA . HIS B 1 110 ? 1.03 16.062 8.609 1 98.56 110 HIS B CA 1
ATOM 2763 C C . HIS B 1 110 ? 1.707 15.164 9.633 1 98.56 110 HIS B C 1
ATOM 2765 O O . HIS B 1 110 ? 1.997 15.594 10.75 1 98.56 110 HIS B O 1
ATOM 2771 N N . ASP B 1 111 ? 1.865 13.938 9.266 1 97.19 111 ASP B N 1
ATOM 2772 C CA . ASP B 1 111 ? 2.594 12.992 10.102 1 97.19 111 ASP B CA 1
ATOM 2773 C C . ASP B 1 111 ? 4.074 13.344 10.172 1 97.19 111 ASP B C 1
ATOM 2775 O O . ASP B 1 111 ? 4.73 13.5 9.141 1 97.19 111 ASP B O 1
ATOM 2779 N N . ALA B 1 112 ? 4.602 13.344 11.344 1 97.81 112 ALA B N 1
ATOM 2780 C CA . ALA B 1 112 ? 6.008 13.688 11.555 1 97.81 112 ALA B CA 1
ATOM 2781 C C . ALA B 1 112 ? 6.926 12.672 10.898 1 97.81 112 ALA B C 1
ATOM 2783 O O . ALA B 1 112 ? 8.086 12.969 10.594 1 97.81 112 ALA B O 1
ATOM 2784 N N . VAL B 1 113 ? 6.41 11.484 10.648 1 96.81 113 VAL B N 1
ATOM 2785 C CA . VAL B 1 113 ? 7.254 10.391 10.172 1 96.81 113 VAL B CA 1
ATOM 2786 C C . VAL B 1 113 ? 7.02 10.18 8.68 1 96.81 113 VAL B C 1
ATOM 2788 O O . VAL B 1 113 ? 7.148 9.055 8.18 1 96.81 113 VAL B O 1
ATOM 2791 N N . ARG B 1 114 ? 6.613 11.133 7.941 1 97.44 114 ARG B N 1
ATOM 2792 C CA . ARG B 1 114 ? 6.602 11.203 6.484 1 97.44 114 ARG B CA 1
ATOM 2793 C C . ARG B 1 114 ? 7.555 12.281 5.977 1 97.44 114 ARG B C 1
ATOM 2795 O O . ARG B 1 114 ? 7.121 13.359 5.574 1 97.44 114 ARG B O 1
ATOM 2802 N N . PRO B 1 115 ? 8.773 12 5.883 1 97.69 115 PRO B N 1
ATOM 2803 C CA . PRO B 1 115 ? 9.797 13.023 5.66 1 97.69 115 PRO B CA 1
ATOM 2804 C C . PRO B 1 115 ? 9.945 13.398 4.188 1 97.69 115 PRO B C 1
ATOM 2806 O O . PRO B 1 115 ? 10.758 14.258 3.846 1 97.69 115 PRO B O 1
ATOM 2809 N N . PHE B 1 116 ? 9.109 12.891 3.264 1 96.75 116 PHE B N 1
ATOM 2810 C CA . PHE B 1 116 ? 9.367 13.078 1.843 1 96.75 116 PHE B CA 1
ATOM 2811 C C . PHE B 1 116 ? 8.273 13.93 1.203 1 96.75 116 PHE B C 1
ATOM 2813 O O . PHE B 1 116 ? 7.941 13.742 0.032 1 96.75 116 PHE B O 1
ATOM 2820 N N . LEU B 1 117 ? 7.766 14.766 1.972 1 96.81 117 LEU B N 1
ATOM 2821 C CA . LEU B 1 117 ? 6.73 15.672 1.484 1 96.81 117 LEU B CA 1
ATOM 2822 C C . LEU B 1 117 ? 7.312 16.672 0.483 1 96.81 117 LEU B C 1
ATOM 2824 O O . LEU B 1 117 ? 8.414 17.188 0.68 1 96.81 117 LEU B O 1
ATOM 2828 N N . THR B 1 118 ? 6.555 16.969 -0.594 1 96.5 118 THR B N 1
ATOM 2829 C CA . THR B 1 118 ? 7.023 17.938 -1.583 1 96.5 118 THR B CA 1
ATOM 2830 C C . THR B 1 118 ? 6.27 19.266 -1.448 1 96.5 118 THR B C 1
ATOM 2832 O O . THR B 1 118 ? 5.156 19.297 -0.922 1 96.5 118 THR B O 1
ATOM 2835 N N . ASN B 1 119 ? 6.895 20.266 -2.012 1 96.69 119 ASN B N 1
ATOM 2836 C CA . ASN B 1 119 ? 6.27 21.594 -2.016 1 96.69 119 ASN B CA 1
ATOM 2837 C C . ASN B 1 119 ? 4.98 21.594 -2.828 1 96.69 119 ASN B C 1
ATOM 2839 O O . ASN B 1 119 ? 4.02 22.281 -2.473 1 96.69 119 ASN B O 1
ATOM 2843 N N . ARG B 1 120 ? 5.008 20.859 -3.879 1 97.75 120 ARG B N 1
ATOM 2844 C CA . ARG B 1 120 ? 3.816 20.781 -4.723 1 97.75 120 ARG B CA 1
ATOM 2845 C C . ARG B 1 120 ? 2.609 20.297 -3.924 1 97.75 120 ARG B C 1
ATOM 2847 O O . ARG B 1 120 ? 1.529 20.891 -4.004 1 97.75 120 ARG B O 1
ATOM 2854 N N . ILE B 1 121 ? 2.809 19.281 -3.141 1 98.44 121 ILE B N 1
ATOM 2855 C CA . ILE B 1 121 ? 1.717 18.688 -2.373 1 98.44 121 ILE B CA 1
ATOM 2856 C C . ILE B 1 121 ? 1.186 19.703 -1.367 1 98.44 121 ILE B C 1
ATOM 2858 O O . ILE B 1 121 ? -0.028 19.875 -1.222 1 98.44 121 ILE B O 1
ATOM 2862 N N . ILE B 1 122 ? 2.064 20.469 -0.707 1 98.56 122 ILE B N 1
ATOM 2863 C CA . ILE B 1 122 ? 1.657 21.469 0.277 1 98.56 122 ILE B CA 1
ATOM 2864 C C . ILE B 1 122 ? 0.853 22.578 -0.408 1 98.56 122 ILE B C 1
ATOM 2866 O O . ILE B 1 122 ? -0.234 22.938 0.051 1 98.56 122 ILE B O 1
ATOM 2870 N N . ARG B 1 123 ? 1.347 23.031 -1.5 1 98.44 123 ARG B N 1
ATOM 2871 C CA . ARG B 1 123 ? 0.706 24.125 -2.227 1 98.44 123 ARG B CA 1
ATOM 2872 C C . ARG B 1 123 ? -0.702 23.734 -2.668 1 98.44 123 ARG B C 1
ATOM 2874 O O . ARG B 1 123 ? -1.647 24.516 -2.492 1 98.44 123 ARG B O 1
ATOM 2881 N N . GLU B 1 124 ? -0.833 22.562 -3.225 1 98.69 124 GLU B N 1
ATOM 2882 C CA . GLU B 1 124 ? -2.137 22.109 -3.695 1 98.69 124 GLU B CA 1
ATOM 2883 C C . GLU B 1 124 ? -3.102 21.891 -2.531 1 98.69 124 GLU B C 1
ATOM 2885 O O . GLU B 1 124 ? -4.297 22.156 -2.656 1 98.69 124 GLU B O 1
ATOM 2890 N N . ASN B 1 125 ? -2.557 21.391 -1.443 1 98.88 125 ASN B N 1
ATOM 2891 C CA . ASN B 1 125 ? -3.387 21.25 -0.253 1 98.88 125 ASN B CA 1
ATOM 2892 C C . ASN B 1 125 ? -3.967 22.594 0.195 1 98.88 125 ASN B C 1
ATOM 2894 O O . ASN B 1 125 ? -5.168 22.703 0.443 1 98.88 125 ASN B O 1
ATOM 2898 N N . VAL B 1 126 ? -3.117 23.594 0.305 1 98.75 126 VAL B N 1
ATOM 2899 C CA . VAL B 1 126 ? -3.545 24.906 0.757 1 98.75 126 VAL B CA 1
ATOM 2900 C C . VAL B 1 126 ? -4.555 25.5 -0.229 1 98.75 126 VAL B C 1
ATOM 2902 O O . VAL B 1 126 ? -5.613 25.984 0.173 1 98.75 126 VAL B O 1
ATOM 2905 N N . GLU B 1 127 ? -4.211 25.391 -1.494 1 98.62 127 GLU B N 1
ATOM 2906 C CA . GLU B 1 127 ? -5.074 25.922 -2.541 1 98.62 127 GLU B CA 1
ATOM 2907 C C . GLU B 1 127 ? -6.461 25.297 -2.492 1 98.62 127 GLU B C 1
ATOM 2909 O O . GLU B 1 127 ? -7.469 26 -2.449 1 98.62 127 GLU B O 1
ATOM 2914 N N . TYR B 1 128 ? -6.535 23.984 -2.445 1 98.75 128 TYR B N 1
ATOM 2915 C CA . TYR B 1 128 ? -7.812 23.297 -2.539 1 98.75 128 TYR B CA 1
ATOM 2916 C C . TYR B 1 128 ? -8.586 23.391 -1.227 1 98.75 128 TYR B C 1
ATOM 2918 O O . TYR B 1 128 ? -9.82 23.406 -1.223 1 98.75 128 TYR B O 1
ATOM 2926 N N . ALA B 1 129 ? -7.867 23.438 -0.132 1 98.56 129 ALA B N 1
ATOM 2927 C CA . ALA B 1 129 ? -8.562 23.656 1.132 1 98.56 129 ALA B CA 1
ATOM 2928 C C . ALA B 1 129 ? -9.25 25.016 1.154 1 98.56 129 ALA B C 1
ATOM 2930 O O . ALA B 1 129 ? -10.336 25.172 1.711 1 98.56 129 ALA B O 1
ATOM 2931 N N . SER B 1 130 ? -8.547 26 0.622 1 98.19 130 SER B N 1
ATOM 2932 C CA . SER B 1 130 ? -9.141 27.328 0.536 1 98.19 130 SER B CA 1
ATOM 2933 C C . SER B 1 130 ? -10.422 27.312 -0.285 1 98.19 130 SER B C 1
ATOM 2935 O O . SER B 1 130 ? -11.375 28.031 0.029 1 98.19 130 SER B O 1
ATOM 2937 N N . GLN B 1 131 ? -10.469 26.484 -1.251 1 98.12 131 GLN B N 1
ATOM 2938 C CA . GLN B 1 131 ? -11.594 26.438 -2.184 1 98.12 131 GLN B CA 1
ATOM 2939 C C . GLN B 1 131 ? -12.695 25.516 -1.678 1 98.12 131 GLN B C 1
ATOM 2941 O O . GLN B 1 131 ? -13.883 25.828 -1.788 1 98.12 131 GLN B O 1
ATOM 2946 N N . TYR B 1 132 ? -12.328 24.344 -1.024 1 97.81 132 TYR B N 1
ATOM 2947 C CA . TYR B 1 132 ? -13.312 23.297 -0.797 1 97.81 132 TYR B CA 1
ATOM 2948 C C . TYR B 1 132 ? -13.469 23 0.691 1 97.81 132 TYR B C 1
ATOM 2950 O O . TYR B 1 132 ? -14.367 22.266 1.097 1 97.81 132 TYR B O 1
ATOM 2958 N N . GLY B 1 133 ? -12.57 23.5 1.499 1 98.12 133 GLY B N 1
ATOM 2959 C CA . GLY B 1 133 ? -12.719 23.391 2.941 1 98.12 133 GLY B CA 1
ATOM 2960 C C . GLY B 1 133 ? -11.867 22.281 3.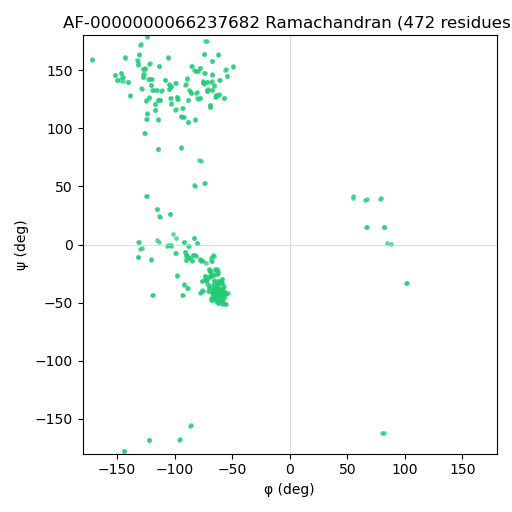541 1 98.12 133 GLY B C 1
ATOM 2961 O O . GLY B 1 133 ? -11.43 22.391 4.688 1 98.12 133 GLY B O 1
ATOM 2962 N N . ALA B 1 134 ? -11.688 21.203 2.746 1 98.75 134 ALA B N 1
ATOM 2963 C CA . ALA B 1 134 ? -10.922 20.062 3.248 1 98.75 134 ALA B CA 1
ATOM 2964 C C . ALA B 1 134 ? -10.25 19.312 2.107 1 98.75 134 ALA B C 1
ATOM 2966 O O . ALA B 1 134 ? -10.805 19.203 1.008 1 98.75 134 ALA B O 1
ATOM 2967 N N . VAL B 1 135 ? -9.07 18.797 2.432 1 98.81 135 VAL B N 1
ATOM 2968 C CA . VAL B 1 135 ? -8.266 18.109 1.437 1 98.81 135 VAL B CA 1
ATOM 2969 C C . VAL B 1 135 ? -7.605 16.875 2.068 1 98.81 135 VAL B C 1
ATOM 2971 O O . VAL B 1 135 ? -7.18 16.922 3.225 1 98.81 135 VAL B O 1
ATOM 2974 N N . ASP B 1 136 ? -7.57 15.797 1.339 1 98.75 136 ASP B N 1
ATOM 2975 C CA . ASP B 1 136 ? -6.836 14.594 1.702 1 98.75 136 ASP B CA 1
ATOM 2976 C C . ASP B 1 136 ? -5.816 14.227 0.625 1 98.75 136 ASP B C 1
ATOM 2978 O O . ASP B 1 136 ? -6.164 14.125 -0.555 1 98.75 136 ASP B O 1
ATOM 2982 N N . THR B 1 137 ? -4.586 14.07 1.039 1 98.75 137 THR B N 1
ATOM 2983 C CA . THR B 1 137 ? -3.551 13.609 0.123 1 98.75 137 THR B CA 1
ATOM 2984 C C . THR B 1 137 ? -3.607 12.094 -0.037 1 98.75 137 THR B C 1
ATOM 2986 O O . THR B 1 137 ? -3.66 11.359 0.953 1 98.75 137 THR B O 1
ATOM 2989 N N . VAL B 1 138 ? -3.592 11.633 -1.313 1 98.38 138 VAL B N 1
ATOM 2990 C CA . VAL B 1 138 ? -3.74 10.203 -1.55 1 98.38 138 VAL B CA 1
ATOM 2991 C C . VAL B 1 138 ? -2.852 9.773 -2.717 1 98.38 138 VAL B C 1
ATOM 2993 O O . VAL B 1 138 ? -2.383 10.617 -3.486 1 98.38 138 VAL B O 1
ATOM 2996 N N . VAL B 1 139 ? -2.582 8.5 -2.801 1 96.31 139 VAL B N 1
ATOM 2997 C CA . VAL B 1 139 ? -2.084 7.867 -4.02 1 96.31 139 VAL B CA 1
ATOM 2998 C C . VAL B 1 139 ? -3.033 6.75 -4.449 1 96.31 139 VAL B C 1
ATOM 3000 O O . VAL B 1 139 ? -3.783 6.215 -3.629 1 96.31 139 VAL B O 1
ATOM 3003 N N . ASN B 1 140 ? -3.012 6.445 -5.719 1 94.44 140 ASN B N 1
ATOM 3004 C CA . ASN B 1 140 ? -3.809 5.324 -6.207 1 94.44 140 ASN B CA 1
ATOM 3005 C C . ASN B 1 140 ? -3.395 4.016 -5.547 1 94.44 140 ASN B C 1
ATOM 3007 O O . ASN B 1 140 ? -2.213 3.795 -5.277 1 94.44 140 ASN B O 1
ATOM 3011 N N . ALA B 1 141 ? -4.406 3.186 -5.254 1 90.62 141 ALA B N 1
ATOM 3012 C CA . ALA B 1 141 ? -4.055 1.826 -4.848 1 90.62 141 ALA B CA 1
ATOM 3013 C C . ALA B 1 141 ? -3.307 1.099 -5.961 1 90.62 141 ALA B C 1
ATOM 3015 O O . ALA B 1 141 ? -3.736 1.11 -7.117 1 90.62 141 ALA B O 1
ATOM 3016 N N . VAL B 1 142 ? -2.188 0.54 -5.621 1 83.31 142 VAL B N 1
ATOM 3017 C CA . VAL B 1 142 ? -1.394 -0.166 -6.621 1 83.31 142 VAL B CA 1
ATOM 3018 C C . VAL B 1 142 ? -1.768 -1.646 -6.629 1 83.31 142 VAL B C 1
ATOM 3020 O O . VAL B 1 142 ? -1.963 -2.238 -7.691 1 83.31 142 VAL B O 1
ATOM 3023 N N . ASP B 1 143 ? -1.912 -2.217 -5.469 1 88.5 143 ASP B N 1
ATOM 3024 C CA . ASP B 1 143 ? -2.336 -3.607 -5.328 1 88.5 143 ASP B CA 1
ATOM 3025 C C . ASP B 1 143 ? -3.857 -3.723 -5.355 1 88.5 143 ASP B C 1
ATOM 3027 O O . ASP B 1 143 ? -4.566 -2.756 -5.066 1 88.5 143 ASP B O 1
ATOM 3031 N N . THR B 1 144 ? -4.305 -4.855 -5.77 1 91.88 144 THR B N 1
ATOM 3032 C CA . THR B 1 144 ? -5.73 -5.137 -5.633 1 91.88 144 THR B CA 1
ATOM 3033 C C . THR B 1 144 ? -6.168 -5.016 -4.176 1 91.88 144 THR B C 1
ATOM 3035 O O . THR B 1 144 ? -5.527 -5.566 -3.281 1 91.88 144 THR B O 1
ATOM 3038 N N . ILE B 1 145 ? -7.203 -4.18 -3.947 1 95.5 145 ILE B N 1
ATOM 3039 C CA . ILE B 1 145 ? -7.766 -4.051 -2.607 1 95.5 145 ILE B CA 1
ATOM 3040 C C . ILE B 1 145 ? -8.812 -5.141 -2.381 1 95.5 145 ILE B C 1
ATOM 3042 O O . ILE B 1 145 ? -9.633 -5.41 -3.258 1 95.5 145 ILE B O 1
ATOM 3046 N N . ILE B 1 146 ? -8.68 -5.809 -1.265 1 96.94 146 ILE B N 1
ATOM 3047 C CA . ILE B 1 146 ? -9.57 -6.906 -0.89 1 96.94 146 ILE B CA 1
ATOM 3048 C C . ILE B 1 146 ? -10.258 -6.582 0.434 1 96.94 146 ILE B C 1
ATOM 3050 O O . ILE B 1 146 ? -9.633 -6.031 1.347 1 96.94 146 ILE B O 1
ATOM 3054 N N . SER B 1 147 ? -11.516 -6.867 0.505 1 97.25 147 SER B N 1
ATOM 3055 C CA . SER B 1 147 ? -12.219 -6.738 1.779 1 97.25 147 SER B CA 1
ATOM 3056 C C . SER B 1 147 ? -12.555 -8.102 2.363 1 97.25 147 SER B C 1
ATOM 3058 O O . SER B 1 147 ? -12.859 -9.039 1.625 1 97.25 147 SER B O 1
ATOM 3060 N N . SER B 1 148 ? -12.445 -8.242 3.639 1 98.19 148 SER B N 1
ATOM 3061 C CA . SER B 1 148 ? -12.875 -9.422 4.391 1 98.19 148 SER B CA 1
ATOM 3062 C C . SER B 1 148 ? -13.562 -9.023 5.691 1 98.19 148 SER B C 1
ATOM 3064 O O . SER B 1 148 ? -13 -8.281 6.5 1 98.19 148 SER B O 1
ATOM 3066 N N . ASN B 1 149 ? -14.758 -9.562 5.922 1 95.56 149 ASN B N 1
ATOM 3067 C CA . ASN B 1 149 ? -15.508 -9.234 7.129 1 95.56 149 ASN B CA 1
ATOM 3068 C C . ASN B 1 149 ? -15.133 -10.141 8.297 1 95.56 149 ASN B C 1
ATOM 3070 O O . ASN B 1 149 ? -15.469 -9.859 9.445 1 95.56 149 ASN B O 1
ATOM 3074 N N . ASP B 1 150 ? -14.383 -11.234 8.062 1 96.5 150 ASP B N 1
ATOM 3075 C CA . ASP B 1 150 ? -14.078 -12.188 9.125 1 96.5 150 ASP B CA 1
ATOM 3076 C C . ASP B 1 150 ? -12.586 -12.516 9.156 1 96.5 150 ASP B C 1
ATOM 3078 O O . ASP B 1 150 ? -12.164 -13.414 9.883 1 96.5 150 ASP B O 1
ATOM 3082 N N . ALA B 1 151 ? -11.828 -11.875 8.281 1 96.06 151 ALA B N 1
ATOM 3083 C CA . ALA B 1 151 ? -10.375 -12.047 8.195 1 96.06 151 ALA B CA 1
ATOM 3084 C C . ALA B 1 151 ? -10.023 -13.461 7.734 1 96.06 151 ALA B C 1
ATOM 3086 O O . ALA B 1 151 ? -8.891 -13.914 7.914 1 96.06 151 ALA B O 1
ATOM 3087 N N . GLN B 1 152 ? -11.016 -14.211 7.191 1 97.94 152 GLN B N 1
ATOM 3088 C CA . GLN B 1 152 ? -10.766 -15.594 6.785 1 97.94 152 GLN B CA 1
ATOM 3089 C C . GLN B 1 152 ? -11.016 -15.781 5.289 1 97.94 152 GLN B C 1
ATOM 3091 O O . GLN B 1 152 ? -10.25 -16.469 4.613 1 97.94 152 GLN B O 1
ATOM 3096 N N . PHE B 1 153 ? -12.102 -15.195 4.824 1 98.56 153 PHE B N 1
ATOM 3097 C CA . PHE B 1 153 ? -12.492 -15.328 3.428 1 98.56 153 PHE B CA 1
ATOM 3098 C C . PHE B 1 153 ? -12.719 -13.969 2.793 1 98.56 153 PHE B C 1
ATOM 3100 O O . PHE B 1 153 ? -13.07 -13.008 3.482 1 98.56 153 PHE B 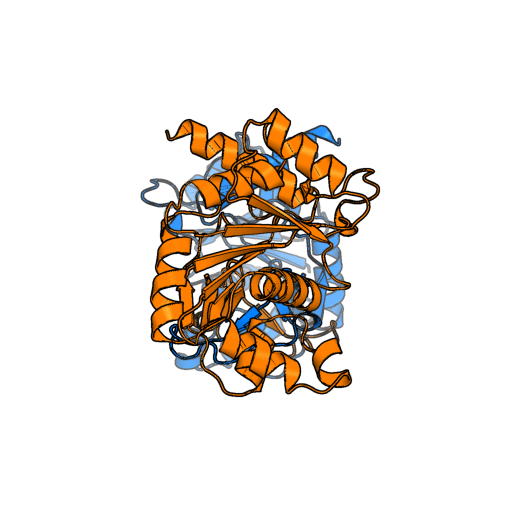O 1
ATOM 3107 N N . ILE B 1 154 ? -12.492 -13.875 1.454 1 98.06 154 ILE B N 1
ATOM 3108 C CA . ILE B 1 154 ? -12.773 -12.641 0.727 1 98.06 154 ILE B CA 1
ATOM 3109 C C . ILE B 1 154 ? -14.273 -12.352 0.77 1 98.06 154 ILE B C 1
ATOM 3111 O O . ILE B 1 154 ? -15.094 -13.227 0.468 1 98.06 154 ILE B O 1
ATOM 3115 N N . SER B 1 155 ? -14.617 -11.102 1.187 1 97.25 155 SER B N 1
ATOM 3116 C CA . SER B 1 155 ? -16 -10.656 1.133 1 97.25 155 SER B CA 1
ATOM 3117 C C . SER B 1 155 ? -16.266 -9.828 -0.12 1 97.25 155 SER B C 1
ATOM 3119 O O . SER B 1 155 ? -17.406 -9.742 -0.584 1 97.25 155 SER B O 1
ATOM 3121 N N . GLY B 1 156 ? -15.211 -9.195 -0.617 1 94.62 156 GLY B N 1
ATOM 3122 C CA . GLY B 1 156 ? -15.367 -8.391 -1.816 1 94.62 156 GLY B CA 1
ATOM 3123 C C . GLY B 1 156 ? -14.047 -7.891 -2.373 1 94.62 156 GLY B C 1
ATOM 3124 O O . GLY B 1 156 ? -13.031 -7.883 -1.672 1 94.62 156 GLY B O 1
ATOM 3125 N N . ILE B 1 157 ? -14.094 -7.555 -3.643 1 94.69 157 ILE B N 1
ATOM 3126 C CA . ILE B 1 157 ? -12.977 -6.938 -4.34 1 94.69 157 ILE B CA 1
ATOM 3127 C C . ILE B 1 157 ? -13.43 -5.641 -5 1 94.69 157 ILE B C 1
ATOM 3129 O O . ILE B 1 157 ? -13.977 -5.656 -6.105 1 94.69 157 ILE B O 1
ATOM 3133 N N . PRO B 1 158 ? -13.195 -4.523 -4.289 1 93.06 158 PRO B N 1
ATOM 3134 C CA . PRO B 1 158 ? -13.602 -3.24 -4.867 1 93.06 158 PRO B CA 1
ATOM 3135 C C . PRO B 1 158 ? -12.883 -2.922 -6.176 1 93.06 158 PRO B C 1
ATOM 3137 O O . PRO B 1 158 ? -11.875 -3.555 -6.5 1 93.06 158 PRO B O 1
ATOM 3140 N N . ILE B 1 159 ? -13.461 -1.979 -6.875 1 90.69 159 ILE B N 1
ATOM 3141 C CA . ILE B 1 159 ? -12.844 -1.517 -8.117 1 90.69 159 ILE B CA 1
ATOM 3142 C C . ILE B 1 159 ? -11.555 -0.76 -7.805 1 90.69 159 ILE B C 1
ATOM 3144 O O . ILE B 1 159 ? -11.586 0.305 -7.184 1 90.69 159 ILE B O 1
ATOM 3148 N N . ARG B 1 160 ? -10.555 -1.269 -8.289 1 90 160 ARG B N 1
ATOM 3149 C CA . ARG B 1 160 ? -9.234 -0.767 -7.91 1 90 160 ARG B CA 1
ATOM 3150 C C . ARG B 1 160 ? -9.078 0.703 -8.289 1 90 160 ARG B C 1
ATOM 3152 O O . ARG B 1 160 ? -8.508 1.486 -7.527 1 90 160 ARG B O 1
ATOM 3159 N N . SER B 1 161 ? -9.57 1.14 -9.445 1 91.94 161 SER B N 1
ATOM 3160 C CA . SER B 1 161 ? -9.383 2.498 -9.945 1 91.94 161 SER B CA 1
ATOM 3161 C C . SER B 1 161 ? -10.117 3.512 -9.07 1 91.94 161 SER B C 1
ATOM 3163 O O . SER B 1 161 ? -9.898 4.719 -9.188 1 91.94 161 SER B O 1
ATOM 3165 N N . GLU B 1 162 ? -10.922 3.012 -8.156 1 96.38 162 GLU B N 1
ATOM 3166 C CA . GLU B 1 162 ? -11.672 3.885 -7.262 1 96.38 162 GLU B CA 1
ATOM 3167 C C . GLU B 1 162 ? -11.086 3.863 -5.852 1 96.38 162 GLU B C 1
ATOM 3169 O O . GLU B 1 162 ? -11.633 4.488 -4.938 1 96.38 162 GLU B O 1
ATOM 3174 N N . MET B 1 163 ? -10.062 3.074 -5.688 1 96.5 163 MET B N 1
ATOM 3175 C CA . MET B 1 163 ? -9.469 2.895 -4.363 1 96.5 163 MET B CA 1
ATOM 3176 C C . MET B 1 163 ? -8.156 3.66 -4.25 1 96.5 163 MET B C 1
ATOM 3178 O O . MET B 1 163 ? -7.344 3.645 -5.176 1 96.5 163 MET B O 1
ATOM 3182 N N . TYR B 1 164 ? -7.992 4.297 -3.125 1 97.38 164 TYR B N 1
ATOM 3183 C CA . TYR B 1 164 ? -6.812 5.105 -2.836 1 97.38 164 TYR B CA 1
ATOM 3184 C C . TYR B 1 164 ? -6.242 4.762 -1.465 1 97.38 164 TYR B C 1
ATOM 3186 O O . TYR B 1 164 ? -6.941 4.207 -0.615 1 97.38 164 TYR B O 1
ATOM 3194 N N . GLN B 1 165 ? -5.008 5.031 -1.38 1 96.19 165 GLN B N 1
ATOM 3195 C CA . GLN B 1 165 ? -4.336 4.984 -0.085 1 96.19 165 GLN B CA 1
ATOM 3196 C C . GLN B 1 165 ? -4.098 6.387 0.462 1 96.19 165 GLN B C 1
ATOM 3198 O O . GLN B 1 165 ? -3.482 7.223 -0.204 1 96.19 165 GLN B O 1
ATOM 3203 N N . GLY B 1 166 ? -4.566 6.543 1.648 1 96.69 166 GLY B N 1
ATOM 3204 C CA . GLY B 1 166 ? -4.426 7.852 2.27 1 96.69 166 GLY B CA 1
ATOM 3205 C C . GLY B 1 166 ? -3.016 8.141 2.746 1 96.69 166 GLY B C 1
ATOM 3206 O O . GLY B 1 166 ? -2.336 7.254 3.266 1 96.69 166 GLY B O 1
ATOM 3207 N N . GLN B 1 167 ? -2.609 9.305 2.529 1 97.25 167 GLN B N 1
ATOM 3208 C CA . GLN B 1 167 ? -1.371 9.852 3.074 1 97.25 167 GLN B CA 1
ATOM 3209 C C . GLN B 1 167 ? -1.64 11.109 3.891 1 97.25 167 GLN B C 1
ATOM 3211 O O . GLN B 1 167 ? -2.727 11.273 4.449 1 97.25 167 GLN B O 1
ATOM 3216 N N . THR B 1 168 ? -0.74 11.812 4.234 1 98 168 THR B N 1
ATOM 3217 C CA . THR B 1 168 ? -0.768 13.188 4.715 1 98 168 THR B CA 1
ATOM 3218 C C . THR B 1 168 ? 0.173 14.07 3.895 1 98 168 THR B C 1
ATOM 3220 O O . THR B 1 168 ? 1.108 13.57 3.266 1 98 168 THR B O 1
ATOM 3223 N N . PRO B 1 169 ? -0.213 15.352 3.836 1 98.56 169 PRO B N 1
ATOM 3224 C CA . PRO B 1 169 ? -1.042 16.172 4.727 1 98.56 169 PRO B CA 1
ATOM 3225 C C . PRO B 1 169 ? -2.535 15.992 4.465 1 98.56 169 PRO B C 1
ATOM 3227 O O . PRO B 1 1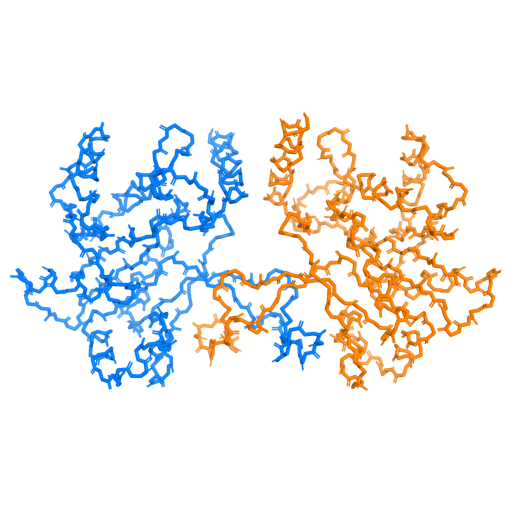69 ? -2.93 15.555 3.381 1 98.56 169 PRO B O 1
ATOM 3230 N N . GLN B 1 170 ? -3.227 16.156 5.496 1 98.75 170 GLN B N 1
ATOM 3231 C CA . GLN B 1 170 ? -4.637 16.516 5.461 1 98.75 170 GLN B CA 1
ATOM 3232 C C . GLN B 1 170 ? -4.836 17.984 5.84 1 98.75 170 GLN B C 1
ATOM 3234 O O . GLN B 1 170 ? -4.258 18.453 6.816 1 98.75 170 GLN B O 1
ATOM 3239 N N . THR B 1 171 ? -5.617 18.641 5.074 1 98.88 171 THR B N 1
ATOM 3240 C CA . THR B 1 171 ? -5.707 20.094 5.238 1 98.88 171 THR B CA 1
ATOM 3241 C C . THR B 1 171 ? -7.16 20.531 5.387 1 98.88 171 THR B C 1
ATOM 3243 O O . THR B 1 171 ? -8.047 19.984 4.723 1 98.88 171 THR B O 1
ATOM 3246 N N . PHE B 1 172 ? -7.324 21.594 6.262 1 98.88 172 PHE B N 1
ATOM 3247 C CA . PHE B 1 172 ? -8.688 21.969 6.609 1 98.88 172 PHE B CA 1
ATOM 3248 C C . PHE B 1 172 ? -8.797 23.469 6.836 1 98.88 172 PHE B C 1
ATOM 3250 O O . PHE B 1 172 ? -7.855 24.094 7.316 1 98.88 172 PHE B O 1
ATOM 3257 N N . LYS B 1 173 ? -9.977 24 6.492 1 98.81 173 LYS B N 1
ATOM 3258 C CA . LYS B 1 173 ? -10.367 25.234 7.184 1 98.81 173 LYS B CA 1
ATOM 3259 C C . LYS B 1 173 ? -10.57 24.969 8.68 1 98.81 173 LYS B C 1
ATOM 3261 O 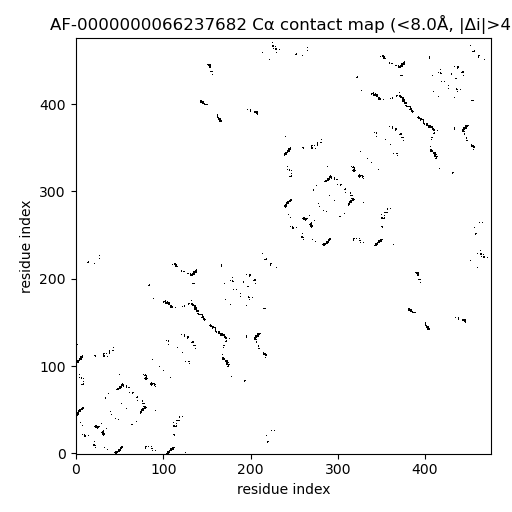O . LYS B 1 173 ? -11.352 24.094 9.062 1 98.81 173 LYS B O 1
ATOM 3266 N N . ILE B 1 174 ? -9.898 25.75 9.477 1 98.69 174 ILE B N 1
ATOM 3267 C CA . ILE B 1 174 ? -9.742 25.438 10.891 1 98.69 174 ILE B CA 1
ATOM 3268 C C . ILE B 1 174 ? -11.117 25.422 11.57 1 98.69 174 ILE B C 1
ATOM 3270 O O . ILE B 1 174 ? -11.469 24.469 12.258 1 98.69 174 ILE B O 1
ATOM 3274 N N . LYS B 1 175 ? -11.867 26.438 11.359 1 98.06 175 LYS B N 1
ATOM 3275 C CA . LYS B 1 175 ? -13.156 26.562 12.039 1 98.06 175 LYS B CA 1
ATOM 3276 C C . LYS B 1 175 ? -14.102 25.422 11.633 1 98.06 175 LYS B C 1
ATOM 3278 O O . LYS B 1 175 ? -14.812 24.875 12.477 1 98.06 175 LYS B O 1
ATOM 3283 N N . GLU B 1 176 ? -14.078 25.125 10.359 1 97.19 176 GLU B N 1
ATOM 3284 C CA . GLU B 1 176 ? -14.922 24.031 9.875 1 97.19 176 GLU B CA 1
ATOM 3285 C C . GLU B 1 176 ? -14.562 22.719 10.547 1 97.19 176 GLU B C 1
ATOM 3287 O O . GLU B 1 176 ? -15.445 21.953 10.961 1 97.19 176 GLU B O 1
ATOM 3292 N N . LEU B 1 177 ? -13.305 22.422 10.656 1 98 177 LEU B N 1
ATOM 3293 C CA . LEU B 1 177 ? -12.867 21.188 11.305 1 98 177 LEU B CA 1
ATOM 3294 C C . LEU B 1 177 ? -13.242 21.188 12.781 1 98 177 LEU B C 1
ATOM 3296 O O . LEU B 1 177 ? -13.781 20.203 13.281 1 98 177 LEU B O 1
ATOM 3300 N N . LYS B 1 178 ? -12.938 22.25 13.43 1 97.44 178 LYS B N 1
ATOM 3301 C CA . LYS B 1 178 ? -13.219 22.359 14.859 1 97.44 178 LYS B CA 1
ATOM 3302 C C . LYS B 1 178 ? -14.711 22.188 15.141 1 97.44 178 LYS B C 1
ATOM 3304 O O . LYS B 1 178 ? -15.086 21.391 16 1 97.44 178 LYS B O 1
ATOM 3309 N N . ASP B 1 179 ? -15.516 22.922 14.391 1 96.75 179 ASP B N 1
ATOM 3310 C CA . ASP B 1 179 ? -16.953 22.828 14.562 1 96.75 179 ASP B CA 1
ATOM 3311 C C . ASP B 1 179 ? -17.453 21.422 14.297 1 96.75 179 ASP B C 1
ATOM 3313 O O . ASP B 1 179 ? -18.328 20.906 15.008 1 96.75 179 ASP B O 1
ATOM 3317 N N . SER B 1 180 ? -16.953 20.812 13.258 1 96.69 180 SER B N 1
ATOM 3318 C CA . SER B 1 180 ? -17.344 19.438 12.922 1 96.69 180 SER B CA 1
ATOM 3319 C C . SER B 1 180 ? -16.969 18.469 14.039 1 96.69 180 SER B C 1
ATOM 3321 O O . SER B 1 180 ? -17.766 17.625 14.43 1 96.69 180 SER B O 1
ATOM 3323 N N . TYR B 1 181 ? -15.781 18.562 14.57 1 96.19 181 TYR B N 1
ATOM 3324 C CA . TYR B 1 181 ? -15.297 17.703 15.641 1 96.19 181 TYR B CA 1
ATOM 3325 C C . TYR B 1 181 ? -16.141 17.859 16.891 1 96.19 181 TYR B C 1
ATOM 3327 O O . TYR B 1 181 ? -16.516 16.875 17.531 1 96.19 181 TYR B O 1
ATOM 3335 N N . LEU B 1 182 ? -16.422 19.078 17.203 1 95.12 182 LEU B N 1
ATOM 3336 C CA . LEU B 1 182 ? -17.156 19.391 18.438 1 95.12 182 LEU B CA 1
ATOM 3337 C C . LEU B 1 182 ? -18.609 18.922 18.328 1 95.12 182 LEU B C 1
ATOM 3339 O O . LEU B 1 182 ? -19.266 18.719 19.359 1 95.12 182 LEU B O 1
ATOM 3343 N N . SER B 1 183 ? -19.094 18.766 17.156 1 95.38 183 SER B N 1
ATOM 3344 C CA . SER B 1 183 ? -20.484 18.344 16.953 1 95.38 183 SER B CA 1
ATOM 3345 C C . SER B 1 183 ? -20.641 16.844 17.172 1 95.38 183 SER B C 1
ATOM 3347 O O . SER B 1 183 ? -21.766 16.344 17.312 1 95.38 183 SER B O 1
ATOM 3349 N N . LEU B 1 184 ? -19.578 16.094 17.25 1 93.19 184 LEU B N 1
ATOM 3350 C CA . LEU B 1 184 ? -19.625 14.656 17.422 1 93.19 184 LEU B CA 1
ATOM 3351 C C . LEU B 1 184 ? -19.859 14.281 18.875 1 93.19 184 LEU B C 1
ATOM 3353 O O . LEU B 1 184 ? -19.422 15.008 19.781 1 93.19 184 LEU B O 1
ATOM 3357 N N . THR B 1 185 ? -20.516 13.172 19.109 1 92.81 185 THR B N 1
ATOM 3358 C CA . THR B 1 185 ? -20.609 12.602 20.438 1 92.81 185 THR B CA 1
ATOM 3359 C C . THR B 1 185 ? -19.297 11.953 20.844 1 92.81 185 THR B C 1
ATOM 3361 O O . THR B 1 185 ? -18.438 11.688 20 1 92.81 185 THR B O 1
ATOM 3364 N N . GLN B 1 186 ? -19.156 11.703 22.078 1 90.62 186 GLN B N 1
ATOM 3365 C CA . GLN B 1 186 ? -17.938 11.062 22.562 1 90.62 186 GLN B CA 1
ATOM 3366 C C . GLN B 1 186 ? -17.734 9.703 21.906 1 90.62 186 GLN B C 1
ATOM 3368 O O . GLN B 1 186 ? -16.609 9.344 21.547 1 90.62 186 GLN B O 1
ATOM 3373 N N . SER B 1 187 ? -18.766 8.945 21.781 1 90.69 187 SER B N 1
ATOM 3374 C CA . SER B 1 187 ? -18.688 7.633 21.156 1 90.69 187 SER B CA 1
ATOM 3375 C C . SER B 1 187 ? -18.234 7.746 19.703 1 90.69 187 SER B C 1
ATOM 3377 O O . SER B 1 187 ? -17.453 6.922 19.219 1 90.69 187 SER B O 1
ATOM 3379 N N . GLN B 1 188 ? -18.688 8.766 19 1 89.12 188 GLN B N 1
ATOM 3380 C CA . GLN B 1 188 ? -18.281 9.008 17.625 1 89.12 188 GLN B CA 1
ATOM 3381 C C . GLN B 1 188 ? -16.812 9.383 17.547 1 89.12 188 GLN B C 1
ATOM 3383 O O . GLN B 1 188 ? -16.094 8.906 16.656 1 89.12 188 GLN B O 1
ATOM 3388 N N . LYS B 1 189 ? -16.391 10.203 18.453 1 88.94 189 LYS B N 1
ATOM 3389 C CA . LYS B 1 189 ? -15 10.648 18.469 1 88.94 189 LYS B CA 1
ATOM 3390 C C . LYS B 1 189 ? -14.047 9.469 18.688 1 88.94 189 LYS B C 1
ATOM 3392 O O . LYS B 1 189 ? -12.945 9.453 18.125 1 88.94 189 LYS B O 1
ATOM 3397 N N . GLU B 1 190 ? -14.453 8.477 19.391 1 84.56 190 GLU B N 1
ATOM 3398 C CA . GLU B 1 190 ? -13.641 7.297 19.672 1 84.56 190 GLU B CA 1
ATOM 3399 C C . GLU B 1 190 ? -13.492 6.414 18.438 1 84.56 190 GLU B C 1
ATOM 3401 O O . GLU B 1 190 ? -12.461 5.754 18.266 1 84.56 190 GLU B O 1
ATOM 3406 N N . ILE B 1 191 ? -14.453 6.453 17.625 1 81.31 191 ILE B N 1
ATOM 3407 C CA . ILE B 1 191 ? -14.477 5.586 16.453 1 81.31 191 ILE B CA 1
ATOM 3408 C C . ILE B 1 191 ? -13.852 6.312 15.266 1 81.31 191 ILE B C 1
ATOM 3410 O O . ILE B 1 191 ? -13.164 5.695 14.445 1 81.31 191 ILE B O 1
ATOM 3414 N N . LEU B 1 192 ? -14.031 7.609 15.172 1 83.19 192 LEU B N 1
ATOM 3415 C CA . LEU B 1 192 ? -13.57 8.414 14.047 1 83.19 192 LEU B CA 1
ATOM 3416 C C . LEU B 1 192 ? -12.203 9.023 14.336 1 83.19 192 LEU B C 1
ATOM 3418 O O . LEU B 1 192 ? -12.094 10.227 14.578 1 83.19 192 LEU B O 1
ATOM 3422 N N . THR B 1 193 ? -11.078 8.258 14.117 1 76.56 193 THR B N 1
ATOM 3423 C CA . THR B 1 193 ? -9.75 8.711 14.5 1 76.56 193 THR B CA 1
ATOM 3424 C C . THR B 1 193 ? -9.086 9.477 13.359 1 76.56 193 THR B C 1
ATOM 3426 O O . THR B 1 193 ? -8.07 10.148 13.562 1 76.56 193 THR B O 1
ATOM 3429 N N . ASP B 1 194 ? -9.641 9.375 12.219 1 86.19 194 ASP B N 1
ATOM 3430 C CA . ASP B 1 194 ? -9.133 10.086 11.055 1 86.19 194 ASP B CA 1
ATOM 3431 C C . ASP B 1 194 ? -9.914 11.375 10.812 1 86.19 194 ASP B C 1
ATOM 3433 O O . ASP B 1 194 ? -11.141 11.352 10.711 1 86.19 194 ASP B O 1
ATOM 3437 N N . ALA B 1 195 ? -9.227 12.477 10.703 1 93.69 195 ALA B N 1
ATOM 3438 C CA . ALA B 1 195 ? -9.859 13.789 10.633 1 93.69 195 ALA B CA 1
ATOM 3439 C C . ALA B 1 195 ? -10.711 13.914 9.367 1 93.69 195 ALA B C 1
ATOM 3441 O O . ALA B 1 195 ? -11.805 14.484 9.406 1 93.69 195 ALA B O 1
ATOM 3442 N N . CYS B 1 196 ? -10.266 13.398 8.258 1 95.81 196 CYS B N 1
ATOM 3443 C CA . CYS B 1 196 ? -11.055 13.445 7.035 1 95.81 196 CYS B CA 1
ATOM 3444 C C . CYS B 1 196 ? -12.352 12.648 7.191 1 95.81 196 CYS B C 1
ATOM 3446 O O . CYS B 1 196 ? -13.383 13.023 6.637 1 95.81 196 CYS B O 1
ATOM 3448 N N . LYS B 1 197 ? -12.242 11.562 7.926 1 93.62 197 LYS B N 1
ATOM 3449 C CA . LYS B 1 197 ? -13.422 10.719 8.133 1 93.62 197 LYS B CA 1
ATOM 3450 C C . LYS B 1 197 ? -14.523 11.477 8.867 1 93.62 197 LYS B C 1
ATOM 3452 O O . LYS B 1 197 ? -15.711 11.258 8.617 1 93.62 197 LYS B O 1
ATOM 3457 N N . ILE B 1 198 ? -14.125 12.375 9.789 1 94.12 198 ILE B N 1
ATOM 3458 C CA . ILE B 1 198 ? -15.07 13.211 10.508 1 94.12 198 ILE B CA 1
ATOM 3459 C C . ILE B 1 198 ? -15.93 13.992 9.516 1 94.12 198 ILE B C 1
ATOM 3461 O O . ILE B 1 198 ? -17.156 13.961 9.594 1 94.12 198 ILE B O 1
ATOM 3465 N N . LEU B 1 199 ? -15.289 14.641 8.609 1 96.31 199 LEU B N 1
ATOM 3466 C CA . LEU B 1 199 ? -15.977 15.484 7.641 1 96.31 199 LEU B CA 1
ATOM 3467 C C . LEU B 1 199 ? -16.812 14.633 6.691 1 96.31 199 LEU B C 1
ATOM 3469 O O . LEU B 1 199 ? -17.953 14.992 6.379 1 96.31 199 LEU B O 1
ATOM 3473 N N . VAL B 1 200 ? -16.266 13.523 6.254 1 95 200 VAL B N 1
ATOM 3474 C CA . VAL B 1 200 ? -16.969 12.633 5.34 1 95 200 VAL B CA 1
ATOM 3475 C C . VAL B 1 200 ? -18.25 12.141 5.996 1 95 200 VAL B C 1
ATOM 3477 O O . VAL B 1 200 ? -19.312 12.117 5.359 1 95 200 VAL B O 1
ATOM 3480 N N . GLU B 1 201 ? -18.203 11.797 7.25 1 91.75 201 GLU B N 1
ATOM 3481 C CA . GLU B 1 201 ? -19.359 11.281 7.98 1 91.75 201 GLU B CA 1
ATOM 3482 C C . GLU B 1 201 ? -20.438 12.359 8.141 1 91.75 201 GLU B C 1
ATOM 3484 O O . GLU B 1 201 ? -21.625 12.055 8.25 1 91.75 201 GLU B O 1
ATOM 3489 N N . LEU B 1 202 ? -20.047 13.555 8.133 1 93.75 202 LEU B N 1
ATOM 3490 C CA . LEU B 1 202 ? -20.969 14.672 8.281 1 93.75 202 LEU B CA 1
ATOM 3491 C C . LEU B 1 202 ? -21.453 15.18 6.926 1 93.75 202 LEU B C 1
ATOM 3493 O O . LEU B 1 202 ? -22.141 16.203 6.844 1 93.75 202 LEU B O 1
ATOM 3497 N N . GLY B 1 203 ? -21.047 14.555 5.863 1 94.44 203 GLY B N 1
ATOM 3498 C CA . GLY B 1 203 ? -21.516 14.875 4.523 1 94.44 203 GLY B CA 1
ATOM 3499 C C . GLY B 1 203 ? -20.781 16.062 3.904 1 94.44 203 GLY B C 1
ATOM 3500 O O . GLY B 1 203 ? -21.281 16.672 2.957 1 94.44 203 GLY B O 1
ATOM 3501 N N . LYS B 1 204 ? -19.703 16.438 4.453 1 96.19 204 LYS B N 1
ATOM 3502 C CA . LYS B 1 204 ? -18.922 17.531 3.9 1 96.19 204 LYS B CA 1
ATOM 3503 C C . LYS B 1 204 ? -17.906 17.031 2.867 1 96.19 204 LYS B C 1
ATOM 3505 O O . LYS B 1 204 ? -17.328 15.969 3.037 1 96.19 204 LYS B O 1
ATOM 3510 N N . PRO B 1 205 ? -17.703 17.781 1.829 1 97.44 205 PRO B N 1
ATOM 3511 C CA . PRO B 1 205 ? -16.781 17.328 0.787 1 97.44 205 PRO B CA 1
ATOM 3512 C C . PRO B 1 205 ? -15.312 17.375 1.232 1 97.44 205 PRO B C 1
ATOM 3514 O O . PRO B 1 205 ? -14.922 18.297 1.957 1 97.44 205 PRO B O 1
ATOM 3517 N N . VAL B 1 206 ? -14.562 16.406 0.87 1 98.75 206 VAL B N 1
ATOM 3518 C CA . VAL B 1 206 ? -13.117 16.375 1.054 1 98.75 206 VAL B CA 1
ATOM 3519 C C . VAL B 1 206 ? -12.43 16.141 -0.292 1 98.75 206 VAL B C 1
ATOM 3521 O O . VAL B 1 206 ? -12.586 15.086 -0.907 1 98.75 206 VAL B O 1
ATOM 3524 N N . LYS B 1 207 ? -11.711 17.141 -0.762 1 98.88 207 LYS B N 1
ATOM 3525 C CA . LYS B 1 207 ? -11.016 17.109 -2.045 1 98.88 207 LYS B CA 1
ATOM 3526 C C . LYS B 1 207 ? -9.758 16.25 -1.971 1 98.88 207 LYS B C 1
ATOM 3528 O O . LYS B 1 207 ? -9.047 16.266 -0.963 1 98.88 207 LYS B O 1
ATOM 3533 N N . LEU B 1 208 ? -9.508 15.477 -3.043 1 98.81 208 LEU B N 1
ATOM 3534 C CA . LEU B 1 208 ? -8.297 14.664 -3.119 1 98.81 208 LEU B CA 1
ATOM 3535 C C . LEU B 1 208 ? -7.16 15.438 -3.777 1 98.81 208 LEU B C 1
ATOM 3537 O O . LEU B 1 208 ? -7.379 16.156 -4.754 1 98.81 208 LEU B O 1
ATOM 3541 N N . VAL B 1 209 ? -6.023 15.312 -3.25 1 98.81 209 VAL B N 1
ATOM 3542 C CA . VAL B 1 209 ? -4.789 15.781 -3.863 1 98.81 209 VAL B CA 1
ATOM 3543 C C . VAL B 1 209 ? -3.844 14.609 -4.094 1 98.81 209 VAL B C 1
ATOM 3545 O O . VAL B 1 209 ? -3.68 13.75 -3.217 1 98.81 209 VAL B O 1
ATOM 3548 N N . LYS B 1 210 ? -3.297 14.547 -5.281 1 98.25 210 LYS B N 1
ATOM 3549 C CA . LYS B 1 210 ? -2.367 13.469 -5.605 1 98.25 210 LYS B CA 1
ATOM 3550 C C . LYS B 1 210 ? -1.06 13.625 -4.832 1 98.25 210 LYS B C 1
ATOM 3552 O O . LYS B 1 210 ? -0.412 14.672 -4.895 1 98.25 210 LYS B O 1
ATOM 3557 N N . GLY B 1 211 ? -0.719 12.602 -4.008 1 97.75 211 GLY B N 1
ATOM 3558 C CA . GLY B 1 211 ? 0.574 12.539 -3.346 1 97.75 211 GLY B CA 1
ATOM 3559 C C . GLY B 1 211 ? 1.648 11.883 -4.195 1 97.75 211 GLY B C 1
ATOM 3560 O O . GLY B 1 211 ? 1.646 12.016 -5.418 1 97.75 211 GLY B O 1
ATOM 3561 N N . GLU B 1 212 ? 2.639 11.367 -3.469 1 94.94 212 GLU B N 1
ATOM 3562 C CA . GLU B 1 212 ? 3.725 10.625 -4.098 1 94.94 212 GLU B CA 1
ATOM 3563 C C . GLU B 1 212 ? 3.9 9.25 -3.447 1 94.94 212 GLU B C 1
ATOM 3565 O O . GLU B 1 212 ? 3.758 9.117 -2.23 1 94.94 212 GLU B O 1
ATOM 3570 N N . LEU B 1 213 ? 4.297 8.305 -4.277 1 90.19 213 LEU B N 1
ATOM 3571 C CA . LEU B 1 213 ? 4.516 6.957 -3.756 1 90.19 213 LEU B CA 1
ATOM 3572 C C . LEU B 1 213 ? 5.59 6.961 -2.67 1 90.19 213 LEU B C 1
ATOM 3574 O O . LEU B 1 213 ? 5.508 6.199 -1.706 1 90.19 213 LEU B O 1
ATOM 3578 N N . PHE B 1 214 ? 6.52 7.855 -2.799 1 92 214 PHE B N 1
ATOM 3579 C CA . PHE B 1 214 ? 7.641 7.855 -1.865 1 92 214 PHE B CA 1
ATOM 3580 C C . PHE B 1 214 ? 7.285 8.609 -0.591 1 92 214 PHE B C 1
ATOM 3582 O O . PHE B 1 214 ? 8.047 8.602 0.377 1 92 214 PHE B O 1
ATOM 3589 N N . ASN B 1 215 ? 6.133 9.312 -0.556 1 95.81 215 ASN B N 1
ATOM 3590 C CA . ASN B 1 215 ? 5.691 9.984 0.662 1 95.81 215 ASN B CA 1
ATOM 3591 C C . ASN B 1 215 ? 5.168 8.992 1.694 1 95.81 215 ASN B C 1
ATOM 3593 O O . ASN B 1 215 ? 4.051 9.141 2.193 1 95.81 215 ASN B O 1
ATOM 3597 N N . ILE B 1 216 ? 5.992 7.984 2.006 1 93.62 216 ILE B N 1
ATOM 3598 C CA . ILE B 1 216 ? 5.625 6.867 2.869 1 93.62 216 ILE B CA 1
ATOM 3599 C C . ILE B 1 216 ? 5.676 7.305 4.332 1 93.62 216 ILE B C 1
ATOM 3601 O O . ILE B 1 216 ? 6.375 8.258 4.676 1 93.62 216 ILE B O 1
ATOM 3605 N N . LYS B 1 217 ? 4.883 6.676 5.121 1 94.81 217 LYS B N 1
ATOM 3606 C CA . LYS B 1 217 ? 4.926 6.824 6.574 1 94.81 217 LYS B CA 1
ATOM 3607 C C . LYS B 1 217 ? 5.902 5.832 7.199 1 94.81 217 LYS B C 1
ATOM 3609 O O . LYS B 1 217 ? 5.789 4.621 6.984 1 94.81 217 LYS B O 1
ATOM 3614 N N . ILE B 1 218 ? 6.879 6.207 7.957 1 93.81 218 ILE B N 1
ATOM 3615 C CA . ILE B 1 218 ? 7.855 5.32 8.586 1 93.81 218 ILE B CA 1
ATOM 3616 C C . ILE B 1 218 ? 7.332 4.848 9.938 1 93.81 218 ILE B C 1
ATOM 3618 O O . ILE B 1 218 ? 7.391 5.582 10.922 1 93.81 218 ILE B O 1
ATOM 3622 N N . THR B 1 219 ? 6.906 3.582 9.969 1 89.19 219 THR B N 1
ATOM 3623 C CA . THR B 1 219 ? 6.312 3.107 11.211 1 89.19 219 THR B CA 1
ATOM 3624 C C . THR B 1 219 ? 6.906 1.761 11.617 1 89.19 219 THR B C 1
ATOM 3626 O O . THR B 1 219 ? 6.652 1.271 12.719 1 89.19 219 THR B O 1
ATOM 3629 N N . THR B 1 220 ? 7.668 1.174 10.656 1 86.88 220 THR B N 1
ATOM 3630 C CA . THR B 1 220 ? 8.32 -0.103 10.914 1 86.88 220 THR B CA 1
ATOM 3631 C C . THR B 1 220 ? 9.789 -0.051 10.516 1 86.88 220 THR B C 1
ATOM 3633 O O . THR B 1 220 ? 10.211 0.849 9.781 1 86.88 220 THR B O 1
ATOM 3636 N N . PRO B 1 221 ? 10.508 -1.048 11.047 1 84.56 221 PRO B N 1
ATOM 3637 C CA . PRO B 1 221 ? 11.891 -1.125 10.586 1 84.56 221 PRO B CA 1
ATOM 3638 C C . PRO B 1 221 ? 11.992 -1.294 9.07 1 84.56 221 PRO B C 1
ATOM 3640 O O . PRO B 1 221 ? 12.938 -0.791 8.453 1 84.56 221 PRO B O 1
ATOM 3643 N N . TYR B 1 222 ? 11.031 -1.912 8.508 1 84 222 TYR B N 1
ATOM 3644 C CA . TYR B 1 222 ? 10.969 -2.049 7.059 1 84 222 TYR B CA 1
ATOM 3645 C C . TYR B 1 222 ? 10.828 -0.688 6.387 1 84 222 TYR B C 1
ATOM 3647 O O . TYR B 1 222 ? 11.539 -0.389 5.426 1 84 222 TYR B O 1
ATOM 3655 N N . ASP B 1 223 ? 9.961 0.081 6.879 1 90.06 223 ASP B N 1
ATOM 3656 C CA . ASP B 1 223 ? 9.766 1.426 6.348 1 90.06 223 ASP B CA 1
ATOM 3657 C C . ASP B 1 223 ? 11.055 2.238 6.41 1 90.06 223 ASP B C 1
ATOM 3659 O O . ASP B 1 223 ? 11.352 3.018 5.504 1 90.06 223 ASP B O 1
ATOM 3663 N N . LEU B 1 224 ? 11.695 2.037 7.539 1 90.75 224 LEU B N 1
ATOM 3664 C CA . LEU B 1 224 ? 12.93 2.789 7.73 1 90.75 224 LEU B CA 1
ATOM 3665 C C . LEU B 1 224 ? 13.969 2.391 6.691 1 90.75 224 LEU B C 1
ATOM 3667 O O . LEU B 1 224 ? 14.68 3.248 6.164 1 90.75 224 LEU B O 1
ATOM 3671 N N . LYS B 1 225 ? 14.078 1.179 6.398 1 87.38 225 LYS B N 1
ATOM 3672 C CA . LYS B 1 225 ? 14.984 0.695 5.363 1 87.38 225 LYS B CA 1
ATOM 3673 C C . LYS B 1 225 ? 14.617 1.268 3.998 1 87.38 225 LYS B C 1
ATOM 3675 O O . LYS B 1 225 ? 15.5 1.696 3.244 1 87.38 225 LYS B O 1
ATOM 3680 N N . VAL B 1 226 ? 13.375 1.238 3.736 1 88.88 226 VAL B N 1
ATOM 3681 C CA . VAL B 1 226 ? 12.875 1.779 2.477 1 88.88 226 VAL B CA 1
ATOM 3682 C C . VAL B 1 226 ? 13.203 3.268 2.387 1 88.88 226 VAL B C 1
ATOM 3684 O O . VAL B 1 226 ? 13.695 3.74 1.358 1 88.88 226 VAL B O 1
ATOM 3687 N N . ALA B 1 227 ? 12.969 3.938 3.443 1 92.5 227 ALA B N 1
ATOM 3688 C CA . ALA B 1 227 ? 13.227 5.375 3.492 1 92.5 227 ALA B CA 1
ATOM 3689 C C . ALA B 1 227 ? 14.695 5.68 3.223 1 92.5 227 ALA B C 1
ATOM 3691 O O . ALA B 1 227 ? 15.016 6.633 2.51 1 92.5 227 ALA B O 1
ATOM 3692 N N . ASN B 1 228 ? 15.523 4.898 3.756 1 90.38 228 ASN B N 1
ATOM 3693 C CA . ASN B 1 228 ? 16.953 5.07 3.525 1 90.38 228 ASN B CA 1
ATOM 3694 C C . ASN B 1 228 ? 17.312 4.887 2.055 1 90.38 228 ASN B C 1
ATOM 3696 O O . ASN B 1 228 ? 18.203 5.57 1.535 1 90.38 228 ASN B O 1
ATOM 3700 N N . SER B 1 229 ? 16.641 4.023 1.412 1 85.56 229 SER B N 1
ATOM 3701 C CA . SER B 1 229 ? 16.875 3.793 -0.009 1 85.56 229 SER B CA 1
ATOM 3702 C C . SER B 1 229 ? 16.406 4.977 -0.847 1 85.56 229 SER B C 1
ATOM 3704 O O . SER B 1 229 ? 17.047 5.332 -1.843 1 85.56 229 SER B O 1
ATOM 3706 N N . ILE B 1 230 ? 15.32 5.562 -0.444 1 86.94 230 ILE B N 1
ATOM 3707 C CA . ILE B 1 230 ? 14.734 6.688 -1.166 1 86.94 230 ILE B CA 1
ATOM 3708 C C . ILE B 1 230 ? 15.656 7.902 -1.064 1 86.94 230 ILE B C 1
ATOM 3710 O O . ILE B 1 230 ? 15.961 8.547 -2.072 1 86.94 230 ILE B O 1
ATOM 3714 N N . ILE B 1 231 ? 16.062 8.086 0.081 1 87.12 231 ILE B N 1
ATOM 3715 C CA . ILE B 1 231 ? 16.797 9.32 0.34 1 87.12 231 ILE B CA 1
ATOM 3716 C C . ILE B 1 231 ? 18.172 9.242 -0.3 1 87.12 231 ILE B C 1
ATOM 3718 O O . ILE B 1 231 ? 18.734 10.258 -0.727 1 87.12 231 ILE B O 1
ATOM 3722 N N . THR B 1 232 ? 18.75 7.984 -0.401 1 79.56 232 THR B N 1
ATOM 3723 C CA . THR B 1 232 ? 20.062 7.801 -1.033 1 79.56 232 THR B CA 1
ATOM 3724 C C . THR B 1 232 ? 19.938 7.891 -2.553 1 79.56 232 THR B C 1
ATOM 3726 O O . THR B 1 232 ? 20.844 8.398 -3.223 1 79.56 232 THR B O 1
ATOM 3729 N N . GLY B 1 233 ? 18.844 7.312 -3.135 1 63.41 233 GLY B N 1
ATOM 3730 C CA . GLY B 1 233 ? 18.641 7.398 -4.57 1 63.41 233 GLY B CA 1
ATOM 3731 C C . GLY B 1 233 ? 18.359 8.812 -5.051 1 63.41 233 GLY B C 1
ATOM 3732 O O . GLY B 1 233 ? 18.734 9.18 -6.16 1 63.41 233 GLY B O 1
ATOM 3733 N N . ALA B 1 234 ? 17.547 9.594 -4.32 1 52.88 234 ALA B N 1
ATOM 3734 C CA . ALA B 1 234 ? 17.297 10.992 -4.633 1 52.88 234 ALA B CA 1
ATOM 3735 C C . ALA B 1 234 ? 18.594 11.797 -4.684 1 52.88 234 ALA B C 1
ATOM 3737 O O . ALA B 1 234 ? 18.719 12.742 -5.465 1 52.88 234 ALA B O 1
ATOM 3738 N N . VAL B 1 235 ? 19.531 11.477 -3.848 1 43.91 235 VAL B N 1
ATOM 3739 C CA . VAL B 1 235 ? 20.844 12.109 -3.846 1 43.91 235 VAL B CA 1
ATOM 3740 C C . VAL B 1 235 ? 21.594 11.75 -5.129 1 43.91 235 VAL B C 1
ATOM 3742 O O . VAL B 1 235 ? 22.406 12.531 -5.621 1 43.91 235 VAL B O 1
ATOM 3745 N N . ASP B 1 236 ? 21.406 10.547 -5.625 1 40.5 236 ASP B N 1
ATOM 3746 C CA . ASP B 1 236 ? 22.141 10.188 -6.832 1 40.5 236 ASP B CA 1
ATOM 3747 C C . ASP B 1 236 ? 21.578 10.898 -8.055 1 40.5 236 ASP B C 1
ATOM 3749 O O . ASP B 1 236 ? 22.266 11.047 -9.07 1 40.5 236 ASP B O 1
ATOM 3753 N N . ASN B 1 237 ? 20.328 11.211 -8.102 1 36.59 237 ASN B N 1
ATOM 3754 C CA . ASN B 1 237 ? 19.828 11.914 -9.273 1 36.59 237 ASN B CA 1
ATOM 3755 C C . ASN B 1 237 ? 19.953 13.43 -9.117 1 36.59 237 ASN B C 1
ATOM 3757 O O . ASN B 1 237 ? 19.391 14.188 -9.914 1 36.59 237 ASN B O 1
ATOM 3761 N N . ASP B 1 238 ? 20.25 14.016 -8.008 1 29.67 238 ASP B N 1
ATOM 3762 C CA . ASP B 1 238 ? 20.641 15.422 -8.062 1 29.67 238 ASP B CA 1
ATOM 3763 C C . ASP B 1 238 ? 22.094 15.578 -8.531 1 29.67 238 ASP B C 1
ATOM 3765 O O . ASP B 1 238 ? 22.969 14.828 -8.102 1 29.67 238 ASP B O 1
#

Nearest PDB structures (foldseek):
  6xht-assembly2_D  TM=9.532E-01  e=1.161E-37  Staphylococcus aureus
  6xhr-assembly3_E  TM=9.828E-01  e=2.820E-36  Staphylococcus aureus
  6xht-assembly3_E  TM=9.840E-01  e=9.854E-36  Staphylococcus aureus
  6xhs-assembly1_B  TM=9.868E-01  e=6.045E-35  Staphylococcus aureus
  6xhr-assembly1_B  TM=9.907E-01  e=1.280E-34  Staphylococcus aureus